Protein AF-0000000072167677 (afdb_homodimer)

Nearest PDB structures (foldseek):
  3fka-assembly1_D  TM=8.335E-01  e=4.907E-07  Ruegeria pomeroyi DSS-3
  6bjt-assembly1_A  TM=6.852E-01  e=4.094E-05  Pseudomonas sp. EGD-AKN5
  4q53-assembly1_A  TM=6.489E-01  e=3.414E-05  Bacteroides uniformis ATCC 8492
  6w3w-assembly1_A  TM=7.201E-01  e=3.025E-04  synthetic construct
  6d63-assembly3_E  TM=7.091E-01  e=2.103E-04  Pseudomonas sp. ADP

pLDDT: mean 93.06, std 8.3, range [39.34, 98.81]

InterPro domains:
  IPR032710 NTF2-like domain superfamily [SSF54427] (114-245)
  IPR039437 Aldolase FrzH/putative lumazine-binding [PF12893] (122-245)

Foldseek 3Di:
DVVVQVVLVVVLVLQLLQCQAPLDDGPQADDQEKEWEAEPQQDIDIDHSSPHHFDPPFDSVQKDWDDKDWDDADQKIKIWTWIDGHQAKTKIWIWIDDPGTHTRYMYMYGFDDADDVVLVVQVCCLVPVQQQVCLLVLNLPSNLVFADQLEWEWEQDPVRDIDIDTSNVVSVCSNCVCVDPQQVQVVVCSVPVVQAVQWDWDDWACDPGHGQKTWTWIWGGGPQWIKIKTFIWGQHNNHIHGRYIYIDIYGHPNVVGD/DVVVQVVLVVVLVLQLLQCQAPLDDGPQADDQEKEWEAEPQQDIDIDHSSPHHFDPPFDSVQKDWDDKDWDDADQKIKIWTWIDGHQAKTKIWIWIDDPGTHTRYMYMYGFDDADDVVLVVQVCCLVPVQQQVCLLVLNLPSNLVFADQLEWEWEQDPVRDIDIDTSNVVSVCSNCVCVDPQQVQVVVCSPPVVQVVQWDWDDWACDPGHGQKTWTWIWGGGPQWIKIKTFIWGQHNNHIHGRYIYIDIHGHPNVVGD

Structure (mmCIF, N/CA/C/O backbone):
data_AF-0000000072167677-model_v1
#
loop_
_entity.id
_entity.type
_entity.pdbx_description
1 polymer 'Uncharacterized protein'
#
loop_
_atom_site.group_PDB
_atom_site.id
_atom_site.type_symbol
_atom_site.label_atom_id
_atom_site.label_alt_id
_atom_site.label_comp_id
_atom_site.label_asym_id
_atom_site.label_entity_id
_atom_site.label_seq_id
_atom_site.pdbx_PDB_ins_code
_atom_site.Cartn_x
_atom_site.Cartn_y
_atom_site.Cartn_z
_atom_site.occupancy
_atom_site.B_iso_or_equiv
_atom_site.auth_seq_id
_atom_site.auth_comp_id
_atom_site.auth_asym_id
_atom_site.auth_atom_id
_atom_site.pdbx_PDB_model_num
ATOM 1 N N . MET A 1 1 ? -12.281 12.5 -16.156 1 39.72 1 MET A N 1
ATOM 2 C CA . MET A 1 1 ? -11.617 13.547 -15.391 1 39.72 1 MET A CA 1
ATOM 3 C C . MET A 1 1 ? -10.578 12.953 -14.445 1 39.72 1 MET A C 1
ATOM 5 O O . MET A 1 1 ? -9.461 13.461 -14.344 1 39.72 1 MET A O 1
ATOM 9 N N . ALA A 1 2 ? -10.969 11.789 -13.695 1 50.88 2 ALA A N 1
ATOM 10 C CA . ALA A 1 2 ? -10.086 11.156 -12.719 1 50.88 2 ALA A CA 1
ATOM 11 C C . ALA A 1 2 ? -8.828 10.617 -13.391 1 50.88 2 ALA A C 1
ATOM 13 O O . ALA A 1 2 ? -7.719 10.781 -12.875 1 50.88 2 ALA A O 1
ATOM 14 N N . SER A 1 3 ? -8.93 10.211 -14.633 1 60.44 3 SER A N 1
ATOM 15 C CA . SER A 1 3 ? -7.84 9.617 -15.398 1 60.44 3 SER A CA 1
ATOM 16 C C . SER A 1 3 ? -6.816 10.672 -15.812 1 60.44 3 SER A C 1
ATOM 18 O O . SER A 1 3 ? -5.609 10.461 -15.672 1 60.44 3 SER A O 1
ATOM 20 N N . ALA A 1 4 ? -7.348 11.828 -16.156 1 66.19 4 ALA A N 1
ATOM 21 C CA . ALA A 1 4 ? -6.441 12.875 -16.625 1 66.19 4 ALA A CA 1
ATOM 22 C C . ALA A 1 4 ? -5.605 13.43 -15.469 1 66.19 4 ALA A C 1
ATOM 24 O O . ALA A 1 4 ? -4.422 13.727 -15.641 1 66.19 4 ALA A O 1
ATOM 25 N N . ASP A 1 5 ? -6.113 13.312 -14.344 1 79.06 5 ASP A N 1
ATOM 26 C CA . ASP A 1 5 ? -5.434 13.859 -13.172 1 79.06 5 ASP A CA 1
ATOM 27 C C . ASP A 1 5 ? -4.285 12.953 -12.734 1 79.06 5 ASP A C 1
ATOM 29 O O . ASP A 1 5 ? -3.223 13.445 -12.336 1 79.06 5 ASP A O 1
ATOM 33 N N . ASP A 1 6 ? -4.418 11.695 -12.922 1 82.31 6 ASP A N 1
ATOM 34 C CA . ASP A 1 6 ? -3.361 10.75 -12.594 1 82.31 6 ASP A CA 1
ATOM 35 C C . ASP A 1 6 ? -2.195 10.859 -13.57 1 82.31 6 ASP A C 1
ATOM 37 O O . ASP A 1 6 ? -1.034 10.719 -13.18 1 82.31 6 ASP A O 1
ATOM 41 N N . GLU A 1 7 ? -2.596 11.039 -14.789 1 86.75 7 GLU A N 1
ATOM 42 C CA . GLU A 1 7 ? -1.547 11.219 -15.789 1 86.75 7 GLU A CA 1
ATOM 43 C C . GLU A 1 7 ? -0.715 12.461 -15.5 1 86.75 7 GLU A C 1
ATOM 45 O O . GLU A 1 7 ? 0.511 12.445 -15.625 1 86.75 7 GLU A O 1
ATOM 50 N N . LEU A 1 8 ? -1.407 13.492 -15.148 1 91.19 8 LEU A N 1
ATOM 51 C CA . LEU A 1 8 ? -0.705 14.727 -14.805 1 91.19 8 LEU A CA 1
ATOM 52 C C . LEU A 1 8 ? 0.199 14.516 -13.594 1 91.19 8 LEU A C 1
ATOM 54 O O . LEU A 1 8 ? 1.292 15.078 -13.523 1 91.19 8 LEU A O 1
ATOM 58 N N . LEU A 1 9 ? -0.226 13.711 -12.695 1 93.69 9 LEU A N 1
ATOM 59 C CA . LEU A 1 9 ? 0.578 13.391 -11.523 1 93.69 9 LEU A CA 1
ATOM 60 C C . LEU A 1 9 ? 1.841 12.633 -11.922 1 93.69 9 LEU A C 1
ATOM 62 O O . LEU A 1 9 ? 2.928 12.922 -11.414 1 93.69 9 LEU A O 1
ATOM 66 N N . ARG A 1 10 ? 1.733 11.711 -12.797 1 93.81 10 ARG A N 1
ATOM 67 C CA . ARG A 1 10 ? 2.879 10.93 -13.25 1 93.81 10 ARG A CA 1
ATOM 68 C C . ARG A 1 10 ? 3.889 11.812 -13.984 1 93.81 10 ARG A C 1
ATOM 70 O O . ARG A 1 10 ? 5.098 11.672 -13.781 1 93.81 10 ARG A O 1
ATOM 77 N N . VAL A 1 11 ? 3.34 12.641 -14.789 1 93.88 11 VAL A N 1
ATOM 78 C CA . VAL A 1 11 ? 4.203 13.578 -15.5 1 93.88 11 VAL A CA 1
ATOM 79 C C . VAL A 1 11 ? 4.957 14.445 -14.5 1 93.88 11 VAL A C 1
ATOM 81 O O . VAL A 1 11 ? 6.164 14.664 -14.633 1 93.88 11 VAL A O 1
ATOM 84 N N . ALA A 1 12 ? 4.266 14.922 -13.5 1 96.31 12 ALA A N 1
ATOM 85 C CA . ALA A 1 12 ? 4.898 15.734 -12.469 1 96.31 12 ALA A CA 1
ATOM 86 C C . ALA A 1 12 ? 5.996 14.961 -11.75 1 96.31 12 ALA A C 1
ATOM 88 O O . ALA A 1 12 ? 7.066 15.5 -11.469 1 96.31 12 ALA A O 1
ATOM 89 N N . CYS A 1 13 ? 5.746 13.727 -11.477 1 96.81 13 CYS A N 1
ATOM 90 C CA . CYS A 1 13 ? 6.723 12.883 -10.797 1 96.81 13 CYS A CA 1
ATOM 91 C C . CYS A 1 13 ? 7.977 12.711 -11.648 1 96.81 13 CYS A C 1
ATOM 93 O O . CYS A 1 13 ? 9.094 12.891 -11.156 1 96.81 13 CYS A O 1
ATOM 95 N N . LEU A 1 14 ? 7.77 12.391 -12.883 1 96.44 14 LEU A N 1
ATOM 96 C CA . LEU A 1 14 ? 8.898 12.164 -13.781 1 96.44 14 LEU A CA 1
ATOM 97 C C . LEU A 1 14 ? 9.688 13.453 -13.992 1 96.44 14 LEU A C 1
ATOM 99 O O . LEU A 1 14 ? 10.906 13.422 -14.141 1 96.44 14 LEU A O 1
ATOM 103 N N . ASP A 1 15 ? 8.977 14.508 -14.008 1 97.31 15 ASP A N 1
ATOM 104 C CA . ASP A 1 15 ? 9.633 15.805 -14.102 1 97.31 15 ASP A CA 1
ATOM 105 C C . ASP A 1 15 ? 10.578 16.031 -12.922 1 97.31 15 ASP A C 1
ATOM 107 O O . ASP A 1 15 ? 11.703 16.5 -13.102 1 97.31 15 ASP A O 1
ATOM 111 N N . CYS A 1 16 ? 10.172 15.727 -11.734 1 98.12 16 CYS A N 1
ATOM 112 C CA . CYS A 1 16 ? 11.016 15.852 -10.547 1 98.12 16 CYS A CA 1
ATOM 113 C C . CYS A 1 16 ? 12.219 14.922 -10.633 1 98.12 16 CYS A C 1
ATOM 115 O O . CYS A 1 16 ? 13.344 15.336 -10.359 1 98.12 16 CYS A O 1
ATOM 117 N N . ILE A 1 17 ? 12 13.711 -11.047 1 97.94 17 ILE A N 1
ATOM 118 C CA . ILE A 1 17 ? 13.078 12.727 -11.148 1 97.94 17 ILE A CA 1
ATOM 119 C C . ILE A 1 17 ? 14.102 13.195 -12.188 1 97.94 17 ILE A C 1
ATOM 121 O O . ILE A 1 17 ? 15.305 13.109 -11.953 1 97.94 17 ILE A O 1
ATOM 125 N N . ASN A 1 18 ? 13.562 13.656 -13.297 1 97.38 18 ASN A N 1
ATOM 126 C CA . ASN A 1 18 ? 14.461 14.195 -14.312 1 97.38 18 ASN A CA 1
ATOM 127 C C . ASN A 1 18 ? 15.312 15.336 -13.766 1 97.38 18 ASN A C 1
ATOM 129 O O . ASN A 1 18 ? 16.5 15.422 -14.055 1 97.38 18 ASN A O 1
ATOM 133 N N . ALA A 1 19 ? 14.734 16.219 -13.031 1 97.81 19 ALA A N 1
ATOM 134 C CA . ALA A 1 19 ? 15.461 17.328 -12.414 1 97.81 19 ALA A CA 1
ATOM 135 C C . ALA A 1 19 ? 16.578 16.812 -11.516 1 97.81 19 ALA A C 1
ATOM 137 O O . ALA A 1 19 ? 17.688 17.359 -11.523 1 97.81 19 ALA A O 1
ATOM 138 N N . TRP A 1 20 ? 16.359 15.742 -10.789 1 97.88 20 TRP A N 1
ATOM 139 C CA . TRP A 1 20 ? 17.344 15.211 -9.844 1 97.88 20 TRP A CA 1
ATOM 140 C C . TRP A 1 20 ? 18.438 14.43 -10.562 1 97.88 20 TRP A C 1
ATOM 142 O O . TRP A 1 20 ? 19.484 14.148 -9.984 1 97.88 20 TRP A O 1
ATOM 152 N N . CYS A 1 21 ? 18.188 14.062 -11.781 1 96.5 21 CYS A N 1
ATOM 153 C CA . CYS A 1 21 ? 19.203 13.391 -12.594 1 96.5 21 CYS A CA 1
ATOM 154 C C . CYS A 1 21 ? 20.078 14.398 -13.328 1 96.5 21 CYS A C 1
ATOM 156 O O . CYS A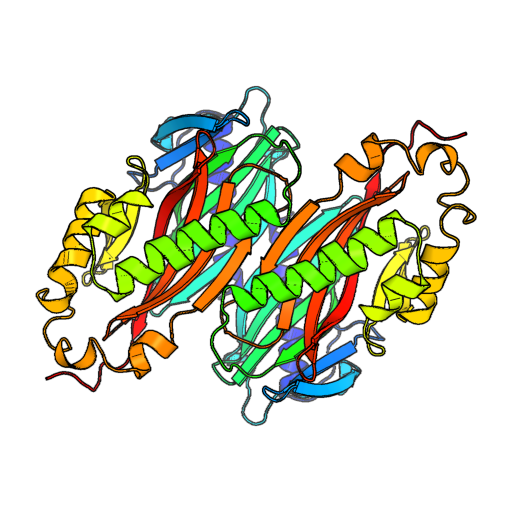 1 21 ? 21.266 14.148 -13.562 1 96.5 21 CYS A O 1
ATOM 158 N N . THR A 1 22 ? 19.484 15.539 -13.695 1 95.44 22 THR A N 1
ATOM 159 C CA . THR A 1 22 ? 20.156 16.422 -14.641 1 95.44 22 THR A CA 1
ATOM 160 C C . THR A 1 22 ? 20.578 17.719 -13.953 1 95.44 22 THR A C 1
ATOM 162 O O . THR A 1 22 ? 21.422 18.453 -14.484 1 95.44 22 THR A O 1
ATOM 165 N N . GLY A 1 23 ? 19.984 18.062 -12.906 1 93.94 23 GLY A N 1
ATOM 166 C CA . GLY A 1 23 ? 20.266 19.312 -12.234 1 93.94 23 GLY A CA 1
ATOM 167 C C . GLY A 1 23 ? 19.438 20.469 -12.773 1 93.94 23 GLY A C 1
ATOM 168 O O . GLY A 1 23 ? 19.656 21.625 -12.398 1 93.94 23 GLY A O 1
ATOM 169 N N . THR A 1 24 ? 18.469 20.156 -13.594 1 94.5 24 THR A N 1
ATOM 170 C CA . THR A 1 24 ? 17.594 21.203 -14.148 1 94.5 24 THR A CA 1
ATOM 171 C C . THR A 1 24 ? 16.391 21.422 -13.242 1 94.5 24 THR A C 1
ATOM 173 O O . THR A 1 24 ? 15.812 20.469 -12.711 1 94.5 24 THR A O 1
ATOM 176 N N . PRO A 1 25 ? 15.992 22.672 -13.102 1 93.81 25 PRO A N 1
ATOM 177 C CA . PRO A 1 25 ? 14.828 22.938 -12.258 1 93.81 25 PRO A CA 1
ATOM 178 C C . PRO A 1 25 ? 13.547 22.297 -12.781 1 93.81 25 PRO A C 1
ATOM 180 O O . PRO A 1 25 ? 13.367 22.172 -13.992 1 93.81 25 PRO A O 1
ATOM 183 N N . SER A 1 26 ? 12.727 21.953 -11.875 1 95.69 26 SER A N 1
ATOM 184 C CA . SER A 1 26 ? 11.43 21.391 -12.211 1 95.69 26 SER A CA 1
ATOM 185 C C . SER A 1 26 ? 10.289 22.312 -11.781 1 95.69 26 SER A C 1
ATOM 187 O O . SER A 1 26 ? 10.219 22.719 -10.617 1 95.69 26 SER A O 1
ATOM 189 N N . PRO A 1 27 ? 9.352 22.594 -12.68 1 95.06 27 PRO A N 1
ATOM 190 C CA . PRO A 1 27 ? 8.172 23.359 -12.273 1 95.06 27 PRO A CA 1
ATOM 191 C C . PRO A 1 27 ? 7.211 22.547 -11.406 1 95.06 27 PRO A C 1
ATOM 193 O O . PRO A 1 27 ? 6.262 23.094 -10.844 1 95.06 27 PRO A O 1
ATOM 196 N N . SER A 1 28 ? 7.477 21.25 -11.227 1 96.75 28 SER A N 1
ATOM 197 C CA . SER A 1 28 ? 6.578 20.359 -10.508 1 96.75 28 SER A CA 1
ATOM 198 C C . SER A 1 28 ? 6.973 20.234 -9.039 1 96.75 28 SER A C 1
ATOM 200 O O . SER A 1 28 ? 6.387 19.453 -8.297 1 96.75 28 SER A O 1
ATOM 202 N N . MET A 1 29 ? 7.926 20.969 -8.648 1 96.12 29 MET A N 1
ATOM 203 C CA . MET A 1 29 ? 8.359 20.969 -7.25 1 96.12 29 MET A CA 1
ATOM 204 C C . MET A 1 29 ? 7.879 22.219 -6.523 1 96.12 29 MET A C 1
ATOM 206 O O . MET A 1 29 ? 8.055 23.328 -7.02 1 96.12 29 MET A O 1
ATOM 210 N N . LEU A 1 30 ? 7.273 22.016 -5.492 1 93.5 30 LEU A N 1
ATOM 211 C CA . LEU A 1 30 ? 6.871 23.156 -4.676 1 93.5 30 LEU A CA 1
ATOM 212 C C . LEU A 1 30 ? 8.086 23.828 -4.047 1 93.5 30 LEU A C 1
ATOM 214 O O . LEU A 1 30 ? 9.031 23.141 -3.637 1 93.5 30 LEU A O 1
ATOM 218 N N . GLU A 1 31 ? 7.973 25.172 -3.955 1 91.38 31 GLU A N 1
ATOM 219 C CA . GLU A 1 31 ? 8.961 25.859 -3.125 1 91.38 31 GLU A CA 1
ATOM 220 C C . GLU A 1 31 ? 8.906 25.359 -1.684 1 91.38 31 GLU A C 1
ATOM 222 O O . GLU A 1 31 ? 7.844 25.359 -1.061 1 91.38 31 GLU A O 1
ATOM 227 N N . GLY A 1 32 ? 9.953 24.766 -1.161 1 91.62 32 GLY A N 1
ATOM 228 C CA . GLY A 1 32 ? 9.984 24.234 0.188 1 91.62 32 GLY A CA 1
ATOM 229 C C . GLY A 1 32 ? 9.953 22.719 0.221 1 91.62 32 GLY A C 1
ATOM 230 O O . GLY A 1 32 ? 9.992 22.109 1.296 1 91.62 32 GLY A O 1
ATOM 231 N N . CYS A 1 33 ? 9.852 22.156 -0.969 1 95.31 33 CYS A N 1
ATOM 232 C CA . CYS A 1 33 ? 9.93 20.703 -1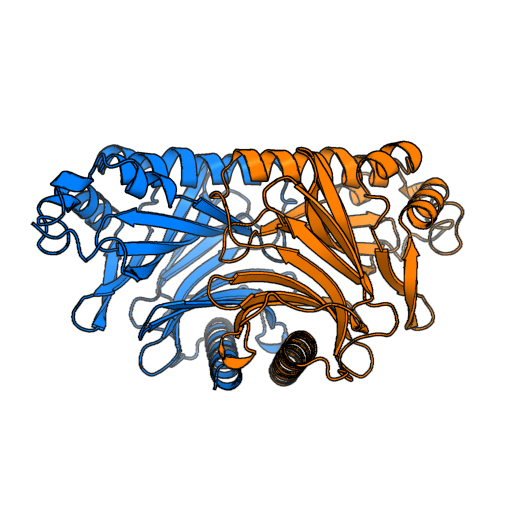.028 1 95.31 33 CYS A CA 1
ATOM 233 C C . CYS A 1 33 ? 11.18 20.203 -0.314 1 95.31 33 CYS A C 1
ATOM 235 O O . CYS A 1 33 ? 12.266 20.734 -0.499 1 95.31 33 CYS A O 1
ATOM 237 N N . SER A 1 34 ? 10.992 19.188 0.463 1 96.12 34 SER A N 1
ATOM 238 C CA . SER A 1 34 ? 12.094 18.625 1.237 1 96.12 34 SER A CA 1
ATOM 239 C C . SER A 1 34 ? 12.367 17.172 0.847 1 96.12 34 SER A C 1
ATOM 241 O O . SER A 1 34 ? 11.438 16.391 0.638 1 96.12 34 SER A O 1
ATOM 243 N N . VAL A 1 35 ? 13.656 16.875 0.775 1 97.75 35 VAL A N 1
ATOM 244 C CA . VAL A 1 35 ? 14.07 15.508 0.486 1 97.75 35 VAL A CA 1
ATOM 245 C C . VAL A 1 35 ? 14.891 14.961 1.654 1 97.75 35 VAL A C 1
ATOM 247 O O . VAL A 1 35 ? 15.828 15.609 2.119 1 97.75 35 VAL A O 1
ATOM 250 N N . LEU A 1 36 ? 14.492 13.859 2.133 1 98.12 36 LEU A N 1
ATOM 251 C CA . LEU A 1 36 ? 15.32 13.109 3.074 1 98.12 36 LEU A CA 1
ATOM 252 C C . LEU A 1 36 ? 15.922 11.875 2.408 1 98.12 36 LEU A C 1
ATOM 254 O O . LEU A 1 36 ? 15.195 10.977 1.979 1 98.12 36 LEU A O 1
ATOM 258 N N . HIS A 1 37 ? 17.219 11.836 2.338 1 97.94 37 HIS A N 1
ATOM 259 C CA . HIS A 1 37 ? 17.938 10.664 1.853 1 97.94 37 HIS A CA 1
ATOM 260 C C . HIS A 1 37 ? 18.469 9.82 3.012 1 97.94 37 HIS A C 1
ATOM 262 O O . HIS A 1 37 ? 19.172 10.328 3.879 1 97.94 37 HIS A O 1
ATOM 268 N N . VAL A 1 38 ? 18.109 8.57 2.979 1 97.25 38 VAL A N 1
ATOM 269 C CA . VAL A 1 38 ? 18.469 7.664 4.062 1 97.25 38 VAL A CA 1
ATOM 270 C C . VAL A 1 38 ? 19.359 6.547 3.523 1 97.25 38 VAL A C 1
ATOM 272 O O . VAL A 1 38 ? 19.016 5.883 2.547 1 97.25 38 VAL A O 1
ATOM 275 N N . GLU A 1 39 ? 20.469 6.332 4.223 1 96.31 39 GLU A N 1
ATOM 276 C CA . GLU A 1 39 ? 21.359 5.227 3.885 1 96.31 39 GLU A CA 1
ATOM 277 C C . GLU A 1 39 ? 20.984 3.961 4.656 1 96.31 39 GLU A C 1
ATOM 279 O O . GLU A 1 39 ? 20.266 4.023 5.652 1 96.31 39 GLU A O 1
ATOM 284 N N . LEU A 1 40 ? 21.531 2.797 4.266 1 94.06 40 LEU A N 1
ATOM 285 C CA . LEU A 1 40 ? 21.203 1.513 4.871 1 94.06 40 LEU A CA 1
ATOM 286 C C . LEU A 1 40 ? 21.688 1.446 6.312 1 94.06 40 LEU A C 1
ATOM 288 O O . LEU A 1 40 ? 21.109 0.742 7.141 1 94.06 40 LEU A O 1
ATOM 292 N N . ASP A 1 41 ? 22.719 2.236 6.625 1 93.06 41 ASP A N 1
ATOM 293 C CA . ASP A 1 41 ? 23.25 2.217 7.984 1 93.06 41 ASP A CA 1
ATOM 294 C C . ASP A 1 41 ? 22.484 3.189 8.883 1 93.06 41 ASP A C 1
ATOM 296 O O . ASP A 1 41 ? 22.828 3.363 10.055 1 93.06 41 ASP A O 1
ATOM 300 N N . GLY A 1 42 ? 21.531 3.879 8.289 1 93.19 42 GLY A N 1
ATOM 301 C CA . GLY A 1 42 ? 20.688 4.77 9.07 1 93.19 42 GLY A CA 1
ATOM 302 C C . GLY A 1 42 ? 21.141 6.215 9.023 1 93.19 42 GLY A C 1
ATOM 303 O O . GLY A 1 42 ? 20.453 7.105 9.539 1 93.19 42 GLY A O 1
ATOM 304 N N . SER A 1 43 ? 22.328 6.438 8.445 1 96.5 43 SER A N 1
ATOM 305 C CA . SER A 1 43 ? 22.703 7.832 8.25 1 96.5 43 SER A CA 1
ATOM 306 C C . SER A 1 43 ? 21.781 8.508 7.242 1 96.5 43 SER A C 1
ATOM 308 O O . SER A 1 43 ? 21.156 7.844 6.414 1 96.5 43 SER A O 1
ATOM 310 N N . TYR A 1 44 ? 21.672 9.859 7.395 1 97.31 44 TYR A N 1
ATOM 311 C CA . TYR A 1 44 ? 20.719 10.547 6.531 1 97.31 44 TYR A CA 1
ATOM 312 C C . TYR A 1 44 ? 21.188 11.961 6.211 1 97.31 44 TYR A C 1
ATOM 314 O O . TYR A 1 44 ? 22.078 12.492 6.883 1 97.31 44 TYR A O 1
ATOM 322 N N . LYS A 1 45 ? 20.641 12.469 5.16 1 97.06 45 LYS A N 1
ATOM 323 C CA . LYS A 1 45 ? 20.828 13.867 4.762 1 97.06 45 LYS A CA 1
ATOM 324 C C . LYS A 1 45 ? 19.516 14.477 4.281 1 97.06 45 LYS A C 1
ATOM 326 O O . LYS A 1 45 ? 18.797 13.875 3.482 1 97.06 45 LYS A O 1
ATOM 331 N N . SER A 1 46 ? 19.25 15.609 4.848 1 96.38 46 SER A N 1
ATOM 332 C CA . SER A 1 46 ? 18.094 16.375 4.402 1 96.38 46 SER A CA 1
ATOM 333 C C . SER A 1 46 ? 18.516 17.547 3.512 1 96.38 46 SER A C 1
ATOM 335 O O . SER A 1 46 ? 19.516 18.203 3.771 1 96.38 46 SER A O 1
ATOM 337 N N . SER A 1 47 ? 17.75 17.828 2.441 1 96.38 47 SER A N 1
ATOM 338 C CA . SER A 1 47 ? 18.031 18.953 1.557 1 96.38 47 SER A CA 1
ATOM 339 C C . SER A 1 47 ? 16.75 19.484 0.922 1 96.38 47 SER A C 1
ATOM 341 O O . SER A 1 47 ? 15.742 18.781 0.859 1 96.38 47 SER A O 1
ATOM 343 N N . PRO A 1 48 ? 16.812 20.766 0.479 1 96.25 48 PRO A N 1
ATOM 344 C CA . PRO A 1 48 ? 15.719 21.219 -0.386 1 96.25 48 PRO A CA 1
ATOM 345 C C . PRO A 1 48 ? 15.586 20.391 -1.653 1 96.25 48 PRO A C 1
ATOM 347 O O . PRO A 1 48 ? 16.594 19.922 -2.207 1 96.25 48 PRO A O 1
ATOM 350 N N . GLY A 1 49 ? 14.375 20.172 -2.072 1 96.88 49 GLY A N 1
ATOM 351 C CA . GLY A 1 49 ? 14.133 19.391 -3.268 1 96.88 49 GLY A CA 1
ATOM 352 C C . GLY A 1 49 ? 14.906 19.875 -4.477 1 96.88 49 GLY A C 1
ATOM 353 O O . GLY A 1 49 ? 15.422 19.078 -5.254 1 96.88 49 GLY A O 1
ATOM 354 N N . ALA A 1 50 ? 15.039 21.172 -4.574 1 96.56 50 ALA A N 1
ATOM 355 C CA . ALA A 1 50 ? 15.68 21.766 -5.738 1 96.56 50 ALA A CA 1
ATOM 356 C C . ALA A 1 50 ? 17.172 21.453 -5.766 1 96.56 50 ALA A C 1
ATOM 358 O O . ALA A 1 50 ? 17.812 21.578 -6.809 1 96.56 50 ALA A O 1
ATOM 359 N N . GLU A 1 51 ? 17.766 21.047 -4.668 1 97.06 51 GLU A N 1
ATOM 360 C CA . GLU A 1 51 ? 19.203 20.828 -4.559 1 97.06 51 GLU A CA 1
ATOM 361 C C . GLU A 1 51 ? 19.531 19.344 -4.52 1 97.06 51 GLU A C 1
ATOM 363 O O . GLU A 1 51 ? 20.703 18.953 -4.516 1 97.06 51 GLU A O 1
ATOM 368 N N . TYR A 1 52 ? 18.531 18.516 -4.438 1 97.56 52 TYR A N 1
ATOM 369 C CA . TYR A 1 52 ? 18.75 17.078 -4.344 1 97.56 52 TYR A CA 1
ATOM 370 C C . TYR A 1 52 ? 19.266 16.516 -5.664 1 97.56 52 TYR A C 1
ATOM 372 O O . TYR A 1 52 ? 18.906 17 -6.738 1 97.56 52 TYR A O 1
ATOM 380 N N . THR A 1 53 ? 20.125 15.516 -5.539 1 97.19 53 THR A N 1
ATOM 381 C CA . THR A 1 53 ? 20.609 14.773 -6.699 1 97.19 53 THR A CA 1
ATOM 382 C C . THR A 1 53 ? 20.547 13.273 -6.445 1 97.19 53 THR A C 1
ATOM 384 O O . THR A 1 53 ? 20.922 12.805 -5.371 1 97.19 53 THR A O 1
ATOM 387 N N . LEU A 1 54 ? 20.141 12.562 -7.438 1 96.75 54 LEU A N 1
ATOM 388 C CA . LEU A 1 54 ? 20.141 11.109 -7.379 1 96.75 54 LEU A CA 1
ATOM 389 C C . LEU A 1 54 ? 21.547 10.555 -7.547 1 96.75 54 LEU A C 1
ATOM 391 O O . LEU A 1 54 ? 22.438 11.266 -8.016 1 96.75 54 LEU A O 1
ATOM 395 N N . PRO A 1 55 ? 21.688 9.328 -7.125 1 92.69 55 PRO A N 1
ATOM 396 C CA . PRO A 1 55 ? 23.016 8.734 -7.254 1 92.69 55 PRO A CA 1
ATOM 397 C C . PRO A 1 55 ? 23.578 8.844 -8.664 1 92.69 55 PRO A C 1
ATOM 399 O O . PRO A 1 55 ? 22.828 8.812 -9.641 1 92.69 55 PRO A O 1
ATOM 402 N N . ALA A 1 56 ? 24.891 8.859 -8.648 1 91.88 56 ALA A N 1
ATOM 403 C CA . ALA A 1 56 ? 25.578 8.977 -9.93 1 91.88 56 ALA A CA 1
ATOM 404 C C . ALA A 1 56 ? 25.188 7.844 -10.875 1 91.88 56 ALA A C 1
ATOM 406 O O . ALA A 1 56 ? 25.094 6.688 -10.461 1 91.88 56 ALA A O 1
ATOM 407 N N . GLY A 1 57 ? 24.953 8.141 -12.109 1 91.5 57 GLY A N 1
ATOM 408 C CA . GLY A 1 57 ? 24.609 7.148 -13.109 1 91.5 57 GLY A CA 1
ATOM 409 C C . GLY A 1 57 ? 23.109 6.914 -13.227 1 91.5 57 GLY A C 1
ATOM 410 O O . GLY A 1 57 ? 22.656 6.176 -14.102 1 91.5 57 GLY A O 1
ATOM 411 N N . SER A 1 58 ? 22.422 7.605 -12.367 1 92.75 58 SER A N 1
ATOM 412 C CA . SER A 1 58 ? 20.969 7.504 -12.469 1 92.75 58 SER A CA 1
ATOM 413 C C . SER A 1 58 ? 20.453 8.227 -13.711 1 92.75 58 SER A C 1
ATOM 415 O O . SER A 1 58 ? 21 9.258 -14.109 1 92.75 58 SER A O 1
ATOM 417 N N . SER A 1 59 ? 19.375 7.625 -14.297 1 92.56 59 SER A N 1
ATOM 418 C CA . SER A 1 59 ? 18.719 8.242 -15.445 1 92.56 59 SER A CA 1
ATOM 419 C C . SER A 1 59 ? 17.203 8.188 -15.297 1 92.56 59 SER A C 1
ATOM 421 O O . SER A 1 59 ? 16.656 7.195 -14.805 1 92.56 59 SER A O 1
ATOM 423 N N . ALA A 1 60 ? 16.594 9.25 -15.758 1 90.81 60 ALA A N 1
ATOM 424 C CA . ALA A 1 60 ? 15.141 9.305 -15.719 1 90.81 60 ALA A CA 1
ATOM 425 C C . ALA A 1 60 ? 14.531 8.188 -16.578 1 90.81 60 ALA A C 1
ATOM 427 O O . ALA A 1 60 ? 13.414 7.738 -16.312 1 90.81 60 ALA A O 1
ATOM 428 N N . ALA A 1 61 ? 15.289 7.703 -17.531 1 91.5 61 ALA A N 1
ATOM 429 C CA . ALA A 1 61 ? 14.812 6.641 -18.406 1 91.5 61 ALA A CA 1
ATOM 430 C C . ALA A 1 61 ? 14.656 5.328 -17.656 1 91.5 61 ALA A C 1
ATOM 432 O O . ALA A 1 61 ? 13.898 4.449 -18.062 1 91.5 61 ALA A O 1
ATOM 433 N N . GLU A 1 62 ? 15.336 5.234 -16.531 1 92.19 62 GLU A N 1
ATOM 434 C CA . GLU A 1 62 ? 15.273 4.02 -15.719 1 92.19 62 GLU A CA 1
ATOM 435 C C . GLU A 1 62 ? 14.172 4.113 -14.672 1 92.19 62 GLU A C 1
ATOM 437 O O . GLU A 1 62 ? 13.93 3.158 -13.93 1 92.19 62 GLU A O 1
ATOM 442 N N . ALA A 1 63 ? 13.516 5.258 -14.609 1 93.81 63 ALA A N 1
ATOM 443 C CA . ALA A 1 63 ? 12.5 5.469 -13.586 1 93.81 63 ALA A CA 1
ATOM 444 C C . ALA A 1 63 ? 11.242 4.656 -13.883 1 93.81 63 ALA A C 1
ATOM 446 O O . ALA A 1 63 ? 10.75 4.652 -15.016 1 93.81 63 ALA A O 1
ATOM 447 N N . VAL A 1 64 ? 10.781 3.947 -12.883 1 92 64 VAL A N 1
ATOM 448 C CA . VAL A 1 64 ? 9.523 3.209 -12.969 1 92 64 VAL A CA 1
ATOM 449 C C . VAL A 1 64 ? 8.602 3.633 -11.828 1 92 64 VAL A C 1
ATOM 451 O O . VAL A 1 64 ? 8.945 3.482 -10.656 1 92 64 VAL A O 1
ATOM 454 N N . ILE A 1 65 ? 7.484 4.234 -12.195 1 94.06 65 ILE A N 1
ATOM 455 C CA . ILE A 1 65 ? 6.438 4.508 -11.211 1 94.06 65 ILE A CA 1
ATOM 456 C C . ILE A 1 65 ? 5.598 3.254 -10.992 1 94.06 65 ILE A C 1
ATOM 458 O O . ILE A 1 65 ? 4.871 2.822 -11.891 1 94.06 65 ILE A O 1
ATOM 462 N N . GLU A 1 66 ? 5.637 2.752 -9.859 1 92 66 GLU A N 1
ATOM 463 C CA . GLU A 1 66 ? 4.996 1.46 -9.625 1 92 66 GLU A CA 1
ATOM 464 C C . GLU A 1 66 ? 3.705 1.62 -8.828 1 92 66 GLU A C 1
ATOM 466 O O . GLU A 1 66 ? 2.84 0.743 -8.852 1 92 66 GLU A O 1
ATOM 471 N N . MET A 1 67 ? 3.619 2.703 -8.102 1 94.25 67 MET A N 1
ATOM 472 C CA . MET A 1 67 ? 2.418 2.893 -7.293 1 94.25 67 MET A CA 1
ATOM 473 C C . MET A 1 67 ? 2 4.359 -7.27 1 94.25 67 MET A C 1
ATOM 475 O O . MET A 1 67 ? 2.846 5.246 -7.141 1 94.25 67 MET A O 1
ATOM 479 N N . VAL A 1 68 ? 0.723 4.539 -7.418 1 94.56 68 VAL A N 1
ATOM 480 C CA . VAL A 1 68 ? 0.105 5.852 -7.258 1 94.56 68 VAL A CA 1
ATOM 481 C C . VAL A 1 68 ? -1.12 5.738 -6.355 1 94.56 68 VAL A C 1
ATOM 483 O O . VAL A 1 68 ? -1.986 4.887 -6.574 1 94.56 68 VAL A O 1
ATOM 486 N N . ARG A 1 69 ? -1.135 6.551 -5.371 1 94.62 69 ARG A N 1
ATOM 487 C CA . ARG A 1 69 ? -2.314 6.711 -4.527 1 94.62 69 ARG A CA 1
ATOM 488 C C . ARG A 1 69 ? -2.789 8.164 -4.516 1 94.62 69 ARG A C 1
ATOM 490 O O . ARG A 1 69 ? -2.018 9.07 -4.199 1 94.62 69 ARG A O 1
ATOM 497 N N . VAL A 1 70 ? -4 8.328 -4.801 1 92.5 70 VAL A N 1
ATOM 498 C CA . VAL A 1 70 ? -4.574 9.672 -4.762 1 92.5 70 VAL A CA 1
ATOM 499 C C . VAL A 1 70 ? -5.684 9.727 -3.711 1 92.5 70 VAL A C 1
ATOM 501 O O . VAL A 1 70 ? -6.637 8.945 -3.766 1 92.5 70 VAL A O 1
ATOM 504 N N . LEU A 1 71 ? -5.48 10.547 -2.746 1 88.38 71 LEU A N 1
ATOM 505 C CA . LEU A 1 71 ? -6.52 10.82 -1.76 1 88.38 71 LEU A CA 1
ATOM 506 C C . LEU A 1 71 ? -7.371 12.016 -2.188 1 88.38 71 LEU A C 1
ATOM 508 O O . LEU A 1 71 ? -6.848 13.109 -2.41 1 88.38 71 LEU A O 1
ATOM 512 N N . GLN A 1 72 ? -8.664 11.695 -2.375 1 76.56 72 GLN A N 1
ATOM 513 C CA . GLN A 1 72 ? -9.555 12.766 -2.807 1 76.56 72 GLN A CA 1
ATOM 514 C C . GLN A 1 72 ? -10.406 13.273 -1.646 1 76.56 72 GLN A C 1
ATOM 516 O O . GLN A 1 72 ? -11.148 12.508 -1.029 1 76.56 72 GLN A O 1
ATOM 521 N N . THR A 1 73 ? -10.039 14.414 -1.182 1 65.75 73 THR A N 1
ATOM 522 C CA . THR A 1 73 ? -10.875 15.023 -0.157 1 65.75 73 THR A CA 1
ATOM 523 C C . THR A 1 73 ? -11.414 16.375 -0.631 1 65.75 73 THR A C 1
ATOM 525 O O . THR A 1 73 ? -10.641 17.312 -0.866 1 65.75 73 THR A O 1
ATOM 528 N N . GLY A 1 74 ? -12.703 16.516 -0.728 1 59.62 74 GLY A N 1
ATOM 529 C CA . GLY A 1 74 ? -13.281 17.797 -1.118 1 59.62 74 GLY A CA 1
ATOM 530 C C . GLY A 1 74 ? -12.617 18.406 -2.338 1 59.62 74 GLY A C 1
ATOM 531 O O . GLY A 1 74 ? -12.57 17.781 -3.4 1 59.62 74 GLY A O 1
ATOM 532 N N . SER A 1 75 ? -11.992 19.719 -2.16 1 57.59 75 SER A N 1
ATOM 533 C CA . SER A 1 75 ? -11.477 20.484 -3.289 1 57.59 75 SER A CA 1
ATOM 534 C C . SER A 1 75 ? -9.984 20.234 -3.482 1 57.59 75 SER A C 1
ATOM 536 O O . SER A 1 75 ? -9.391 20.719 -4.453 1 57.59 75 SER A O 1
ATOM 538 N N . LYS A 1 76 ? -9.297 19.578 -2.604 1 66.12 76 LYS A N 1
ATOM 539 C CA . LYS A 1 76 ? -7.867 19.344 -2.791 1 66.12 76 LYS A CA 1
ATOM 540 C C . LYS A 1 76 ? -7.535 17.859 -2.674 1 66.12 76 LYS A C 1
ATOM 542 O O . LYS A 1 76 ? -8.312 17.094 -2.107 1 66.12 76 LYS A O 1
ATOM 547 N N . SER A 1 77 ? -6.426 17.594 -3.465 1 82.06 77 SER A N 1
ATOM 548 C CA . SER A 1 77 ? -6 16.203 -3.49 1 82.06 77 SER A CA 1
ATOM 549 C C . SER A 1 77 ? -4.543 16.062 -3.062 1 82.06 77 SER A C 1
ATOM 551 O O . SER A 1 77 ? -3.746 16.984 -3.242 1 82.06 77 SER A O 1
ATOM 553 N N . SER A 1 78 ? -4.285 15.18 -2.285 1 91.06 78 SER A N 1
ATOM 554 C CA . SER A 1 78 ? -2.924 14.734 -2.008 1 91.06 78 SER A CA 1
ATOM 555 C C . SER A 1 78 ? -2.662 13.359 -2.615 1 91.06 78 SER A C 1
ATOM 557 O O . SER A 1 78 ? -3.596 12.594 -2.855 1 91.06 78 SER A O 1
ATOM 559 N N . ALA A 1 79 ? -1.434 13.18 -2.959 1 94.88 79 ALA A N 1
ATOM 560 C CA . ALA A 1 79 ? -1.098 11.898 -3.574 1 94.88 79 ALA A CA 1
ATOM 561 C C . ALA A 1 79 ? 0.275 11.414 -3.117 1 94.88 79 ALA A C 1
ATOM 563 O O . ALA A 1 79 ? 1.15 12.219 -2.797 1 94.88 79 ALA A O 1
ATOM 564 N N . SER A 1 80 ? 0.401 10.164 -3.012 1 96.88 80 SER A N 1
ATOM 565 C CA . SER A 1 80 ? 1.707 9.539 -2.83 1 96.88 80 SER A CA 1
ATOM 566 C C . SER A 1 80 ? 2.086 8.688 -4.039 1 96.88 80 SER A C 1
ATOM 568 O O . SER A 1 80 ? 1.228 8.047 -4.648 1 96.88 80 SER A O 1
ATOM 570 N N . VAL A 1 81 ? 3.359 8.719 -4.402 1 97.38 81 VAL A N 1
ATOM 571 C CA . VAL A 1 81 ? 3.908 7.949 -5.512 1 97.38 81 VAL A CA 1
ATOM 572 C C . VAL A 1 81 ? 5.148 7.188 -5.051 1 97.38 81 VAL A C 1
ATOM 574 O O . VAL A 1 81 ? 6.023 7.754 -4.395 1 97.38 81 VAL A O 1
ATOM 577 N N . HIS A 1 82 ? 5.188 5.953 -5.375 1 97.44 82 HIS A N 1
ATOM 578 C CA . HIS A 1 82 ? 6.441 5.219 -5.266 1 97.44 82 HIS A CA 1
ATOM 579 C C . HIS A 1 82 ? 7.098 5.043 -6.633 1 97.44 82 HIS A C 1
ATOM 581 O O . HIS A 1 82 ? 6.465 4.57 -7.574 1 97.44 82 HIS A O 1
ATOM 587 N N . ALA A 1 83 ? 8.328 5.395 -6.684 1 96.5 83 ALA A N 1
ATOM 588 C CA . ALA A 1 83 ? 9.125 5.207 -7.895 1 96.5 83 ALA A CA 1
ATOM 589 C C . ALA A 1 83 ? 10.469 4.566 -7.574 1 96.5 83 ALA A C 1
ATOM 591 O O . ALA A 1 83 ? 11.016 4.766 -6.484 1 96.5 83 ALA A O 1
ATOM 592 N N . ARG A 1 84 ? 10.945 3.818 -8.469 1 94.44 84 ARG A N 1
ATOM 593 C CA . ARG A 1 84 ? 12.305 3.299 -8.352 1 94.44 84 ARG A CA 1
ATOM 594 C C . ARG A 1 84 ? 13.164 3.732 -9.531 1 94.44 84 ARG A C 1
ATOM 596 O O . ARG A 1 84 ? 12.664 3.893 -10.648 1 94.44 84 ARG A O 1
ATOM 603 N N . ILE A 1 85 ? 14.367 3.912 -9.305 1 95.31 85 ILE A N 1
ATOM 604 C CA . ILE A 1 85 ? 15.375 4.191 -10.328 1 95.31 85 ILE A CA 1
ATOM 605 C C . ILE A 1 85 ? 16.297 2.986 -10.477 1 95.31 85 ILE A C 1
ATOM 607 O O . ILE A 1 85 ? 17.344 2.912 -9.82 1 95.31 85 ILE A O 1
ATOM 611 N N . GLY A 1 86 ? 15.914 2.033 -11.453 1 89.19 86 GLY A N 1
ATOM 612 C CA . GLY A 1 86 ? 16.656 0.787 -11.531 1 89.19 86 GLY A CA 1
ATOM 613 C C . GLY A 1 86 ? 16.828 0.111 -10.188 1 89.19 86 GLY A C 1
ATOM 614 O O . GLY A 1 86 ? 15.859 -0.083 -9.453 1 89.19 86 GLY A O 1
ATOM 615 N N . SER A 1 87 ? 18 -0.318 -9.922 1 87.81 87 SER A N 1
ATOM 616 C CA . SER A 1 87 ? 18.344 -0.921 -8.633 1 87.81 87 SER A CA 1
ATOM 617 C C . SER A 1 87 ? 19.094 0.058 -7.746 1 87.81 87 SER A C 1
ATOM 619 O O . SER A 1 87 ? 19.734 -0.345 -6.77 1 87.81 87 SER A O 1
ATOM 621 N N . LYS A 1 88 ? 18.984 1.352 -8.031 1 93.06 88 LYS A N 1
ATOM 622 C CA . LYS A 1 88 ? 19.844 2.334 -7.363 1 93.06 88 LYS A CA 1
ATOM 623 C C . LYS A 1 88 ? 19.078 3.059 -6.258 1 93.06 88 LYS A C 1
ATOM 625 O O . LYS A 1 88 ? 19.672 3.453 -5.25 1 93.06 88 LYS A O 1
ATOM 630 N N . ALA A 1 89 ? 17.797 3.279 -6.504 1 95.94 89 ALA A N 1
ATOM 631 C CA . ALA A 1 89 ? 17.094 4.117 -5.527 1 95.94 89 ALA A CA 1
ATOM 632 C C . ALA A 1 89 ? 15.609 3.768 -5.469 1 95.94 89 ALA A C 1
ATOM 634 O O . ALA A 1 89 ? 14.992 3.494 -6.5 1 95.94 89 ALA A O 1
ATOM 635 N N . SER A 1 90 ? 15.117 3.764 -4.297 1 96.69 90 SER A N 1
ATOM 636 C CA . SER A 1 90 ? 13.695 3.752 -3.994 1 96.69 90 SER A CA 1
ATOM 637 C C . SER A 1 90 ? 13.219 5.117 -3.508 1 96.69 90 SER A C 1
ATOM 639 O O . SER A 1 90 ? 13.844 5.719 -2.631 1 96.69 90 SER A O 1
ATOM 641 N N . LEU A 1 91 ? 12.109 5.645 -4.117 1 98.12 91 LEU A N 1
ATOM 642 C CA . LEU A 1 91 ? 11.617 6.973 -3.768 1 98.12 91 LEU A CA 1
ATOM 643 C C . LEU A 1 91 ? 10.148 6.926 -3.363 1 98.12 91 LEU A C 1
ATOM 645 O O . LEU A 1 91 ? 9.328 6.32 -4.059 1 98.12 91 LEU A O 1
ATOM 649 N N . TRP A 1 92 ? 9.828 7.516 -2.27 1 98.5 92 TRP A N 1
ATOM 650 C CA . TRP A 1 92 ? 8.461 7.918 -1.95 1 98.5 92 TRP A CA 1
ATOM 651 C C . TRP A 1 92 ? 8.289 9.422 -2.111 1 98.5 92 TRP A C 1
ATOM 653 O O . TRP A 1 92 ? 8.953 10.211 -1.438 1 98.5 92 TRP A O 1
ATOM 663 N N . LEU A 1 93 ? 7.41 9.789 -2.998 1 98.5 93 LEU A N 1
ATOM 664 C CA . LEU A 1 93 ? 7.086 11.188 -3.223 1 98.5 93 LEU A CA 1
ATOM 665 C C . LEU A 1 93 ? 5.66 11.5 -2.775 1 98.5 93 LEU A C 1
ATOM 667 O O . LEU A 1 93 ? 4.75 10.695 -2.99 1 98.5 93 LEU A O 1
ATOM 671 N N . VAL A 1 94 ? 5.504 12.68 -2.195 1 97.56 94 VAL A N 1
ATOM 672 C CA . VAL A 1 94 ? 4.172 13.156 -1.84 1 97.56 94 VAL A CA 1
ATOM 673 C C . VAL A 1 94 ? 3.867 14.445 -2.594 1 97.56 94 VAL A C 1
ATOM 675 O O . VAL A 1 94 ? 4.723 15.328 -2.693 1 97.56 94 VAL A O 1
ATOM 678 N N . PHE A 1 95 ? 2.666 14.477 -3.15 1 95.44 95 PHE A N 1
ATOM 679 C CA . PHE A 1 95 ? 2.232 15.625 -3.943 1 95.44 95 PHE A CA 1
ATOM 680 C C . PHE A 1 95 ? 0.985 16.25 -3.34 1 95.44 95 PHE A C 1
ATOM 682 O O . PHE A 1 95 ? 0.192 15.578 -2.686 1 95.44 95 PHE A O 1
ATOM 689 N N . LEU A 1 96 ? 0.877 17.516 -3.562 1 91.62 96 LEU A N 1
ATOM 690 C CA . LEU A 1 96 ? -0.355 18.266 -3.326 1 91.62 96 LEU A CA 1
ATOM 691 C C . LEU A 1 96 ? -0.841 18.922 -4.605 1 91.62 96 LEU A C 1
ATOM 693 O O . LEU A 1 96 ? -0.034 19.406 -5.41 1 91.62 96 LEU A O 1
ATOM 697 N N . LYS A 1 97 ? -2.17 18.922 -4.719 1 87.12 97 LYS A N 1
ATOM 698 C CA . LYS A 1 97 ? -2.725 19.562 -5.906 1 87.12 97 LYS A CA 1
ATOM 699 C C . LYS A 1 97 ? -3.533 20.797 -5.531 1 87.12 97 LYS A C 1
ATOM 701 O O . LYS A 1 97 ? -4.516 20.703 -4.789 1 87.12 97 LYS A O 1
ATOM 706 N N . ASP A 1 98 ? -3.131 21.875 -6.039 1 78 98 ASP A N 1
ATOM 707 C CA . ASP A 1 98 ? -3.992 23.047 -6.125 1 78 98 ASP A CA 1
ATOM 708 C C . ASP A 1 98 ? -4.449 23.297 -7.562 1 78 98 ASP A C 1
ATOM 710 O O . ASP A 1 98 ? -5.332 22.609 -8.062 1 78 98 ASP A O 1
ATOM 714 N N . VAL A 1 99 ? -3.592 24.031 -8.391 1 77.62 99 VAL A N 1
ATOM 715 C CA . VAL A 1 99 ? -3.84 24.172 -9.828 1 77.62 99 VAL A CA 1
ATOM 716 C C . VAL A 1 99 ? -3.148 23.047 -10.586 1 77.62 99 VAL A C 1
ATOM 718 O O . VAL A 1 99 ? -3.693 22.516 -11.562 1 77.62 99 VAL A O 1
ATOM 721 N N . GLN A 1 100 ? -2.068 22.703 -10.086 1 89.06 100 GLN A N 1
ATOM 722 C CA . GLN A 1 100 ? -1.295 21.594 -10.617 1 89.06 100 GLN A CA 1
ATOM 723 C C . GLN A 1 100 ? -0.657 20.766 -9.5 1 89.06 100 GLN A C 1
ATOM 725 O O . GLN A 1 100 ? -0.565 21.234 -8.359 1 89.06 100 GLN A O 1
ATOM 730 N N . TRP A 1 101 ? -0.279 19.547 -9.844 1 92.94 101 TRP A N 1
ATOM 731 C CA . TRP A 1 101 ? 0.419 18.719 -8.875 1 92.94 101 TRP A CA 1
ATOM 732 C C . TRP A 1 101 ? 1.811 19.266 -8.578 1 92.94 101 TRP A C 1
ATOM 734 O O . TRP A 1 101 ? 2.58 19.547 -9.5 1 92.94 101 TRP A O 1
ATOM 744 N N . LYS A 1 102 ? 2.109 19.438 -7.336 1 94.56 102 LYS A N 1
ATOM 745 C CA . LYS A 1 102 ? 3.439 19.844 -6.887 1 94.56 102 LYS A CA 1
ATOM 746 C C . LYS A 1 102 ? 3.992 18.859 -5.859 1 94.56 102 LYS A C 1
ATOM 748 O O . LYS A 1 102 ? 3.289 18.469 -4.926 1 94.56 102 LYS A O 1
ATOM 753 N N . CYS A 1 103 ? 5.227 18.469 -6.086 1 97 103 CYS A N 1
ATOM 754 C CA . CYS A 1 103 ? 5.902 17.625 -5.109 1 97 103 CYS A CA 1
ATOM 755 C C . CYS A 1 103 ? 6.246 18.406 -3.85 1 97 103 CYS A C 1
ATOM 757 O O . CYS A 1 103 ? 6.879 19.453 -3.922 1 97 103 CYS A O 1
ATOM 759 N N . ILE A 1 104 ? 5.898 17.844 -2.727 1 96.12 104 ILE A N 1
ATOM 760 C CA . ILE A 1 104 ? 6.102 18.609 -1.504 1 96.12 104 ILE A CA 1
ATOM 761 C C . ILE A 1 104 ? 7.148 17.922 -0.629 1 96.12 104 ILE A C 1
ATOM 763 O O . ILE A 1 104 ? 7.781 18.562 0.213 1 96.12 104 ILE A O 1
ATOM 767 N N . SER A 1 105 ? 7.34 16.641 -0.769 1 97.38 105 SER A N 1
ATOM 768 C CA . SER A 1 105 ? 8.336 15.93 0.025 1 97.38 105 SER A CA 1
ATOM 769 C C . SER A 1 105 ? 8.766 14.633 -0.653 1 97.38 105 SER A C 1
ATOM 771 O O . SER A 1 105 ? 8.008 14.055 -1.436 1 97.38 105 SER A O 1
ATOM 773 N N . VAL A 1 106 ? 9.977 14.203 -0.336 1 98.25 106 VAL A N 1
ATOM 774 C CA . VAL A 1 106 ? 10.531 12.961 -0.875 1 98.25 106 VAL A CA 1
ATOM 775 C C . VAL A 1 106 ? 11.367 12.266 0.194 1 98.25 106 VAL A C 1
ATOM 777 O O . VAL A 1 106 ? 12.125 12.914 0.925 1 98.25 106 VAL A O 1
ATOM 780 N N . ALA A 1 107 ? 11.195 11.039 0.328 1 98.19 107 ALA A N 1
ATOM 781 C CA . ALA A 1 107 ? 12.172 10.172 0.976 1 98.19 107 ALA A CA 1
ATOM 782 C C . ALA A 1 107 ? 12.836 9.242 -0.036 1 98.19 107 ALA A C 1
ATOM 784 O O . ALA A 1 107 ? 12.156 8.625 -0.863 1 98.19 107 ALA A O 1
ATOM 785 N N . ALA A 1 108 ? 14.109 9.203 -0.028 1 98.12 108 ALA A N 1
ATOM 786 C CA . ALA A 1 108 ? 14.883 8.398 -0.965 1 98.12 108 ALA A CA 1
ATOM 787 C C . ALA A 1 108 ? 15.867 7.496 -0.227 1 98.12 108 ALA A C 1
ATOM 789 O O . ALA A 1 108 ? 16.438 7.891 0.793 1 98.12 108 ALA A O 1
ATOM 790 N N . ALA A 1 109 ? 16.062 6.285 -0.745 1 97.75 109 ALA A N 1
ATOM 791 C CA . ALA A 1 109 ? 17.031 5.355 -0.151 1 97.75 109 ALA A CA 1
ATOM 792 C C . ALA A 1 109 ? 17.5 4.328 -1.174 1 97.75 109 ALA A C 1
ATOM 794 O O . ALA A 1 109 ? 16.781 4 -2.115 1 97.75 109 ALA A O 1
ATOM 795 N N . PRO A 1 110 ? 18.719 3.848 -1.039 1 96.12 110 PRO A N 1
ATOM 796 C CA . PRO A 1 110 ? 19.094 2.654 -1.806 1 96.12 110 PRO A CA 1
ATOM 797 C C . PRO A 1 110 ? 18.344 1.402 -1.333 1 96.12 110 PRO A C 1
ATOM 799 O O . PRO A 1 110 ? 17.969 1.31 -0.162 1 96.12 110 PRO A O 1
ATOM 802 N N . PRO A 1 111 ? 18.156 0.517 -2.35 1 90.81 111 PRO A N 1
ATOM 803 C CA . PRO A 1 111 ? 17.641 -0.769 -1.872 1 90.81 111 PRO A CA 1
ATOM 804 C C . PRO A 1 111 ? 18.625 -1.499 -0.966 1 90.81 111 PRO A C 1
ATOM 806 O O . PRO A 1 111 ? 19.844 -1.313 -1.094 1 90.81 111 PRO A O 1
ATOM 809 N N . GLY A 1 112 ? 18.125 -2.303 -0.038 1 85.69 112 GLY A N 1
ATOM 810 C CA . GLY A 1 112 ? 19 -2.961 0.924 1 85.69 112 GLY A CA 1
ATOM 811 C C . GLY A 1 112 ? 18.422 -4.258 1.461 1 85.69 112 GLY A C 1
ATOM 812 O O . GLY A 1 112 ? 17.844 -5.043 0.708 1 85.69 112 GLY A O 1
ATOM 813 N N . GLU A 1 113 ? 18.578 -4.387 2.746 1 84.5 113 GLU A N 1
ATOM 814 C CA . GLU A 1 113 ? 18.094 -5.605 3.381 1 84.5 113 GLU A CA 1
ATOM 815 C C . GLU A 1 113 ? 16.578 -5.754 3.193 1 84.5 113 GLU A C 1
ATOM 817 O O . GLU A 1 113 ? 15.852 -4.758 3.162 1 84.5 113 GLU A O 1
ATOM 822 N N . MET A 1 114 ? 16.172 -7 3.223 1 93.19 114 MET A N 1
ATOM 823 C CA . MET A 1 114 ? 14.766 -7.305 2.938 1 93.19 114 MET A CA 1
ATOM 824 C C . MET A 1 114 ? 13.867 -6.891 4.102 1 93.19 114 MET A C 1
ATOM 826 O O . MET A 1 114 ? 14.234 -7.07 5.266 1 93.19 114 MET A O 1
ATOM 830 N N . THR A 1 115 ? 12.82 -6.328 3.766 1 96.56 115 THR A N 1
ATOM 831 C CA . THR A 1 115 ? 11.828 -5.953 4.762 1 96.56 115 THR A CA 1
ATOM 832 C C . THR A 1 115 ? 11.133 -7.188 5.328 1 96.56 115 THR A C 1
ATOM 834 O O . THR A 1 115 ? 10.812 -8.117 4.59 1 96.56 115 THR A O 1
ATOM 837 N N . LEU A 1 116 ? 10.93 -7.219 6.668 1 97.06 116 LEU A N 1
ATOM 838 C CA . LEU A 1 116 ? 10.398 -8.352 7.422 1 97.06 116 LEU A CA 1
ATOM 839 C C . LEU A 1 116 ? 9.242 -7.914 8.312 1 97.06 116 LEU A C 1
ATOM 841 O O . LEU A 1 116 ? 9.016 -6.719 8.508 1 97.06 116 LEU A O 1
ATOM 845 N N . PRO A 1 117 ? 8.5 -8.906 8.836 1 97.56 117 PRO A N 1
ATOM 846 C CA . PRO A 1 117 ? 7.395 -8.57 9.734 1 97.56 117 PRO A CA 1
ATOM 847 C C . PRO A 1 117 ? 7.82 -7.652 10.883 1 97.56 117 PRO A C 1
ATOM 84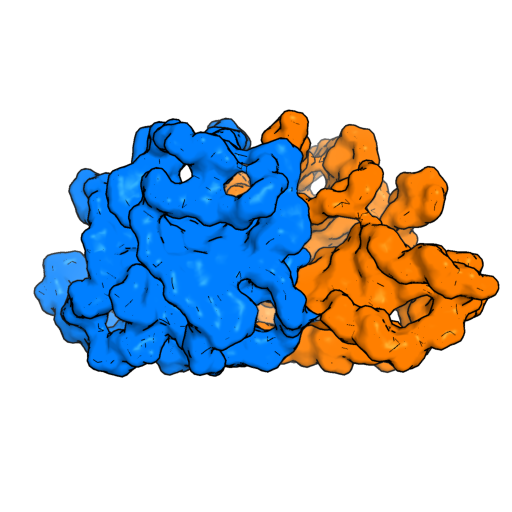9 O O . PRO A 1 117 ? 7.039 -6.805 11.32 1 97.56 117 PRO A O 1
ATOM 852 N N . LYS A 1 118 ? 9.008 -7.785 11.305 1 97.12 118 LYS A N 1
ATOM 853 C CA . LYS A 1 118 ? 9.477 -6.945 12.406 1 97.12 118 LYS A CA 1
ATOM 854 C C . LYS A 1 118 ? 9.484 -5.473 12 1 97.12 118 LYS A C 1
ATOM 856 O O . LYS A 1 118 ? 9.328 -4.59 12.844 1 97.12 118 LYS A O 1
ATOM 861 N N . ASP A 1 119 ? 9.742 -5.18 10.773 1 97.81 119 ASP A N 1
ATOM 862 C CA . ASP A 1 119 ? 9.711 -3.801 10.297 1 97.81 119 ASP A CA 1
ATOM 863 C C . ASP A 1 119 ? 8.297 -3.229 10.359 1 97.81 119 ASP A C 1
ATOM 865 O O . ASP A 1 119 ? 8.109 -2.064 10.711 1 97.81 119 ASP A O 1
ATOM 869 N N . PHE A 1 120 ? 7.262 -4.043 10.031 1 98.56 120 PHE A N 1
ATOM 870 C CA . PHE A 1 120 ? 5.867 -3.635 10.164 1 98.56 120 PHE A CA 1
ATOM 871 C C . PHE A 1 120 ? 5.52 -3.369 11.617 1 98.56 120 PHE A C 1
ATOM 873 O O . PHE A 1 120 ? 4.816 -2.404 11.93 1 98.56 120 PHE A O 1
ATOM 880 N N . GLU A 1 121 ? 6.027 -4.227 12.453 1 98.31 121 GLU A N 1
ATOM 881 C CA . GLU A 1 121 ? 5.805 -4.035 13.883 1 98.31 121 GLU A CA 1
ATOM 882 C C . GLU A 1 121 ? 6.422 -2.729 14.375 1 98.31 121 GLU A C 1
ATOM 884 O O . GLU A 1 121 ? 5.801 -1.989 15.141 1 98.31 121 GLU A O 1
ATOM 889 N N . GLY A 1 122 ? 7.637 -2.471 13.969 1 98.56 122 GLY A N 1
ATOM 890 C CA . GLY A 1 122 ? 8.305 -1.237 14.359 1 98.56 122 GLY A CA 1
ATOM 891 C C . GLY A 1 122 ? 7.586 0.008 13.875 1 98.56 122 GLY A C 1
ATOM 892 O O . GLY A 1 122 ? 7.449 0.98 14.617 1 98.56 122 GLY A O 1
ATOM 893 N N . ILE A 1 123 ? 7.121 -0.029 12.672 1 98.81 123 ILE A N 1
ATOM 894 C CA . ILE A 1 123 ? 6.406 1.106 12.102 1 98.81 123 ILE A CA 1
ATOM 895 C C . ILE A 1 123 ? 5.066 1.282 12.8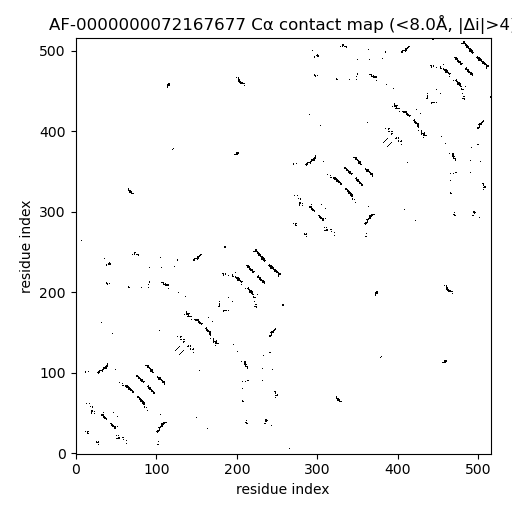05 1 98.81 123 ILE A C 1
ATOM 897 O O . ILE A 1 123 ? 4.668 2.404 13.125 1 98.81 123 ILE A O 1
ATOM 901 N N . SER A 1 124 ? 4.387 0.154 13.047 1 98.69 124 SER A N 1
ATOM 902 C CA . SER A 1 124 ? 3.127 0.215 13.781 1 98.69 124 SER A CA 1
ATOM 903 C C . SER A 1 124 ? 3.32 0.84 15.156 1 98.69 124 SER A C 1
ATOM 905 O O . SER A 1 124 ? 2.504 1.653 15.594 1 98.69 124 SER A O 1
ATOM 907 N N . ALA A 1 125 ? 4.359 0.453 15.836 1 98.44 125 ALA A N 1
ATOM 908 C CA . ALA A 1 125 ? 4.66 1.031 17.141 1 98.44 125 ALA A CA 1
ATOM 909 C C . ALA A 1 125 ? 4.891 2.535 17.031 1 98.44 125 ALA A C 1
ATOM 911 O O . ALA A 1 125 ? 4.387 3.307 17.859 1 98.44 125 ALA A O 1
ATOM 912 N N . CYS A 1 126 ? 5.562 2.967 16.062 1 98.75 126 CYS A N 1
ATOM 913 C CA . CYS A 1 126 ? 5.879 4.375 15.852 1 98.75 126 CYS A CA 1
ATOM 914 C C . CYS A 1 126 ? 4.625 5.176 15.539 1 98.75 126 CYS A C 1
ATOM 916 O O . CYS A 1 126 ? 4.336 6.172 16.203 1 98.75 126 CYS A O 1
ATOM 918 N N . VAL A 1 127 ? 3.807 4.691 14.664 1 98.75 127 VAL A N 1
ATOM 919 C CA . VAL A 1 127 ? 2.744 5.52 14.102 1 98.75 127 VAL A CA 1
ATOM 920 C C . VAL A 1 127 ? 1.471 5.352 14.93 1 98.75 127 VAL A C 1
ATOM 922 O O . VAL A 1 127 ? 0.709 6.305 15.109 1 98.75 127 VAL A O 1
ATOM 925 N N . TRP A 1 128 ? 1.225 4.148 15.406 1 98.38 128 TRP A N 1
ATOM 926 C CA . TRP A 1 128 ? -0.035 3.908 16.094 1 98.38 128 TRP A CA 1
ATOM 927 C C . TRP A 1 128 ? 0.122 4.133 17.594 1 98.38 128 TRP A C 1
ATOM 929 O O . TRP A 1 128 ? -0.584 4.957 18.188 1 98.38 128 TRP A O 1
ATOM 939 N N . ASP A 1 129 ? 1.085 3.42 18.203 1 97.31 129 ASP A N 1
ATOM 940 C CA . ASP A 1 129 ? 1.289 3.531 19.641 1 97.31 129 ASP A CA 1
ATOM 941 C C . ASP A 1 129 ? 1.962 4.855 20 1 97.31 129 ASP A C 1
ATOM 943 O O . ASP A 1 129 ? 1.817 5.348 21.125 1 97.31 129 ASP A O 1
ATOM 947 N N . GLY A 1 130 ? 2.67 5.34 19.094 1 98.12 130 GLY A N 1
ATOM 948 C CA . GLY A 1 130 ? 3.316 6.625 19.281 1 98.12 130 GLY A CA 1
ATOM 949 C C . GLY A 1 130 ? 2.453 7.797 18.859 1 98.12 130 GLY A C 1
ATOM 950 O O . GLY A 1 130 ? 1.677 8.328 19.656 1 98.12 130 GLY A O 1
ATOM 951 N N . TYR A 1 131 ? 2.451 8.078 17.594 1 98.5 131 TYR A N 1
ATOM 952 C CA . TYR A 1 131 ? 1.829 9.281 17.047 1 98.5 131 TYR A CA 1
ATOM 953 C C . TYR A 1 131 ? 0.325 9.273 17.297 1 98.5 131 TYR A C 1
ATOM 955 O O . TYR A 1 131 ? -0.21 10.188 17.938 1 98.5 131 TYR A O 1
ATOM 963 N N . CYS A 1 132 ? -0.375 8.305 16.812 1 98.06 132 CYS A N 1
ATOM 964 C CA . CYS A 1 132 ? -1.832 8.297 16.859 1 98.06 132 CYS A CA 1
ATOM 965 C C . CYS A 1 132 ? -2.336 8.391 18.297 1 98.06 132 CYS A C 1
ATOM 967 O O . CYS A 1 132 ? -3.225 9.188 18.594 1 98.06 132 CYS A O 1
ATOM 969 N N . LYS A 1 133 ? -1.745 7.602 19.172 1 97.56 133 LYS A N 1
ATOM 970 C CA . LYS A 1 133 ? -2.133 7.605 20.578 1 97.56 133 LYS A CA 1
ATOM 971 C C . LYS A 1 133 ? -1.873 8.969 21.219 1 97.56 133 LYS A C 1
ATOM 973 O O . LYS A 1 133 ? -2.736 9.508 21.906 1 97.56 133 LYS A O 1
ATOM 978 N N . ALA A 1 134 ? -0.694 9.523 20.984 1 98.12 134 ALA A N 1
ATOM 979 C CA . ALA A 1 134 ? -0.354 10.836 21.547 1 98.12 134 ALA A CA 1
ATOM 980 C C . ALA A 1 134 ? -1.241 11.93 20.953 1 98.12 134 ALA A C 1
ATOM 982 O O . ALA A 1 134 ? -1.646 12.852 21.656 1 98.12 134 ALA A O 1
ATOM 983 N N . ASN A 1 135 ? -1.534 11.867 19.672 1 97.69 135 ASN A N 1
ATOM 984 C CA . ASN A 1 135 ? -2.416 12.812 19 1 97.69 135 ASN A CA 1
ATOM 985 C C . ASN A 1 135 ? -3.82 12.797 19.594 1 97.69 135 ASN A C 1
ATOM 987 O O . ASN A 1 135 ? -4.406 13.852 19.844 1 97.69 135 ASN A O 1
ATOM 991 N N . ARG A 1 136 ? -4.324 11.609 19.844 1 95.81 136 ARG A N 1
ATOM 992 C CA . ARG A 1 136 ? -5.641 11.438 20.453 1 95.81 136 ARG A CA 1
ATOM 993 C C . ARG A 1 136 ? -5.691 12.086 21.844 1 95.81 136 ARG A C 1
ATOM 995 O O . ARG A 1 136 ? -6.691 12.703 22.203 1 95.81 136 ARG A O 1
ATOM 1002 N N . ALA A 1 137 ? -4.617 12.023 22.547 1 95.69 137 ALA A N 1
ATOM 1003 C CA . ALA A 1 137 ? -4.527 12.555 23.891 1 95.69 137 ALA A CA 1
ATOM 1004 C C . ALA A 1 137 ? -4.156 14.039 23.875 1 95.69 137 ALA A C 1
ATOM 1006 O O . ALA A 1 137 ? -4.047 14.672 24.938 1 95.69 137 ALA A O 1
ATOM 1007 N N . CYS A 1 138 ? -3.891 14.586 22.75 1 96.38 138 CYS A N 1
ATOM 1008 C CA . CYS A 1 138 ? -3.383 15.945 22.594 1 96.38 138 CYS A CA 1
ATOM 1009 C C . CYS A 1 138 ? -2.107 16.141 23.406 1 96.38 138 CYS A C 1
ATOM 1011 O O . CYS A 1 138 ? -1.969 17.141 24.109 1 96.38 138 CYS A O 1
ATOM 1013 N N . ASP A 1 139 ? -1.327 15.117 23.422 1 97.31 139 ASP A N 1
ATOM 1014 C CA . ASP A 1 139 ? -0.044 15.133 24.109 1 97.31 139 ASP A CA 1
ATOM 1015 C C . ASP A 1 139 ? 1.1 15.453 23.156 1 97.31 139 ASP A C 1
ATOM 1017 O O . ASP A 1 139 ? 1.8 14.547 22.688 1 97.31 139 ASP A O 1
ATOM 1021 N N . GLY A 1 140 ? 1.346 16.734 22.969 1 96.81 140 GLY A N 1
ATOM 1022 C CA . GLY A 1 140 ? 2.355 17.188 22.031 1 96.81 140 GLY A CA 1
ATOM 1023 C C . GLY A 1 140 ? 3.764 16.781 22.422 1 96.81 140 GLY A C 1
ATOM 1024 O O . GLY A 1 140 ? 4.609 16.531 21.562 1 96.81 140 GLY A O 1
ATOM 1025 N N . ASN A 1 141 ? 4.008 16.703 23.688 1 97.06 141 ASN A N 1
ATOM 1026 C CA . ASN A 1 141 ? 5.336 16.328 24.172 1 97.06 141 ASN A CA 1
ATOM 1027 C C . ASN A 1 141 ? 5.676 14.883 23.797 1 97.06 141 ASN A C 1
ATOM 1029 O O . ASN A 1 141 ? 6.754 14.617 23.266 1 97.06 141 ASN A O 1
ATOM 1033 N N . THR A 1 142 ? 4.797 13.984 24.047 1 97.75 142 THR A N 1
ATOM 1034 C CA . THR A 1 142 ? 5.016 12.594 23.688 1 97.75 142 THR A CA 1
ATOM 1035 C C . THR A 1 142 ? 5.082 12.438 22.156 1 97.75 142 THR A C 1
ATOM 1037 O O . THR A 1 142 ? 5.898 11.672 21.641 1 97.75 142 THR A O 1
ATOM 1040 N N . MET A 1 143 ? 4.219 13.148 21.469 1 97.31 143 MET A N 1
ATOM 1041 C CA . MET A 1 143 ? 4.176 13.07 20.016 1 97.31 143 MET A CA 1
ATOM 1042 C C . MET A 1 143 ? 5.523 13.445 19.406 1 97.31 143 MET A C 1
ATOM 1044 O O . MET A 1 143 ? 5.961 12.844 18.422 1 97.31 143 MET A O 1
ATOM 1048 N N . ALA A 1 144 ? 6.215 14.391 20.016 1 97.06 144 ALA A N 1
ATOM 1049 C CA . ALA A 1 144 ? 7.484 14.906 19.516 1 97.06 144 ALA A CA 1
ATOM 1050 C C . ALA A 1 144 ? 8.555 13.82 19.516 1 97.06 144 ALA A C 1
ATOM 1052 O O . ALA A 1 144 ? 9.562 13.938 18.812 1 97.06 144 ALA A O 1
ATOM 1053 N N . GLU A 1 145 ? 8.352 12.781 20.25 1 97.69 145 GLU A N 1
ATOM 1054 C CA . GLU A 1 145 ? 9.312 11.688 20.312 1 97.69 145 GLU A CA 1
ATOM 1055 C C . GLU A 1 145 ? 9.242 10.805 19.078 1 97.69 145 GLU A C 1
ATOM 1057 O O . GLU A 1 145 ? 10.117 9.961 18.859 1 97.69 145 GLU A O 1
ATOM 1062 N N . TYR A 1 146 ? 8.281 11.031 18.188 1 98.38 146 TYR A N 1
ATOM 1063 C CA . TYR A 1 146 ? 8.07 10.148 17.062 1 98.38 146 TYR A CA 1
ATOM 1064 C C . TYR A 1 146 ? 8.156 10.914 15.742 1 98.38 146 TYR A C 1
ATOM 1066 O O . TYR A 1 146 ? 8.156 10.312 14.664 1 98.38 146 TYR A O 1
ATOM 1074 N N . PHE A 1 147 ? 8.188 12.211 15.812 1 98.25 147 PHE A N 1
ATOM 1075 C CA . PHE A 1 147 ? 8.469 13.055 14.664 1 98.25 147 PHE A CA 1
ATOM 1076 C C . PHE A 1 147 ? 9.93 13.484 14.648 1 98.25 147 PHE A C 1
ATOM 1078 O O . PHE A 1 147 ? 10.406 14.133 15.586 1 98.25 147 PHE A O 1
ATOM 1085 N N . HIS A 1 148 ? 10.602 13.125 13.602 1 97.19 148 HIS A N 1
ATOM 1086 C CA . HIS A 1 148 ? 12.008 13.5 13.516 1 97.19 148 HIS A CA 1
ATOM 1087 C C . HIS A 1 148 ? 12.172 15.008 13.352 1 97.19 148 HIS A C 1
ATOM 1089 O O . HIS A 1 148 ? 11.289 15.672 12.812 1 97.19 148 HIS A O 1
ATOM 1095 N N . GLU A 1 149 ? 13.242 15.523 13.688 1 94.88 149 GLU A N 1
ATOM 1096 C CA . GLU A 1 149 ? 13.469 16.969 13.648 1 94.88 149 GLU A CA 1
ATOM 1097 C C . GLU A 1 149 ? 13.469 17.484 12.219 1 94.88 149 GLU A C 1
ATOM 1099 O O . GLU A 1 149 ? 13.141 18.656 11.977 1 94.88 149 GLU A O 1
ATOM 1104 N N . THR A 1 150 ? 13.727 16.641 11.273 1 93.44 150 THR A N 1
ATOM 1105 C CA . THR A 1 150 ? 13.75 17.047 9.867 1 93.44 150 THR A CA 1
ATOM 1106 C C . THR A 1 150 ? 12.344 17.016 9.273 1 93.44 150 THR A C 1
ATOM 1108 O O . THR A 1 150 ? 12.141 17.422 8.133 1 93.44 150 THR A O 1
ATOM 1111 N N . CYS A 1 151 ? 11.43 16.578 10.062 1 95.75 151 CYS A N 1
ATOM 1112 C CA . CYS A 1 151 ? 10.094 16.359 9.523 1 95.75 151 CYS A CA 1
ATOM 1113 C C . CYS A 1 151 ? 9.43 17.672 9.156 1 95.75 151 CYS A C 1
ATOM 1115 O O . CYS A 1 151 ? 9.438 18.625 9.953 1 95.75 151 CYS A O 1
ATOM 1117 N N . ARG A 1 152 ? 8.883 17.688 7.988 1 91.31 152 ARG A N 1
ATOM 1118 C CA . ARG A 1 152 ? 8.039 18.781 7.527 1 91.31 152 ARG A CA 1
ATOM 1119 C C . ARG A 1 152 ? 6.605 18.312 7.312 1 91.31 152 ARG A C 1
ATOM 1121 O O . ARG A 1 152 ? 6.375 17.219 6.801 1 91.31 152 ARG A O 1
ATOM 1128 N N . LEU A 1 153 ? 5.742 19.125 7.797 1 92.06 153 LEU A N 1
ATOM 1129 C CA . LEU A 1 153 ? 4.312 18.875 7.637 1 92.06 153 LEU A CA 1
ATOM 1130 C C . LEU A 1 153 ? 3.689 19.859 6.656 1 92.06 153 LEU A C 1
ATOM 1132 O O . LEU A 1 153 ? 3.889 21.062 6.777 1 92.06 153 LEU A O 1
ATOM 1136 N N . THR A 1 154 ? 3.043 19.344 5.695 1 86.06 154 THR A N 1
ATOM 1137 C CA . THR A 1 154 ? 2.398 20.172 4.68 1 86.06 154 THR A CA 1
ATOM 1138 C C . THR A 1 154 ? 0.895 19.906 4.645 1 86.06 154 THR A C 1
ATOM 1140 O O . THR A 1 154 ? 0.457 18.766 4.605 1 86.06 154 THR A O 1
ATOM 1143 N N . PHE A 1 155 ? 0.117 20.984 4.77 1 80.06 155 PHE A N 1
ATOM 1144 C CA . PHE A 1 155 ? -1.337 20.906 4.695 1 80.06 155 PHE A CA 1
ATOM 1145 C C . PHE A 1 155 ? -1.92 22.156 4.059 1 80.06 155 PHE A C 1
ATOM 1147 O O . PHE A 1 155 ? -1.202 23.125 3.82 1 80.06 155 PHE A O 1
ATOM 1154 N N . VAL A 1 156 ? -3.166 22.031 3.684 1 75 156 VAL A N 1
ATOM 1155 C CA . VAL A 1 156 ? -3.869 23.203 3.152 1 75 156 VAL A CA 1
ATOM 1156 C C . VAL A 1 156 ? -4.703 23.844 4.258 1 75 156 VAL A C 1
ATOM 1158 O O . VAL A 1 156 ? -5.523 23.188 4.891 1 75 156 VAL A O 1
ATOM 1161 N N . ASP A 1 157 ? -4.535 25.141 4.453 1 72.69 157 ASP A N 1
ATOM 1162 C CA . ASP A 1 157 ? -5.277 25.812 5.512 1 72.69 157 ASP A CA 1
ATOM 1163 C C . ASP A 1 157 ? -6.664 26.234 5.027 1 72.69 157 ASP A C 1
ATOM 1165 O O . ASP A 1 157 ? -7.059 25.922 3.906 1 72.69 157 ASP A O 1
ATOM 1169 N N . GLY A 1 158 ? -7.445 26.891 5.891 1 68.38 158 GLY A N 1
ATOM 1170 C CA . GLY A 1 158 ? -8.82 27.281 5.609 1 68.38 158 GLY A CA 1
ATOM 1171 C C . GLY A 1 158 ? -8.945 28.234 4.434 1 68.38 158 GLY A C 1
ATOM 1172 O O . GLY A 1 158 ? -10.008 28.344 3.828 1 68.38 158 GLY A O 1
ATOM 1173 N N . THR A 1 159 ? -7.859 28.875 4.09 1 71.75 159 THR A N 1
ATOM 1174 C CA . THR A 1 159 ? -7.879 29.812 2.982 1 71.75 159 THR A CA 1
ATOM 1175 C C . THR A 1 159 ? -7.504 29.125 1.673 1 71.75 159 THR A C 1
ATOM 1177 O O . THR A 1 159 ? -7.57 29.734 0.604 1 71.75 159 THR A O 1
ATOM 1180 N N . GLY A 1 160 ? -7.098 27.859 1.823 1 72.12 160 GLY A N 1
ATOM 1181 C CA . GLY A 1 160 ? -6.676 27.109 0.642 1 72.12 160 GLY A CA 1
ATOM 1182 C C . GLY A 1 160 ? -5.188 27.203 0.379 1 72.12 160 GLY A C 1
ATOM 1183 O O . GLY A 1 160 ? -4.68 26.594 -0.563 1 72.12 160 GLY A O 1
ATOM 1184 N N . ALA A 1 161 ? -4.52 27.906 1.23 1 76.5 161 ALA A N 1
ATOM 1185 C CA . ALA A 1 161 ? -3.078 28.062 1.057 1 76.5 161 ALA A CA 1
ATOM 1186 C C . ALA A 1 161 ? -2.328 26.828 1.561 1 76.5 161 ALA A C 1
ATOM 1188 O O . ALA A 1 161 ? -2.689 26.25 2.588 1 76.5 161 ALA A O 1
ATOM 1189 N N . VAL A 1 162 ? -1.257 26.5 0.812 1 82 162 VAL A N 1
ATOM 1190 C CA . VAL A 1 162 ? -0.39 25.406 1.258 1 82 162 VAL A CA 1
ATOM 1191 C C . VAL A 1 162 ? 0.546 25.922 2.355 1 82 162 VAL A C 1
ATOM 1193 O O . VAL A 1 162 ? 1.264 26.906 2.164 1 82 162 VAL A O 1
ATOM 1196 N N . MET A 1 163 ? 0.47 25.281 3.455 1 84.19 163 MET A N 1
ATOM 1197 C CA . MET A 1 163 ? 1.316 25.609 4.598 1 84.19 163 MET A CA 1
ATOM 1198 C C . MET A 1 163 ? 2.35 24.516 4.84 1 84.19 163 MET A C 1
ATOM 1200 O O . MET A 1 163 ? 2.061 23.328 4.664 1 84.19 163 MET A O 1
ATOM 1204 N N . ILE A 1 164 ? 3.514 24.969 5.207 1 91.12 164 ILE A N 1
ATOM 1205 C CA . ILE A 1 164 ? 4.562 24.062 5.645 1 91.12 164 ILE A CA 1
ATOM 1206 C C . ILE A 1 164 ? 5.051 24.469 7.035 1 91.12 164 ILE A C 1
ATOM 1208 O O . ILE A 1 164 ? 5.461 25.609 7.25 1 91.12 164 ILE A O 1
ATOM 1212 N N . ILE A 1 165 ? 4.953 23.547 7.922 1 92.81 165 ILE A N 1
ATOM 1213 C CA . ILE A 1 165 ? 5.457 23.797 9.266 1 92.81 165 ILE A CA 1
ATOM 1214 C C . ILE A 1 165 ? 6.402 22.672 9.688 1 92.81 165 ILE A C 1
ATOM 1216 O O . ILE A 1 165 ? 6.477 21.641 9.023 1 92.81 165 ILE A O 1
ATOM 1220 N N . ASP A 1 166 ? 7.129 22.938 10.758 1 94.56 166 ASP A N 1
ATOM 1221 C CA . ASP A 1 166 ? 8.016 21.875 11.234 1 94.56 166 ASP A CA 1
ATOM 1222 C C . ASP A 1 166 ? 7.355 21.062 12.336 1 94.56 166 ASP A C 1
ATOM 1224 O O . ASP A 1 166 ? 6.227 21.359 12.75 1 94.56 166 ASP A O 1
ATOM 1228 N N . SER A 1 167 ? 8.023 20.031 12.75 1 95.31 167 SER A N 1
ATOM 1229 C CA . SER A 1 167 ? 7.441 19.078 13.695 1 95.31 167 SER A CA 1
ATOM 1230 C C . SER A 1 167 ? 7.191 19.734 15.047 1 95.31 167 SER A C 1
ATOM 1232 O O . SER A 1 167 ? 6.203 19.438 15.719 1 95.31 167 SER A O 1
ATOM 1234 N N . ALA A 1 168 ? 8.055 20.672 15.477 1 95.44 168 ALA A N 1
ATOM 1235 C CA . ALA A 1 168 ? 7.871 21.344 16.766 1 95.44 168 ALA A CA 1
ATOM 1236 C C . ALA A 1 168 ? 6.598 22.188 16.766 1 95.44 168 ALA A C 1
ATOM 1238 O O . ALA A 1 168 ? 5.824 22.141 17.719 1 95.44 168 ALA A O 1
ATOM 1239 N N . GLN A 1 169 ? 6.422 22.922 15.742 1 94.94 169 GLN A N 1
ATOM 1240 C CA . GLN A 1 169 ? 5.215 23.734 15.602 1 94.94 169 GLN A CA 1
ATOM 1241 C C . GLN A 1 169 ? 3.965 22.859 15.609 1 94.94 169 GLN A C 1
ATOM 1243 O O . GLN A 1 169 ? 2.971 23.188 16.266 1 94.94 169 GLN A O 1
ATOM 1248 N N . PHE A 1 170 ? 4.027 21.812 14.906 1 96 170 PHE A N 1
ATOM 1249 C CA . PHE A 1 170 ? 2.881 20.906 14.836 1 96 170 PHE A CA 1
ATOM 1250 C C . PHE A 1 170 ? 2.564 20.328 16.203 1 96 170 PHE A C 1
ATOM 1252 O O . PHE A 1 170 ? 1.401 20.281 16.609 1 96 170 PHE A O 1
ATOM 1259 N N . CYS A 1 171 ? 3.52 19.844 16.891 1 96.12 171 CYS A N 1
ATOM 1260 C CA . CYS A 1 171 ? 3.32 19.266 18.219 1 96.12 171 CYS A CA 1
ATOM 1261 C C . CYS A 1 171 ? 2.697 20.297 19.156 1 96.12 171 CYS A C 1
ATOM 1263 O O . CYS A 1 171 ? 1.839 19.953 19.969 1 96.12 171 CYS A O 1
ATOM 1265 N N . ASN A 1 172 ? 3.109 21.531 19.031 1 95.06 172 ASN A N 1
ATOM 1266 C CA . ASN A 1 172 ? 2.51 22.594 19.828 1 95.06 172 ASN A CA 1
ATOM 1267 C C . ASN A 1 172 ? 1.042 22.812 19.469 1 95.06 172 ASN A C 1
ATOM 1269 O O . ASN A 1 172 ? 0.209 23.047 20.344 1 95.06 172 ASN A O 1
ATOM 1273 N N . MET A 1 173 ? 0.751 22.766 18.203 1 92.75 173 MET A N 1
ATOM 1274 C CA . MET A 1 173 ? -0.626 22.906 17.734 1 92.75 173 MET A CA 1
ATOM 1275 C C . MET A 1 173 ? -1.501 21.797 18.312 1 92.75 173 MET A C 1
ATOM 1277 O O . MET A 1 173 ? -2.643 22.047 18.703 1 92.75 173 MET A O 1
ATOM 1281 N N . VAL A 1 174 ? -0.972 20.625 18.359 1 94.88 174 VAL A N 1
ATOM 1282 C CA . VAL A 1 174 ? -1.705 19.484 18.891 1 94.88 174 VAL A CA 1
ATOM 1283 C C . VAL A 1 174 ? -1.95 19.672 20.391 1 94.88 174 VAL A C 1
ATOM 1285 O O . VAL A 1 174 ? -3.039 19.375 20.891 1 94.88 174 VAL A O 1
ATOM 1288 N N . GLN A 1 175 ? -0.979 20.219 21.062 1 95 175 GLN A N 1
ATOM 1289 C CA . GLN A 1 175 ? -1.034 20.422 22.5 1 95 175 GLN A CA 1
ATOM 1290 C C . GLN A 1 175 ? -2.203 21.328 22.875 1 95 175 GLN A C 1
ATOM 1292 O O . GLN A 1 175 ? -2.799 21.172 23.953 1 95 175 GLN A O 1
ATOM 1297 N N . THR A 1 176 ? -2.551 22.234 22.016 1 95.19 176 THR A N 1
ATOM 1298 C CA . THR A 1 176 ? -3.576 23.219 22.328 1 95.19 176 THR A CA 1
ATOM 1299 C C . THR A 1 176 ? -4.746 23.109 21.359 1 95.19 176 THR A C 1
ATOM 1301 O O . THR A 1 176 ? -5.469 24.078 21.125 1 95.19 176 THR A O 1
ATOM 1304 N N . ARG A 1 177 ? -5 22 20.734 1 94.94 177 ARG A N 1
ATOM 1305 C CA . ARG A 1 177 ? -5.906 21.812 19.609 1 94.94 177 ARG A CA 1
ATOM 1306 C C . ARG A 1 177 ? -7.305 22.344 19.938 1 94.94 177 ARG A C 1
ATOM 1308 O O . ARG A 1 177 ? -7.859 23.141 19.188 1 94.94 177 ARG A O 1
ATOM 1315 N N . TYR A 1 178 ? -7.812 22 21.062 1 95.31 178 TYR A N 1
ATOM 1316 C CA . TYR A 1 178 ? -9.219 22.281 21.359 1 95.31 178 TYR A CA 1
ATOM 1317 C C . TYR A 1 178 ? -9.391 23.703 21.875 1 95.31 178 TYR A C 1
ATOM 1319 O O . TYR A 1 178 ? -10.492 24.094 22.266 1 95.31 178 TYR A O 1
ATOM 1327 N N . THR A 1 179 ? -8.305 24.453 21.828 1 95.19 179 THR A N 1
ATOM 1328 C CA . THR A 1 179 ? -8.391 25.891 22.094 1 95.19 179 THR A CA 1
ATOM 1329 C C . THR A 1 179 ? -8.328 26.688 20.781 1 95.19 179 THR A C 1
ATOM 1331 O O . THR A 1 179 ? -8.562 27.891 20.781 1 95.19 179 THR A O 1
ATOM 1334 N N . THR A 1 180 ? -8.031 26.047 19.703 1 92.38 180 THR A N 1
ATOM 1335 C CA . THR A 1 180 ? -7.887 26.719 18.422 1 92.38 180 THR A CA 1
ATOM 1336 C C . THR A 1 180 ? -9.258 27.016 17.812 1 92.38 180 THR A C 1
ATOM 1338 O O . THR A 1 180 ? -10.242 26.344 18.125 1 92.38 180 THR A O 1
ATOM 1341 N N . PRO A 1 181 ? -9.289 27.953 16.875 1 90.56 181 PRO A N 1
ATOM 1342 C CA . PRO A 1 181 ? -10.578 28.312 16.266 1 90.56 181 PRO A CA 1
ATOM 1343 C C . PRO A 1 181 ? -11.25 27.156 15.555 1 90.56 181 PRO A C 1
ATOM 1345 O O . PRO A 1 181 ? -12.477 27.047 15.547 1 90.56 181 PRO A O 1
ATOM 1348 N N . MET A 1 182 ? -10.539 26.266 15.094 1 90 182 MET A N 1
ATOM 1349 C CA . MET A 1 182 ? -11.086 25.156 14.32 1 90 182 MET A CA 1
ATOM 1350 C C . MET A 1 182 ? -11.766 24.141 15.234 1 90 182 MET A C 1
ATOM 1352 O O . MET A 1 182 ? -12.797 23.562 14.883 1 90 182 MET A O 1
ATOM 1356 N N . HIS A 1 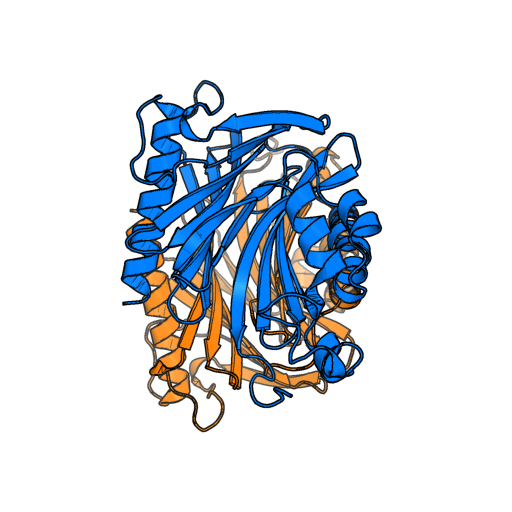183 ? -11.227 23.984 16.422 1 95.38 183 HIS A N 1
ATOM 1357 C CA . HIS A 1 183 ? -11.641 22.812 17.188 1 95.38 183 HIS A CA 1
ATOM 1358 C C . HIS A 1 183 ? -12.328 23.234 18.484 1 95.38 183 HIS A C 1
ATOM 1360 O O . HIS A 1 183 ? -12.992 22.422 19.125 1 95.38 183 HIS A O 1
ATOM 1366 N N . LYS A 1 184 ? -12.219 24.484 18.938 1 96.88 184 LYS A N 1
ATOM 1367 C CA . LYS A 1 184 ? -12.68 24.922 20.266 1 96.88 184 LYS A CA 1
ATOM 1368 C C . LYS A 1 184 ? -14.172 24.656 20.438 1 96.88 184 LYS A C 1
ATOM 1370 O O . LYS A 1 184 ? -14.617 24.281 21.516 1 96.88 184 LYS A O 1
ATOM 1375 N N . ASP A 1 185 ? -14.906 24.828 19.406 1 97.81 185 ASP A N 1
ATOM 1376 C CA . ASP A 1 185 ? -16.359 24.656 19.5 1 97.81 185 ASP A CA 1
ATOM 1377 C C . ASP A 1 185 ? -16.734 23.188 19.578 1 97.81 185 ASP A C 1
ATOM 1379 O O . ASP A 1 185 ? -17.906 22.859 19.812 1 97.81 185 ASP A O 1
ATOM 1383 N N . TYR A 1 186 ? -15.805 22.328 19.453 1 98 186 TYR A N 1
ATOM 1384 C CA . TYR A 1 186 ? -16.031 20.875 19.469 1 98 186 TYR A CA 1
ATOM 1385 C C . TYR A 1 186 ? -15.32 20.219 20.656 1 98 186 TYR A C 1
ATOM 1387 O O . TYR A 1 186 ? -15.219 19 20.719 1 98 186 TYR A O 1
ATOM 1395 N N . ALA A 1 187 ? -14.859 21 21.609 1 97.19 187 ALA A N 1
ATOM 1396 C CA . ALA A 1 187 ? -14.055 20.531 22.734 1 97.19 187 ALA A CA 1
ATOM 1397 C C . ALA A 1 187 ? -14.836 19.531 23.594 1 97.19 187 ALA A C 1
ATOM 1399 O O . ALA A 1 187 ? -14.258 18.609 24.172 1 97.19 187 ALA A O 1
ATOM 1400 N N . HIS A 1 188 ? -16.156 19.641 23.562 1 97.19 188 HIS A N 1
ATOM 1401 C CA . HIS A 1 188 ? -17 18.75 24.359 1 97.19 188 HIS A CA 1
ATOM 1402 C C . HIS A 1 188 ? -16.984 17.328 23.797 1 97.19 188 HIS A C 1
ATOM 1404 O O . HIS A 1 188 ? -17.406 16.391 24.469 1 97.19 188 HIS A O 1
ATOM 1410 N N . LEU A 1 189 ? -16.438 17.141 22.609 1 97 189 LEU A N 1
ATOM 1411 C CA . LEU A 1 189 ? -16.406 15.844 21.953 1 97 189 LEU A CA 1
ATOM 1412 C C . LEU A 1 189 ? -15.055 15.172 22.141 1 97 189 LEU A C 1
ATOM 1414 O O . LEU A 1 189 ? -14.844 14.047 21.672 1 97 189 LEU A O 1
ATOM 1418 N N . ARG A 1 190 ? -14.188 15.781 22.812 1 94.12 190 ARG A N 1
ATOM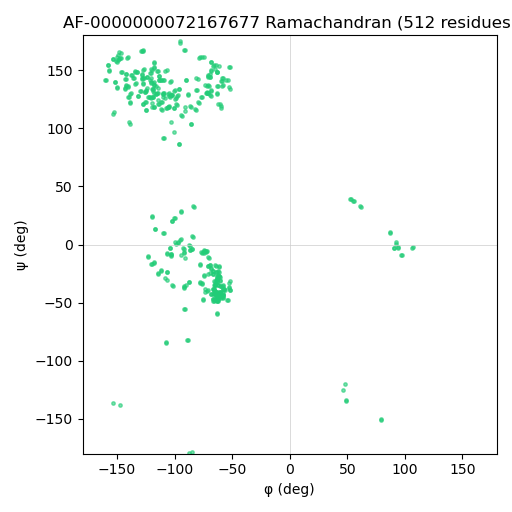 1419 C CA . ARG A 1 190 ? -12.812 15.312 22.922 1 94.12 190 ARG A CA 1
ATOM 1420 C C . ARG A 1 190 ? -12.766 13.844 23.344 1 94.12 190 ARG A C 1
ATOM 1422 O O . ARG A 1 190 ? -11.984 13.062 22.812 1 94.12 190 ARG A O 1
ATOM 1429 N N . ASP A 1 191 ? -13.664 13.461 24.266 1 92.62 191 ASP A N 1
ATOM 1430 C CA . ASP A 1 191 ? -13.633 12.109 24.812 1 92.62 191 ASP A CA 1
ATOM 1431 C C . ASP A 1 191 ? -14.828 11.289 24.312 1 92.62 191 ASP A C 1
ATOM 1433 O O . ASP A 1 191 ? -15.117 10.211 24.844 1 92.62 191 ASP A O 1
ATOM 1437 N N . ASP A 1 192 ? -15.531 11.867 23.344 1 95.75 192 ASP A N 1
ATOM 1438 C CA . ASP A 1 192 ? -16.641 11.133 22.734 1 95.75 192 ASP A CA 1
ATOM 1439 C C . ASP A 1 192 ? -16.141 9.883 22.031 1 95.75 192 ASP A C 1
ATOM 1441 O O . ASP A 1 192 ? -15.219 9.953 21.203 1 95.75 192 ASP A O 1
ATOM 1445 N N . PRO A 1 193 ? -16.719 8.703 22.266 1 94.69 193 PRO A N 1
ATOM 1446 C CA . PRO A 1 193 ? -16.234 7.449 21.688 1 94.69 193 PRO A CA 1
ATOM 1447 C C . PRO A 1 193 ? -16.344 7.43 20.172 1 94.69 193 PRO A C 1
ATOM 1449 O O . PRO A 1 193 ? -15.586 6.715 19.5 1 94.69 193 PRO A O 1
ATOM 1452 N N . ARG A 1 194 ? -17.266 8.258 19.594 1 95.5 194 ARG A N 1
ATOM 1453 C CA . ARG A 1 194 ? -17.391 8.312 18.141 1 95.5 194 ARG A CA 1
ATOM 1454 C C . ARG A 1 194 ? -16.109 8.828 17.5 1 95.5 194 ARG A C 1
ATOM 1456 O O . ARG A 1 194 ? -15.805 8.477 16.359 1 95.5 194 ARG A O 1
ATOM 1463 N N . VAL A 1 195 ? -15.391 9.602 18.203 1 94.38 195 VAL A N 1
ATOM 1464 C CA . VAL A 1 195 ? -14.203 10.258 17.641 1 94.38 195 VAL A CA 1
ATOM 1465 C C . VAL A 1 195 ? -13.07 9.242 17.516 1 94.38 195 VAL A C 1
ATOM 1467 O O . VAL A 1 195 ? -12.516 9.055 16.422 1 94.38 195 VAL A O 1
ATOM 1470 N N . GLY A 1 196 ? -12.812 8.469 18.531 1 93.38 196 GLY A N 1
ATOM 1471 C CA . GLY A 1 196 ? -11.758 7.469 18.5 1 93.38 196 GLY A CA 1
ATOM 1472 C C . GLY A 1 196 ? -12.086 6.285 17.609 1 93.38 196 GLY A C 1
ATOM 1473 O O . GLY A 1 196 ? -11.195 5.566 17.172 1 93.38 196 GLY A O 1
ATOM 1474 N N . SER A 1 197 ? -13.367 6.125 17.312 1 93.5 197 SER A N 1
ATOM 1475 C CA . SER A 1 197 ? -13.805 4.969 16.531 1 93.5 197 SER A CA 1
ATOM 1476 C C . SER A 1 197 ? -13.43 5.113 15.062 1 93.5 197 SER A C 1
ATOM 1478 O O . SER A 1 197 ? -13.516 4.152 14.297 1 93.5 197 SER A O 1
ATOM 1480 N N . ARG A 1 198 ? -12.914 6.297 14.68 1 94.06 198 ARG A N 1
ATOM 1481 C CA . ARG A 1 198 ? -12.562 6.535 13.281 1 94.06 198 ARG A CA 1
ATOM 1482 C C . ARG A 1 198 ? -11.055 6.469 13.07 1 94.06 198 ARG A C 1
ATOM 1484 O O . ARG A 1 198 ? -10.578 6.59 11.945 1 94.06 198 ARG A O 1
ATOM 1491 N N . ASP A 1 199 ? -10.32 6.27 14.219 1 96.5 199 ASP A N 1
ATOM 1492 C CA . ASP A 1 199 ? -8.891 6.062 14.039 1 96.5 199 ASP A CA 1
ATOM 1493 C C . ASP A 1 199 ? -8.602 4.699 13.414 1 96.5 199 ASP A C 1
ATOM 1495 O O . ASP A 1 199 ? -9.164 3.686 13.828 1 96.5 199 ASP A O 1
ATOM 1499 N N . ALA A 1 200 ? -7.797 4.727 12.375 1 97.19 200 ALA A N 1
ATOM 1500 C CA . ALA A 1 200 ? -7.492 3.482 11.68 1 97.19 200 ALA A CA 1
ATOM 1501 C C . ALA A 1 200 ? -6.098 3.521 11.062 1 97.19 200 ALA A C 1
ATOM 1503 O O . ALA A 1 200 ? -5.672 4.555 10.531 1 97.19 200 ALA A O 1
ATOM 1504 N N . LEU A 1 201 ? -5.375 2.449 11.25 1 98.12 201 LEU A N 1
ATOM 1505 C CA . LEU A 1 201 ? -4.188 2.203 10.438 1 98.12 201 LEU A CA 1
ATOM 1506 C C . LEU A 1 201 ? -4.551 1.496 9.141 1 98.12 201 LEU A C 1
ATOM 1508 O O . LEU A 1 201 ? -5.008 0.351 9.156 1 98.12 201 LEU A O 1
ATOM 1512 N N . LEU A 1 202 ? -4.277 2.129 7.992 1 97.62 202 LEU A N 1
ATOM 1513 C CA . LEU A 1 202 ? -4.859 1.645 6.746 1 97.62 202 LEU A CA 1
ATOM 1514 C C . LEU A 1 202 ? -3.805 0.96 5.883 1 97.62 202 LEU A C 1
ATOM 1516 O O . LEU A 1 202 ? -4.125 0.067 5.098 1 97.62 202 LEU A O 1
ATOM 1520 N N . SER A 1 203 ? -2.543 1.397 5.992 1 98.44 203 SER A N 1
ATOM 1521 C CA . SER A 1 203 ? -1.541 0.858 5.078 1 98.44 203 SER A CA 1
ATOM 1522 C C . SER A 1 203 ? -0.131 1.058 5.625 1 98.44 203 SER A C 1
ATOM 1524 O O . SER A 1 203 ? 0.167 2.092 6.227 1 98.44 203 SER A O 1
ATOM 1526 N N . ILE A 1 204 ? 0.698 0.129 5.453 1 98.75 204 ILE A N 1
ATOM 1527 C CA . ILE A 1 204 ? 2.152 0.205 5.531 1 98.75 204 ILE A CA 1
ATOM 1528 C C . ILE A 1 204 ? 2.768 -0.381 4.262 1 98.75 204 ILE A C 1
ATOM 1530 O O . ILE A 1 204 ? 2.566 -1.559 3.953 1 98.75 204 ILE A O 1
ATOM 1534 N N . ASP A 1 205 ? 3.531 0.451 3.561 1 98.69 205 ASP A N 1
ATOM 1535 C CA . ASP A 1 205 ? 3.963 0.077 2.217 1 98.69 205 ASP A CA 1
ATOM 1536 C C . ASP A 1 205 ? 5.418 0.467 1.98 1 98.69 205 ASP A C 1
ATOM 1538 O O . ASP A 1 205 ? 5.77 1.646 2.051 1 98.69 205 ASP A O 1
ATOM 1542 N N . PHE A 1 206 ? 6.266 -0.513 1.64 1 97.94 206 PHE A N 1
ATOM 1543 C CA . PHE A 1 206 ? 7.68 -0.275 1.375 1 97.94 206 PHE A CA 1
ATOM 1544 C C . PHE A 1 206 ? 7.938 -0.142 -0.122 1 97.94 206 PHE A C 1
ATOM 1546 O O . PHE A 1 206 ? 9.086 0.001 -0.551 1 97.94 206 PHE A O 1
ATOM 1553 N N . GLY A 1 207 ? 6.867 -0.211 -0.907 1 94.06 207 GLY A N 1
ATOM 1554 C CA . GLY A 1 207 ? 7.039 -0.209 -2.35 1 94.06 207 GLY A CA 1
ATOM 1555 C C . GLY A 1 207 ? 7.445 -1.562 -2.904 1 94.06 207 GLY A C 1
ATOM 1556 O O . GLY A 1 207 ? 6.977 -2.598 -2.43 1 94.06 207 GLY A O 1
ATOM 1557 N N . SER A 1 208 ? 8.18 -1.561 -3.982 1 85.62 208 SER A N 1
ATOM 1558 C CA . SER A 1 208 ? 8.57 -2.809 -4.629 1 85.62 208 SER A CA 1
ATOM 1559 C C . SER A 1 208 ? 10.023 -3.158 -4.32 1 85.62 208 SER A C 1
ATOM 1561 O O . SER A 1 208 ? 10.5 -4.234 -4.684 1 85.62 208 SER A O 1
ATOM 1563 N N . LEU A 1 209 ? 10.672 -2.23 -3.697 1 84.69 209 LEU A N 1
ATOM 1564 C CA . LEU A 1 209 ? 12.062 -2.426 -3.287 1 84.69 209 LEU A CA 1
ATOM 1565 C C . LEU A 1 209 ? 12.211 -2.277 -1.777 1 84.69 209 LEU A C 1
ATOM 1567 O O . LEU A 1 209 ? 11.797 -1.263 -1.206 1 84.69 209 LEU A O 1
ATOM 1571 N N . SER A 1 210 ? 12.805 -3.312 -1.219 1 90.25 210 SER A N 1
ATOM 1572 C CA . SER A 1 210 ? 13.086 -3.209 0.211 1 90.25 210 SER A CA 1
ATOM 1573 C C . SER A 1 210 ? 14.047 -2.068 0.506 1 90.25 210 SER A C 1
ATOM 1575 O O . SER A 1 210 ? 15.148 -2.02 -0.052 1 90.25 210 SER A O 1
ATOM 1577 N N . ALA A 1 211 ? 13.648 -1.132 1.304 1 93.19 211 ALA A N 1
ATOM 1578 C CA . ALA A 1 211 ? 14.406 0.045 1.717 1 93.19 211 ALA A CA 1
ATOM 1579 C C . ALA A 1 211 ? 14 0.501 3.113 1 93.19 211 ALA A C 1
ATOM 1581 O O . ALA A 1 211 ? 12.945 0.099 3.621 1 93.19 211 ALA A O 1
ATOM 1582 N N . PRO A 1 212 ? 14.852 1.308 3.77 1 97.06 212 PRO A N 1
ATOM 1583 C CA . PRO A 1 212 ? 14.516 1.735 5.129 1 97.06 212 PRO A CA 1
ATOM 1584 C C . PRO A 1 212 ? 13.578 2.941 5.152 1 97.06 212 PRO A C 1
ATOM 1586 O O . PRO A 1 212 ? 13.75 3.848 5.973 1 97.06 212 PRO A O 1
ATOM 1589 N N . ILE A 1 213 ? 12.711 3.076 4.219 1 98.06 213 ILE A N 1
ATOM 1590 C CA . ILE A 1 213 ? 11.656 4.082 4.121 1 98.06 213 ILE A CA 1
ATOM 1591 C C . ILE A 1 213 ? 10.344 3.412 3.723 1 98.06 213 ILE A C 1
ATOM 1593 O O . ILE A 1 213 ? 10.344 2.398 3.021 1 98.06 213 ILE A O 1
ATOM 1597 N N . ALA A 1 214 ? 9.281 3.969 4.18 1 98.56 214 ALA A N 1
ATOM 1598 C CA . ALA A 1 214 ? 7.965 3.42 3.867 1 98.56 214 ALA A CA 1
ATOM 1599 C C . ALA A 1 214 ? 6.895 4.504 3.912 1 98.56 214 ALA A C 1
ATOM 1601 O O . ALA A 1 214 ? 7.121 5.59 4.453 1 98.56 214 ALA A O 1
ATOM 1602 N N . MET A 1 215 ? 5.789 4.266 3.275 1 98.69 215 MET A N 1
ATOM 1603 C CA . MET A 1 215 ? 4.59 5.094 3.316 1 98.69 215 MET A CA 1
ATOM 1604 C C . MET A 1 215 ? 3.529 4.473 4.219 1 98.69 215 MET A C 1
ATOM 1606 O O . MET A 1 215 ? 3.234 3.281 4.109 1 98.69 215 MET A O 1
ATOM 1610 N N . VAL A 1 216 ? 3.012 5.266 5.133 1 98.75 216 VAL A N 1
ATOM 1611 C CA . VAL A 1 216 ? 1.924 4.84 6.008 1 98.75 216 VAL A CA 1
ATOM 1612 C C . VAL A 1 216 ? 0.695 5.715 5.77 1 98.75 216 VAL A C 1
ATOM 1614 O O . VAL A 1 216 ? 0.812 6.934 5.621 1 98.75 216 VAL A O 1
ATOM 1617 N N . VAL A 1 217 ? -0.453 5.105 5.711 1 97.75 217 VAL A N 1
ATOM 1618 C CA . VAL A 1 217 ? -1.718 5.832 5.645 1 97.75 217 VAL A CA 1
ATOM 1619 C C . VAL A 1 217 ? -2.549 5.535 6.891 1 97.75 217 VAL A C 1
ATOM 1621 O O . VAL A 1 217 ? -2.715 4.375 7.273 1 97.75 217 VAL A O 1
ATOM 1624 N N . LEU A 1 218 ? -3.023 6.477 7.551 1 96.88 218 LEU A N 1
ATOM 1625 C CA . LEU A 1 218 ? -3.918 6.285 8.688 1 96.88 218 LEU A CA 1
ATOM 1626 C C . LEU A 1 218 ? -4.93 7.422 8.781 1 96.88 218 LEU A C 1
ATOM 1628 O O . LEU A 1 218 ? -4.754 8.469 8.156 1 96.88 218 LEU A O 1
ATOM 1632 N N . THR A 1 219 ? -6.004 7.211 9.469 1 95.31 219 THR A N 1
ATOM 1633 C CA . THR A 1 219 ? -6.992 8.25 9.758 1 95.31 219 THR A CA 1
ATOM 1634 C C . THR A 1 219 ? -7.027 8.562 11.25 1 95.31 219 THR A C 1
ATOM 1636 O O . THR A 1 219 ? -6.809 7.68 12.086 1 95.31 219 THR A O 1
ATOM 1639 N N . VAL A 1 220 ? -7.25 9.766 11.547 1 95.94 220 VAL A N 1
ATOM 1640 C CA . VAL A 1 220 ? -7.449 10.242 12.906 1 95.94 220 VAL A CA 1
ATOM 1641 C C . VAL A 1 220 ? -8.555 11.297 12.922 1 95.94 220 VAL A C 1
ATOM 1643 O O . VAL A 1 220 ? -8.523 12.25 12.141 1 95.94 220 VAL A O 1
ATOM 1646 N N . ALA A 1 221 ? -9.43 11.211 13.883 1 95.75 221 ALA A N 1
ATOM 1647 C CA . ALA A 1 221 ? -10.57 12.125 13.906 1 95.75 221 ALA A CA 1
ATOM 1648 C C . ALA A 1 221 ? -10.438 13.125 15.055 1 95.75 221 ALA A C 1
ATOM 1650 O O . ALA A 1 221 ? -10.141 12.742 16.188 1 95.75 221 ALA A O 1
ATOM 1651 N N . HIS A 1 222 ? -10.594 14.336 14.719 1 96.31 222 HIS A N 1
ATOM 1652 C CA . HIS A 1 222 ? -10.812 15.453 15.625 1 96.31 222 HIS A CA 1
ATOM 1653 C C . HIS A 1 222 ? -11.859 16.406 15.07 1 96.31 222 HIS A C 1
ATOM 1655 O O . HIS A 1 222 ? -11.555 17.234 14.203 1 96.31 222 HIS A O 1
ATOM 1661 N N . PRO A 1 223 ? -12.977 16.297 15.641 1 96.19 223 PRO A N 1
ATOM 1662 C CA . PRO A 1 223 ? -14.016 17.172 15.086 1 96.19 223 PRO A CA 1
ATOM 1663 C C . PRO A 1 223 ? -13.594 18.641 15.039 1 96.19 223 PRO A C 1
ATOM 1665 O O . PRO A 1 223 ? -12.859 19.094 15.914 1 96.19 223 PRO A O 1
ATOM 1668 N N . PRO A 1 224 ? -14.039 19.297 13.867 1 95.62 224 PRO A N 1
ATOM 1669 C CA . PRO A 1 224 ? -15.023 18.812 12.898 1 95.62 224 PRO A CA 1
ATOM 1670 C C . PRO A 1 224 ? -14.383 18.094 11.711 1 95.62 224 PRO A C 1
ATOM 1672 O O . PRO A 1 224 ? -14.906 18.141 10.602 1 95.62 224 PRO A O 1
ATOM 1675 N N . CYS A 1 225 ? -13.203 17.484 11.961 1 92.44 225 CYS A N 1
ATOM 1676 C CA . CYS A 1 225 ? -12.453 16.938 10.836 1 92.44 225 CYS A CA 1
ATOM 1677 C C . CYS A 1 225 ? -12.094 15.469 11.086 1 92.44 225 CYS A C 1
ATOM 1679 O O . CYS A 1 225 ? -11.742 15.094 12.211 1 92.44 225 CYS A O 1
ATOM 1681 N N . LEU A 1 226 ? -12.234 14.672 10.016 1 92.88 226 LEU A N 1
ATOM 1682 C CA . LEU A 1 226 ? -11.523 13.406 9.883 1 92.88 226 LEU A CA 1
ATOM 1683 C C . LEU A 1 226 ? -10.312 13.555 8.977 1 92.88 226 LEU A C 1
ATOM 1685 O O . LEU A 1 226 ? -10.453 13.836 7.781 1 92.88 226 LEU A O 1
ATOM 1689 N N . TRP A 1 227 ? -9.141 13.328 9.555 1 92.38 227 TRP A N 1
ATOM 1690 C CA . TRP A 1 227 ? -7.902 13.5 8.805 1 92.38 227 TRP A CA 1
ATOM 1691 C C . TRP A 1 227 ? -7.426 12.172 8.234 1 92.38 227 TRP A C 1
ATOM 1693 O O . TRP A 1 227 ? -7.477 11.141 8.914 1 92.38 227 TRP A O 1
ATOM 1703 N N . THR A 1 228 ? -7.055 12.164 7.023 1 93.25 228 THR A N 1
ATOM 1704 C CA . THR A 1 228 ? -6.254 11.102 6.434 1 93.25 228 THR A CA 1
ATOM 1705 C C . THR A 1 228 ? -4.816 11.562 6.215 1 93.25 228 THR A C 1
ATOM 1707 O O . THR A 1 228 ? -4.57 12.523 5.477 1 93.25 228 THR A O 1
ATOM 1710 N N . ASP A 1 229 ? -3.945 10.906 6.852 1 95.44 229 ASP A N 1
ATOM 1711 C CA . ASP A 1 229 ? -2.531 11.273 6.809 1 95.44 229 ASP A CA 1
ATOM 1712 C C . ASP A 1 229 ? -1.763 10.375 5.84 1 95.44 229 ASP A C 1
ATOM 1714 O O . ASP A 1 229 ? -1.98 9.164 5.801 1 95.44 229 ASP A O 1
ATOM 1718 N N . LEU A 1 230 ? -0.982 10.953 5.012 1 96.94 230 LEU A N 1
ATOM 1719 C CA . LEU A 1 230 ? 0.158 10.32 4.363 1 96.94 230 LEU A CA 1
ATOM 1720 C C . LEU A 1 230 ? 1.441 10.57 5.148 1 96.94 230 LEU A C 1
ATOM 1722 O O . LEU A 1 230 ? 1.918 11.711 5.219 1 96.94 230 LEU A O 1
ATOM 1726 N N . LEU A 1 231 ? 1.971 9.523 5.758 1 98.44 231 LEU A N 1
ATOM 1727 C CA . LEU A 1 231 ? 3.193 9.625 6.543 1 98.44 231 LEU A CA 1
ATOM 1728 C C . LEU A 1 231 ? 4.344 8.891 5.859 1 98.44 231 LEU A C 1
ATOM 1730 O O . LEU A 1 231 ? 4.25 7.695 5.594 1 98.44 231 LEU A O 1
ATOM 1734 N N . THR A 1 232 ? 5.371 9.602 5.598 1 98.44 232 THR A N 1
ATOM 1735 C CA . THR A 1 232 ? 6.613 8.914 5.27 1 98.44 232 THR A CA 1
ATOM 1736 C C . THR A 1 232 ? 7.414 8.609 6.535 1 98.44 232 THR A C 1
ATOM 1738 O O . THR A 1 232 ? 7.617 9.492 7.371 1 98.44 232 THR A O 1
ATOM 1741 N N . VAL A 1 233 ? 7.797 7.375 6.652 1 98.75 233 VAL A N 1
ATOM 1742 C CA . VAL A 1 233 ? 8.602 6.965 7.801 1 98.75 233 VAL A CA 1
ATOM 1743 C C . VAL A 1 233 ? 9.953 6.453 7.328 1 98.75 233 VAL A C 1
ATOM 1745 O O . VAL A 1 233 ? 10.094 6.004 6.184 1 98.75 233 VAL A O 1
ATOM 1748 N N . ALA A 1 234 ? 10.93 6.574 8.172 1 98.5 234 ALA A N 1
ATOM 1749 C CA . ALA A 1 234 ? 12.289 6.129 7.883 1 98.5 234 ALA A CA 1
ATOM 1750 C C . ALA A 1 234 ? 12.945 5.535 9.125 1 98.5 234 ALA A C 1
ATOM 1752 O O . ALA A 1 234 ? 12.719 6.008 10.242 1 98.5 234 ALA A O 1
ATOM 1753 N N . LYS A 1 235 ? 13.695 4.527 8.898 1 97.5 235 LYS A N 1
ATOM 1754 C CA . LYS A 1 235 ? 14.508 3.961 9.969 1 97.5 235 LYS A CA 1
ATOM 1755 C C . LYS A 1 235 ? 15.844 4.684 10.086 1 97.5 235 LYS A C 1
ATOM 1757 O O . LYS A 1 235 ? 16.734 4.488 9.25 1 97.5 235 LYS A O 1
ATOM 1762 N N . LEU A 1 236 ? 15.984 5.512 11.039 1 97.5 236 LEU A N 1
ATOM 1763 C CA . LEU A 1 236 ? 17.203 6.297 11.258 1 97.5 236 LEU A CA 1
ATOM 1764 C C . LEU A 1 236 ? 17.922 5.84 12.516 1 97.5 236 LEU A C 1
ATOM 1766 O O . LEU A 1 236 ? 17.359 5.891 13.617 1 97.5 236 LEU A O 1
ATOM 1770 N N . GLN A 1 237 ? 19.125 5.324 12.297 1 94.25 237 GLN A N 1
ATOM 1771 C CA . GLN A 1 237 ? 19.953 4.84 13.391 1 94.25 237 GLN A CA 1
ATOM 1772 C C . GLN A 1 237 ? 19.203 3.846 14.266 1 94.25 237 GLN A C 1
ATOM 1774 O O . GLN A 1 237 ? 19.172 3.98 15.484 1 94.25 237 GLN A O 1
ATOM 1779 N N . GLY A 1 238 ? 18.422 2.998 13.68 1 93.88 238 GLY A N 1
ATOM 1780 C CA . GLY A 1 238 ? 17.797 1.855 14.328 1 93.88 238 GLY A CA 1
ATOM 1781 C C . GLY A 1 238 ? 16.391 2.145 14.836 1 93.88 238 GLY A C 1
ATOM 1782 O O . GLY A 1 238 ? 15.719 1.255 15.359 1 93.88 238 GLY A O 1
ATOM 1783 N N . LYS A 1 239 ? 15.992 3.361 14.656 1 97.12 239 LYS A N 1
ATOM 1784 C CA . LYS A 1 239 ? 14.664 3.752 15.117 1 97.12 239 LYS A CA 1
ATOM 1785 C C . LYS A 1 239 ? 13.805 4.258 13.961 1 97.12 239 LYS A C 1
ATOM 1787 O O . LYS A 1 239 ? 14.297 4.973 13.086 1 97.12 239 LYS A O 1
ATOM 1792 N N . TRP A 1 240 ? 12.539 3.885 13.969 1 98.5 240 TRP A N 1
ATOM 1793 C CA . TRP A 1 240 ? 11.594 4.406 12.984 1 98.5 240 TRP A CA 1
ATOM 1794 C C . TRP A 1 240 ? 11.086 5.781 13.398 1 98.5 240 TRP A C 1
ATOM 1796 O O . TRP A 1 240 ? 10.695 5.984 14.555 1 98.5 240 TRP A O 1
ATOM 1806 N N . TRP A 1 241 ? 11.078 6.699 12.484 1 98.69 241 TRP A N 1
ATOM 1807 C CA . TRP A 1 241 ? 10.625 8.078 12.656 1 98.69 241 TRP A CA 1
ATOM 1808 C C . TRP A 1 241 ? 9.617 8.461 11.578 1 98.69 241 TRP A C 1
ATOM 1810 O O . TRP A 1 241 ? 9.703 7.992 10.445 1 98.69 241 TRP A O 1
ATOM 1820 N N . ILE A 1 242 ? 8.68 9.289 11.953 1 98.69 242 ILE A N 1
ATOM 1821 C CA . ILE A 1 242 ? 7.949 10.023 10.93 1 98.69 242 ILE A CA 1
ATOM 1822 C C . ILE A 1 242 ? 8.812 11.172 10.398 1 98.69 242 ILE A C 1
ATOM 1824 O O . ILE A 1 242 ? 9.258 12.023 11.164 1 98.69 242 ILE A O 1
ATOM 1828 N N . VAL A 1 243 ? 8.984 11.227 9.062 1 98.19 243 VAL A N 1
ATOM 1829 C CA . VAL A 1 243 ? 9.938 12.195 8.531 1 98.19 243 VAL A CA 1
ATOM 1830 C C . VAL A 1 243 ? 9.219 13.164 7.594 1 98.19 243 VAL A C 1
ATOM 1832 O O . VAL A 1 243 ? 9.758 14.219 7.25 1 98.19 243 VAL A O 1
ATOM 1835 N N . HIS A 1 244 ? 8.039 12.812 7.16 1 97.5 244 HIS A N 1
ATOM 1836 C CA . HIS A 1 244 ? 7.129 13.719 6.465 1 97.5 244 HIS A CA 1
ATOM 1837 C C . HIS A 1 244 ? 5.676 13.406 6.793 1 97.5 244 HIS A C 1
ATOM 1839 O O . HIS A 1 244 ? 5.316 12.242 6.988 1 97.5 244 HIS A O 1
ATOM 1845 N N . LYS A 1 245 ? 4.855 14.406 6.793 1 96.88 245 LYS A N 1
ATOM 1846 C CA . LYS A 1 245 ? 3.416 14.25 6.969 1 96.88 245 LYS A CA 1
ATOM 1847 C C . LYS A 1 245 ? 2.643 15.195 6.051 1 96.88 245 LYS A C 1
ATOM 1849 O O . LYS A 1 245 ? 2.93 16.391 6 1 96.88 245 LYS A O 1
ATOM 1854 N N . SER A 1 246 ? 1.763 14.664 5.324 1 93.88 246 SER A N 1
ATOM 1855 C CA . SER A 1 246 ? 0.719 15.398 4.621 1 93.88 246 SER A CA 1
ATOM 1856 C C . SER A 1 246 ? -0.667 14.883 4.988 1 93.88 246 SER A C 1
ATOM 1858 O O . SER A 1 246 ? -0.841 13.688 5.25 1 93.88 246 SER A O 1
ATOM 1860 N N . SER A 1 247 ? -1.603 15.82 5.059 1 91.56 247 SER A N 1
ATOM 1861 C CA . SER A 1 247 ? -2.938 15.398 5.473 1 91.56 247 SER A CA 1
ATOM 1862 C C . SER A 1 247 ? -4.016 16.062 4.617 1 91.56 247 SER A C 1
ATOM 1864 O O . SER A 1 247 ? -3.84 17.188 4.148 1 91.56 247 SER A O 1
ATOM 1866 N N . VAL A 1 248 ? -5.062 15.281 4.422 1 88.75 248 VAL A N 1
ATOM 1867 C CA . VAL A 1 248 ? -6.312 15.836 3.916 1 88.75 248 VAL A CA 1
ATOM 1868 C C . VAL A 1 248 ? -7.418 15.648 4.949 1 88.75 248 VAL A C 1
ATOM 1870 O O . VAL A 1 248 ? -7.305 14.805 5.84 1 88.75 248 VAL A O 1
ATOM 1873 N N . LYS A 1 249 ? -8.414 16.469 4.863 1 88.81 249 LYS A N 1
ATOM 1874 C CA . LYS A 1 249 ? -9.453 16.375 5.883 1 88.81 249 LYS A CA 1
ATOM 1875 C C . LYS A 1 249 ? -10.836 16.266 5.246 1 88.81 249 LYS A C 1
ATOM 1877 O O . LYS A 1 249 ? -11.094 16.859 4.191 1 88.81 249 LYS A O 1
ATOM 1882 N N . ASP A 1 250 ? -11.703 15.508 5.801 1 88.12 250 ASP A N 1
ATOM 1883 C CA . ASP A 1 250 ? -13.133 15.422 5.527 1 88.12 250 ASP A CA 1
ATOM 1884 C C . ASP A 1 250 ? -13.953 15.883 6.73 1 88.12 250 ASP A C 1
ATOM 1886 O O . ASP A 1 250 ? -13.492 15.789 7.871 1 88.12 250 ASP A O 1
ATOM 1890 N N . PRO A 1 251 ? -15.164 16.469 6.391 1 92.06 251 PRO A N 1
ATOM 1891 C CA . PRO A 1 251 ? -16.031 16.828 7.52 1 92.06 251 PRO A CA 1
ATOM 1892 C C . PRO A 1 251 ? -16.391 15.617 8.383 1 92.06 251 PRO A C 1
ATOM 1894 O O . PRO A 1 251 ? -16.625 14.523 7.867 1 92.06 251 PRO A O 1
ATOM 1897 N N . PHE A 1 252 ? -16.406 15.859 9.641 1 94.5 252 PHE A N 1
ATOM 1898 C CA . PHE A 1 252 ? -16.75 14.828 10.617 1 94.5 252 PHE A CA 1
ATOM 1899 C C . PHE A 1 252 ? -17.328 15.453 11.883 1 94.5 252 PHE A C 1
ATOM 1901 O O . PHE A 1 252 ? -16.625 16.156 12.609 1 94.5 252 PHE A O 1
ATOM 1908 N N . LEU A 1 253 ? -18.656 15.227 12.172 1 97.25 253 LEU A N 1
ATOM 1909 C CA . LEU A 1 253 ? -19.406 15.719 13.32 1 97.25 253 LEU A CA 1
ATOM 1910 C C . LEU A 1 253 ? -19.453 17.25 13.32 1 97.25 253 LEU A C 1
ATOM 1912 O O . LEU A 1 253 ? -19.422 17.875 14.383 1 97.25 253 LEU A O 1
ATOM 1916 N N . GLU A 1 254 ? -19.469 17.781 12.18 1 96.19 254 GLU A N 1
ATOM 1917 C CA . GLU A 1 254 ? -19.516 19.234 12.047 1 96.19 254 GLU A CA 1
ATOM 1918 C C . GLU A 1 254 ? -20.812 19.797 12.648 1 96.19 254 GLU A C 1
ATOM 1920 O O . GLU A 1 254 ? -20.828 20.922 13.141 1 96.19 254 GLU A O 1
ATOM 1925 N N . GLU A 1 255 ? -21.812 19.031 12.602 1 96.5 255 GLU A N 1
ATOM 1926 C CA . GLU A 1 255 ? -23.141 19.438 13.055 1 96.5 255 GLU A CA 1
ATOM 1927 C C . GLU A 1 255 ? -23.203 19.516 14.578 1 96.5 255 GLU A C 1
ATOM 1929 O O . GLU A 1 255 ? -24.156 20.078 15.133 1 96.5 255 GLU A O 1
ATOM 1934 N N . GLU A 1 256 ? -22.234 19.141 15.242 1 97.5 256 GLU A N 1
ATOM 1935 C CA . GLU A 1 256 ? -22.25 19.094 16.703 1 97.5 256 GLU A CA 1
ATOM 1936 C C . GLU A 1 256 ? -21.562 20.312 17.312 1 97.5 256 GLU A C 1
ATOM 1938 O O . GLU A 1 256 ? -21.172 20.281 18.469 1 97.5 256 GLU A O 1
ATOM 1943 N N . LYS A 1 257 ? -21.484 21.312 16.609 1 96.69 257 LYS A N 1
ATOM 1944 C CA . LYS A 1 257 ? -20.859 22.547 17.078 1 96.69 257 LYS A CA 1
ATOM 1945 C C . LYS A 1 257 ? -21.625 23.109 18.281 1 96.69 257 LYS A C 1
ATOM 1947 O O . LYS A 1 257 ? -22.859 23.125 18.281 1 96.69 257 LYS A O 1
ATOM 1952 N N . LYS A 1 258 ? -20.906 23.547 19.281 1 95.19 258 LYS A N 1
ATOM 1953 C CA . LYS A 1 258 ? -21.484 24.234 20.422 1 95.19 258 LYS A CA 1
ATOM 1954 C C . LYS A 1 258 ? -20.812 25.594 20.641 1 95.19 258 LYS A C 1
ATOM 1956 O O . LYS A 1 258 ? -19.625 25.766 20.359 1 95.19 258 LYS A O 1
ATOM 1961 N N . MET B 1 1 ? 4.918 5.984 -22.594 1 39.34 1 MET B N 1
ATOM 1962 C CA . MET B 1 1 ? 4.367 4.637 -22.719 1 39.34 1 MET B CA 1
ATOM 1963 C C . MET B 1 1 ? 3.758 4.164 -21.406 1 39.34 1 MET B C 1
ATOM 1965 O O . MET B 1 1 ? 2.662 3.602 -21.391 1 39.34 1 MET B O 1
ATOM 1969 N N . ALA B 1 2 ? 4.496 4.406 -20.219 1 50.41 2 ALA B N 1
ATOM 1970 C CA . ALA B 1 2 ? 4.047 3.943 -18.906 1 50.41 2 ALA B CA 1
ATOM 1971 C C . ALA B 1 2 ? 2.734 4.613 -18.5 1 50.41 2 ALA B C 1
ATOM 1973 O O . ALA B 1 2 ? 1.821 3.959 -18 1 50.41 2 ALA B O 1
ATOM 1974 N N . SER B 1 3 ? 2.527 5.816 -18.938 1 60.53 3 SER B N 1
ATOM 1975 C CA . SER B 1 3 ? 1.356 6.625 -18.609 1 60.53 3 SER B CA 1
ATOM 1976 C C . SER B 1 3 ? 0.114 6.113 -19.344 1 60.53 3 SER B C 1
ATOM 1978 O O . SER B 1 3 ? -0.949 5.973 -18.734 1 60.53 3 SER B O 1
ATOM 1980 N N . ALA B 1 4 ? 0.335 5.754 -20.594 1 65.38 4 ALA B N 1
ATOM 1981 C CA . ALA B 1 4 ? -0.811 5.305 -21.375 1 65.38 4 ALA B CA 1
ATOM 1982 C C . ALA B 1 4 ? -1.324 3.957 -20.859 1 65.38 4 ALA B C 1
ATOM 1984 O O . ALA B 1 4 ? -2.535 3.723 -20.828 1 65.38 4 ALA B O 1
ATOM 1985 N N . ASP B 1 5 ? -0.514 3.232 -20.25 1 78.75 5 ASP B N 1
ATOM 1986 C CA . ASP B 1 5 ? -0.875 1.899 -19.766 1 78.75 5 ASP B CA 1
ATOM 1987 C C . ASP B 1 5 ? -1.689 1.977 -18.484 1 78.75 5 ASP B C 1
ATOM 1989 O O . ASP B 1 5 ? -2.639 1.212 -18.297 1 78.75 5 ASP B O 1
ATOM 1993 N N . ASP B 1 6 ? -1.436 2.936 -17.672 1 82.12 6 ASP B N 1
ATOM 1994 C CA . ASP B 1 6 ? -2.189 3.135 -16.438 1 82.12 6 ASP B CA 1
ATOM 1995 C C . ASP B 1 6 ? -3.602 3.633 -16.734 1 82.12 6 ASP B C 1
ATOM 1997 O O . ASP B 1 6 ? -4.555 3.256 -16.047 1 82.12 6 ASP B O 1
ATOM 2001 N N . GLU B 1 7 ? -3.625 4.484 -17.703 1 86.75 7 GLU B N 1
ATOM 2002 C CA . GLU B 1 7 ? -4.945 4.969 -18.094 1 86.75 7 GLU B CA 1
ATOM 2003 C C . GLU B 1 7 ? -5.82 3.832 -18.609 1 86.75 7 GLU B C 1
ATOM 2005 O O . GLU B 1 7 ? -7.012 3.764 -18.281 1 86.75 7 GLU B O 1
ATOM 2010 N N . LEU B 1 8 ? -5.219 3.016 -19.391 1 91.12 8 LEU B N 1
ATOM 2011 C CA . LEU B 1 8 ? -5.957 1.864 -19.906 1 91.12 8 LEU B CA 1
ATOM 2012 C C . LEU B 1 8 ? -6.398 0.953 -18.766 1 91.12 8 LEU B C 1
ATOM 2014 O O . LEU B 1 8 ? -7.488 0.377 -18.812 1 91.12 8 LEU B O 1
ATOM 2018 N N . LEU B 1 9 ? -5.609 0.857 -17.766 1 93.56 9 LEU B N 1
ATOM 2019 C CA . LEU B 1 9 ? -5.953 0.055 -16.609 1 93.56 9 LEU B CA 1
ATOM 2020 C C . LEU B 1 9 ? -7.148 0.651 -15.867 1 93.56 9 LEU B C 1
ATOM 2022 O O . LEU B 1 9 ? -8.055 -0.077 -15.453 1 93.56 9 LEU B O 1
ATOM 2026 N N . ARG B 1 10 ? -7.176 1.91 -15.711 1 93.75 10 ARG B N 1
ATOM 2027 C CA . ARG B 1 10 ? -8.281 2.582 -15.031 1 93.75 10 ARG B CA 1
ATOM 2028 C C . ARG B 1 10 ? -9.586 2.416 -15.797 1 93.75 10 ARG B C 1
ATOM 2030 O O . ARG B 1 10 ? -10.633 2.178 -15.203 1 93.75 10 ARG B O 1
ATOM 2037 N N . VAL B 1 11 ? -9.438 2.574 -17.062 1 93.81 11 VAL B N 1
ATOM 2038 C CA . VAL B 1 11 ? -10.602 2.383 -17.906 1 93.81 11 VAL B CA 1
ATOM 2039 C C . VAL B 1 11 ? -11.133 0.957 -17.75 1 93.81 11 VAL B C 1
ATOM 2041 O O . VAL B 1 11 ? -12.336 0.744 -17.625 1 93.81 11 VAL B O 1
ATOM 2044 N N . ALA B 1 12 ? -10.25 0.016 -17.75 1 96.25 12 ALA B N 1
ATOM 2045 C CA . ALA B 1 12 ? -10.641 -1.379 -17.578 1 96.25 12 ALA B CA 1
ATOM 2046 C C . ALA B 1 12 ? -11.328 -1.587 -16.234 1 96.25 12 ALA B C 1
ATOM 2048 O O . ALA B 1 12 ? -12.328 -2.303 -16.141 1 96.25 12 ALA B O 1
ATOM 2049 N N . CYS B 1 13 ? -10.836 -0.971 -15.227 1 96.75 13 CYS B N 1
ATOM 2050 C CA . CYS B 1 13 ? -11.414 -1.082 -13.891 1 96.75 13 CYS B CA 1
ATOM 2051 C C . CYS B 1 13 ? -12.836 -0.519 -13.859 1 96.75 13 CYS B C 1
ATOM 2053 O O . CYS B 1 13 ? -13.758 -1.174 -13.375 1 96.75 13 CYS B O 1
ATOM 2055 N N . LEU B 1 14 ? -12.969 0.654 -14.398 1 96.44 14 LEU B N 1
ATOM 2056 C CA . LEU B 1 14 ? -14.281 1.3 -14.398 1 96.44 14 LEU B CA 1
ATOM 2057 C C . LEU B 1 14 ? -15.273 0.515 -15.242 1 96.44 14 LEU B C 1
ATOM 2059 O O . LEU B 1 14 ? -16.469 0.468 -14.93 1 96.44 14 LEU B O 1
ATOM 2063 N N . ASP B 1 15 ? -14.773 -0.044 -16.266 1 97.25 15 ASP B N 1
ATOM 2064 C CA . ASP B 1 15 ? -15.609 -0.904 -17.094 1 97.25 15 ASP B CA 1
ATOM 2065 C C . ASP B 1 15 ? -16.172 -2.074 -16.281 1 97.25 15 ASP B C 1
ATOM 2067 O O . ASP B 1 15 ? -17.344 -2.41 -16.406 1 97.25 15 ASP B O 1
ATOM 2071 N N . CYS B 1 16 ? -15.367 -2.721 -15.5 1 98.12 16 CYS B N 1
ATOM 2072 C CA . CYS B 1 16 ? -15.805 -3.818 -14.648 1 98.12 16 CYS B CA 1
ATOM 2073 C C . CYS B 1 16 ? -16.828 -3.336 -13.625 1 98.12 16 CYS B C 1
ATOM 2075 O O . CYS B 1 16 ? -17.859 -3.979 -13.422 1 98.12 16 CYS B O 1
ATOM 2077 N N . ILE B 1 17 ? -16.562 -2.209 -13.008 1 97.94 17 ILE B N 1
ATOM 2078 C CA . ILE B 1 17 ? -17.453 -1.66 -12 1 97.94 17 ILE B CA 1
ATOM 2079 C C . ILE B 1 17 ? -18.797 -1.333 -12.625 1 97.94 17 ILE B C 1
ATOM 2081 O O . ILE B 1 17 ? -19.859 -1.636 -12.055 1 97.94 17 ILE B O 1
ATOM 2085 N N . ASN B 1 18 ? -18.719 -0.725 -13.789 1 97.31 18 ASN B N 1
ATOM 2086 C CA . ASN B 1 18 ? -19.953 -0.436 -14.5 1 97.31 18 ASN B CA 1
ATOM 2087 C C . ASN B 1 18 ? -20.75 -1.708 -14.773 1 97.31 18 ASN B C 1
ATOM 2089 O O . ASN B 1 18 ? -21.984 -1.722 -14.633 1 97.31 18 ASN B O 1
ATOM 2093 N N . ALA B 1 19 ? -20.125 -2.734 -15.211 1 97.81 19 ALA B N 1
ATOM 2094 C CA . ALA B 1 19 ? -20.766 -4.02 -15.461 1 97.81 19 ALA B CA 1
ATOM 2095 C C . ALA B 1 19 ? -21.469 -4.535 -14.203 1 97.81 19 ALA B C 1
ATOM 2097 O O . ALA B 1 19 ? -22.578 -5.047 -14.273 1 97.81 19 ALA B O 1
ATOM 2098 N N . TRP B 1 20 ? -20.875 -4.363 -13.031 1 97.81 20 TRP B N 1
ATOM 2099 C CA . TRP B 1 20 ? -21.406 -4.887 -11.781 1 97.81 20 TRP B CA 1
ATOM 2100 C C . TRP B 1 20 ? -22.547 -4.004 -11.273 1 97.81 20 TRP B C 1
ATOM 2102 O O . TRP B 1 20 ? -23.312 -4.41 -10.391 1 97.81 20 TRP B O 1
ATOM 2112 N N . CYS B 1 21 ? -22.641 -2.805 -11.773 1 96.5 21 CYS B N 1
ATOM 2113 C CA . CYS B 1 21 ? -23.734 -1.912 -11.422 1 96.5 21 CYS B CA 1
ATOM 2114 C C . CYS B 1 21 ? -24.938 -2.135 -12.336 1 96.5 21 CYS B C 1
ATOM 2116 O O . CYS B 1 21 ? -26.078 -1.98 -11.914 1 96.5 21 CYS B O 1
ATOM 2118 N N . THR B 1 22 ? -24.672 -2.51 -13.586 1 95.44 22 THR B N 1
ATOM 2119 C CA . THR B 1 22 ? -25.734 -2.461 -14.586 1 95.44 22 THR B CA 1
ATOM 2120 C C . THR B 1 22 ? -26.125 -3.867 -15.031 1 95.44 22 THR B C 1
ATOM 2122 O O . THR B 1 22 ? -27.188 -4.062 -15.633 1 95.44 22 THR B O 1
ATOM 2125 N N . GLY B 1 23 ? -25.281 -4.781 -14.875 1 94 23 GLY B N 1
ATOM 2126 C CA . GLY B 1 23 ? -25.516 -6.137 -15.344 1 94 23 GLY B CA 1
ATOM 2127 C C . GLY B 1 23 ? -25.094 -6.348 -16.781 1 94 23 GLY B C 1
ATOM 2128 O O . GLY B 1 23 ? -25.359 -7.402 -17.375 1 94 23 GLY B O 1
ATOM 2129 N N . THR B 1 24 ? -24.391 -5.391 -17.328 1 94.5 24 THR B N 1
ATOM 2130 C CA . THR B 1 24 ? -23.906 -5.508 -18.688 1 94.5 24 THR B CA 1
ATOM 2131 C C . THR B 1 24 ? -22.516 -6.152 -18.719 1 94.5 24 THR B C 1
ATOM 2133 O O . THR B 1 24 ? -21.672 -5.859 -17.875 1 94.5 24 THR B O 1
ATOM 2136 N N . PRO B 1 25 ? -22.281 -7 -19.703 1 93.88 25 PRO B N 1
ATOM 2137 C CA . PRO B 1 25 ? -20.969 -7.641 -19.781 1 93.88 25 PRO B CA 1
ATOM 2138 C C . PRO B 1 25 ? -19.828 -6.641 -20 1 93.88 25 PRO B C 1
ATOM 2140 O O . PRO B 1 25 ? -20.031 -5.613 -20.656 1 93.88 25 PRO B O 1
ATOM 2143 N N . SER B 1 26 ? -18.734 -6.984 -19.484 1 95.69 26 SER B N 1
ATOM 2144 C CA . SER B 1 26 ? -17.531 -6.172 -19.656 1 95.69 26 SER B CA 1
ATOM 2145 C C . SER B 1 26 ? -16.469 -6.914 -20.453 1 95.69 26 SER B C 1
ATOM 2147 O O . SER B 1 26 ? -16.094 -8.039 -20.109 1 95.69 26 SER B O 1
ATOM 2149 N N . PRO B 1 27 ? -15.914 -6.277 -21.484 1 95.06 27 PRO B N 1
ATOM 2150 C CA . PRO B 1 27 ? -14.789 -6.895 -22.188 1 95.06 27 PRO B CA 1
ATOM 2151 C C . PRO B 1 27 ? -13.5 -6.879 -21.375 1 95.06 27 PRO B C 1
ATOM 2153 O O . PRO B 1 27 ? -12.516 -7.512 -21.75 1 95.06 27 PRO B O 1
ATOM 2156 N N . SER B 1 28 ? -13.5 -6.238 -20.219 1 96.69 28 SER B N 1
ATOM 2157 C CA . SER B 1 28 ? -12.297 -6.07 -19.406 1 96.69 28 SER B CA 1
ATOM 2158 C C . SER B 1 28 ? -12.195 -7.156 -18.344 1 96.69 28 SER B C 1
ATOM 2160 O O . SER B 1 28 ? -11.289 -7.125 -17.5 1 96.69 28 SER B O 1
ATOM 2162 N N . MET B 1 29 ? -13.07 -8.062 -18.359 1 96.19 29 MET B N 1
ATOM 2163 C CA . MET B 1 29 ? -13.039 -9.172 -17.406 1 96.19 29 MET B CA 1
ATOM 2164 C C . MET B 1 29 ? -12.547 -10.445 -18.094 1 96.19 29 MET B C 1
ATOM 2166 O O . MET B 1 29 ? -13.039 -10.82 -19.156 1 96.19 29 MET B O 1
ATOM 2170 N N . LEU B 1 30 ? -11.633 -11 -17.531 1 93.69 30 LEU B N 1
ATOM 2171 C CA . LEU B 1 30 ? -11.172 -12.289 -18.047 1 93.69 30 LEU B CA 1
ATOM 2172 C C . LEU B 1 30 ? -12.211 -13.375 -17.812 1 93.69 30 LEU B C 1
ATOM 2174 O O . LEU B 1 30 ? -12.875 -13.391 -16.766 1 93.69 30 LEU B O 1
ATOM 2178 N N . GLU B 1 31 ? -12.273 -14.289 -18.812 1 91.56 31 GLU B N 1
ATOM 2179 C CA . GLU B 1 31 ? -13.039 -15.5 -18.531 1 91.56 31 GLU B CA 1
ATOM 2180 C C . GLU B 1 31 ? -12.469 -16.25 -17.344 1 91.56 31 GLU B C 1
ATOM 2182 O O . GLU B 1 31 ? -11.273 -16.562 -17.312 1 91.56 31 GLU B O 1
ATOM 2187 N N . GLY B 1 32 ? -13.203 -16.438 -16.281 1 91.88 32 GLY B N 1
ATOM 2188 C CA . GLY B 1 32 ? -12.727 -17.109 -15.078 1 91.88 32 GLY B CA 1
ATOM 2189 C C . GLY B 1 32 ? -12.461 -16.156 -13.922 1 91.88 32 GLY B C 1
ATOM 2190 O O . GLY B 1 32 ? -12.078 -16.594 -12.836 1 91.88 32 GLY B O 1
ATOM 2191 N N . CYS B 1 33 ? -12.648 -14.891 -14.227 1 95.38 33 CYS B N 1
ATOM 2192 C CA . CYS B 1 33 ? -12.531 -13.922 -13.141 1 95.38 33 CYS B CA 1
ATOM 2193 C C . CYS B 1 33 ? -13.406 -14.32 -11.961 1 95.38 33 CYS B C 1
ATOM 2195 O O . CYS B 1 33 ? -14.57 -14.695 -12.141 1 95.38 33 CYS B O 1
ATOM 2197 N N . SER B 1 34 ? -12.836 -14.242 -10.797 1 96.12 34 SER B N 1
ATOM 2198 C CA . SER B 1 34 ? -13.555 -14.633 -9.586 1 96.12 34 SER B CA 1
ATOM 2199 C C . SER B 1 34 ? -13.719 -13.453 -8.633 1 96.12 34 SER B C 1
ATOM 2201 O O . SER B 1 34 ? -12.797 -12.656 -8.461 1 96.12 34 SER B O 1
ATOM 2203 N N . VAL B 1 35 ? -14.891 -13.406 -8.047 1 97.75 35 VAL B N 1
ATOM 2204 C CA . VAL B 1 35 ? -15.172 -12.375 -7.051 1 97.75 35 VAL B CA 1
ATOM 2205 C C . VAL B 1 35 ? -15.484 -13.031 -5.707 1 97.75 35 VAL B C 1
ATOM 2207 O O . VAL B 1 35 ? -16.328 -13.93 -5.629 1 97.75 35 VAL B O 1
ATOM 2210 N N . LEU B 1 36 ? -14.805 -12.617 -4.727 1 98.12 36 LEU B N 1
ATOM 2211 C CA . LEU B 1 36 ? -15.164 -12.969 -3.357 1 98.12 36 LEU B CA 1
ATOM 2212 C C . LEU B 1 36 ? -15.758 -11.766 -2.625 1 98.12 36 LEU B C 1
ATOM 2214 O O . LEU B 1 36 ? -15.07 -10.758 -2.424 1 98.12 36 LEU B O 1
ATOM 2218 N N . HIS B 1 37 ? -16.984 -11.891 -2.232 1 97.94 37 HIS B N 1
ATOM 2219 C CA . HIS B 1 37 ? -17.641 -10.883 -1.405 1 97.94 37 HIS B CA 1
ATOM 2220 C C . HIS B 1 37 ? -17.641 -11.289 0.064 1 97.94 37 HIS B C 1
ATOM 2222 O O . HIS B 1 37 ? -18.125 -12.375 0.408 1 97.94 37 HIS B O 1
ATOM 2228 N N . VAL B 1 38 ? -17.141 -10.414 0.876 1 97.06 38 VAL B N 1
ATOM 2229 C CA . VAL B 1 38 ? -17.016 -10.711 2.301 1 97.06 38 VAL B CA 1
ATOM 2230 C C . VAL B 1 38 ? -17.859 -9.719 3.107 1 97.06 38 VAL B C 1
ATOM 2232 O O . VAL B 1 38 ? -17.734 -8.508 2.932 1 97.06 38 VAL B O 1
ATOM 2235 N N . GLU B 1 39 ? -18.641 -10.266 4.027 1 96.06 39 GLU B N 1
ATOM 2236 C CA . GLU B 1 39 ? -19.422 -9.438 4.938 1 96.06 39 GLU B CA 1
ATOM 2237 C C . GLU B 1 39 ? -18.641 -9.156 6.227 1 96.06 39 GLU B C 1
ATOM 2239 O O . GLU B 1 39 ? -17.656 -9.836 6.527 1 96.06 39 GLU B O 1
ATOM 2244 N N . LEU B 1 40 ? -19.125 -8.188 7.047 1 93.69 40 LEU B N 1
ATOM 2245 C CA . LEU B 1 40 ? -18.438 -7.773 8.266 1 93.69 40 LEU B CA 1
ATOM 2246 C C . LEU B 1 40 ? -18.438 -8.891 9.297 1 93.69 40 LEU B C 1
ATOM 2248 O O . LEU B 1 40 ? -17.531 -8.977 10.133 1 93.69 40 LEU B O 1
ATOM 2252 N N . ASP B 1 41 ? -19.406 -9.789 9.211 1 92.62 41 ASP B N 1
ATOM 2253 C CA . ASP B 1 41 ? -19.469 -10.883 10.18 1 92.62 41 ASP B CA 1
ATOM 2254 C C . ASP B 1 41 ? -18.625 -12.07 9.727 1 92.62 41 ASP B C 1
ATOM 2256 O O . ASP B 1 41 ? -18.609 -13.117 10.383 1 92.62 41 ASP B O 1
ATOM 2260 N N . GLY B 1 42 ? -18.016 -11.922 8.57 1 92.69 42 GLY B N 1
ATOM 2261 C CA . GLY B 1 42 ? -17.109 -12.953 8.086 1 92.69 42 GLY B CA 1
ATOM 2262 C C . GLY B 1 42 ? -17.766 -13.914 7.109 1 92.69 42 GLY B C 1
ATOM 2263 O O . GLY B 1 42 ? -17.109 -14.773 6.527 1 92.69 42 GLY B O 1
ATOM 2264 N N . SER B 1 43 ? -19.094 -13.797 6.977 1 96.31 43 SER B N 1
ATOM 2265 C CA . SER B 1 43 ? -19.703 -14.594 5.922 1 96.31 43 SER B CA 1
ATOM 2266 C C . SER B 1 43 ? -19.25 -14.133 4.543 1 96.31 43 SER B C 1
ATOM 2268 O O . SER B 1 43 ? -18.828 -12.984 4.371 1 96.31 43 SER B O 1
ATOM 2270 N N . TYR B 1 44 ? -19.312 -15.102 3.572 1 97.25 44 TYR B N 1
ATOM 2271 C CA . TYR B 1 44 ? -18.781 -14.75 2.258 1 97.25 44 TYR B CA 1
ATOM 2272 C C . TYR B 1 44 ? -19.531 -15.484 1.153 1 97.25 44 TYR B C 1
ATOM 2274 O O . TYR B 1 44 ? -20.234 -16.469 1.416 1 97.25 44 TYR B O 1
ATOM 2282 N N . LYS B 1 45 ? -19.422 -14.922 -0.005 1 96.94 45 LYS B N 1
ATOM 2283 C CA . LYS B 1 45 ? -19.938 -15.547 -1.228 1 96.94 45 LYS B CA 1
ATOM 2284 C C . LYS B 1 45 ? -18.938 -15.383 -2.375 1 96.94 45 LYS B C 1
ATOM 2286 O O . LYS B 1 45 ? -18.422 -14.281 -2.609 1 96.94 45 LYS B O 1
ATOM 2291 N N . SER B 1 46 ? -18.703 -16.5 -2.986 1 96.31 46 SER B N 1
ATOM 2292 C CA . SER B 1 46 ? -17.859 -16.484 -4.18 1 96.31 46 SER B CA 1
ATOM 2293 C C . SER B 1 46 ? -18.703 -16.625 -5.445 1 96.31 46 SER B C 1
ATOM 2295 O O . SER B 1 46 ? -19.656 -17.391 -5.477 1 96.31 46 SER B O 1
ATOM 2297 N N . SER B 1 47 ? -18.375 -15.883 -6.504 1 96.31 47 SER B N 1
ATOM 2298 C CA . SER B 1 47 ? -19.078 -15.977 -7.781 1 96.31 47 SER B CA 1
ATOM 2299 C C . SER B 1 47 ? -18.156 -15.648 -8.945 1 96.31 47 SER B C 1
ATOM 2301 O O . SER B 1 47 ? -17.125 -15 -8.766 1 96.31 47 SER B O 1
ATOM 2303 N N . PRO B 1 48 ? -18.531 -16.156 -10.156 1 96.25 48 PRO B N 1
ATOM 2304 C CA . PRO B 1 48 ? -17.844 -15.633 -11.344 1 96.25 48 PRO B CA 1
ATOM 2305 C C . PRO B 1 48 ? -17.984 -14.117 -11.484 1 96.25 48 PRO B C 1
ATOM 2307 O O . PRO B 1 48 ? -19.031 -13.555 -11.148 1 96.25 48 PRO B O 1
ATOM 2310 N N . GLY B 1 49 ? -16.953 -13.484 -11.945 1 96.88 49 GLY B N 1
ATOM 2311 C CA . GLY B 1 49 ? -16.984 -12.039 -12.125 1 96.88 49 GLY B CA 1
ATOM 2312 C C . GLY B 1 49 ? -18.156 -11.562 -12.945 1 96.88 49 GLY B C 1
ATOM 2313 O O . GLY B 1 49 ? -18.766 -10.531 -12.633 1 96.88 49 GLY B O 1
ATOM 2314 N N . ALA B 1 50 ? -18.5 -12.328 -13.938 1 96.62 50 ALA B N 1
ATOM 2315 C CA . ALA B 1 50 ? -19.547 -11.93 -14.867 1 96.62 50 ALA B CA 1
ATOM 2316 C C . ALA B 1 50 ? -20.906 -11.938 -14.188 1 96.62 50 ALA B C 1
ATOM 2318 O O . ALA B 1 50 ? -21.859 -11.32 -14.68 1 96.62 50 ALA B O 1
ATOM 2319 N N . GLU B 1 51 ? -21.062 -12.586 -13.062 1 97 51 GLU B N 1
ATOM 2320 C CA . GLU B 1 51 ? -22.359 -12.75 -12.391 1 97 51 GLU B CA 1
ATOM 2321 C C . GLU B 1 51 ? -22.438 -11.875 -11.148 1 97 51 GLU B C 1
ATOM 2323 O O . GLU B 1 51 ? -23.484 -11.805 -10.492 1 97 51 GLU B O 1
ATOM 2328 N N . TYR B 1 52 ? -21.359 -11.281 -10.781 1 97.44 52 TYR B N 1
ATOM 2329 C CA . TYR B 1 52 ? -21.328 -10.461 -9.57 1 97.44 52 TYR B CA 1
ATOM 2330 C C . TYR B 1 52 ? -22.141 -9.188 -9.758 1 97.44 52 TYR B C 1
ATOM 2332 O O . TYR B 1 52 ? -22.203 -8.633 -10.859 1 97.44 52 TYR B O 1
ATOM 2340 N N . THR B 1 53 ? -22.75 -8.75 -8.656 1 97.06 53 THR B N 1
ATOM 2341 C CA . THR B 1 53 ? -23.453 -7.469 -8.625 1 97.06 53 THR B CA 1
ATOM 2342 C C . THR B 1 53 ? -23.094 -6.691 -7.359 1 97.06 53 THR B C 1
ATOM 2344 O O . THR B 1 53 ? -23.047 -7.258 -6.266 1 97.06 53 THR B O 1
ATOM 2347 N N . LEU B 1 54 ? -22.891 -5.43 -7.527 1 96.69 54 LEU B N 1
ATOM 2348 C CA . LEU B 1 54 ? -22.656 -4.543 -6.395 1 96.69 54 LEU B CA 1
ATOM 2349 C C . LEU B 1 54 ? -23.953 -4.273 -5.637 1 96.69 54 LEU B C 1
ATOM 2351 O O . LEU B 1 54 ? -25.047 -4.5 -6.164 1 96.69 54 LEU B O 1
ATOM 2355 N N . PRO B 1 55 ? -23.766 -3.812 -4.426 1 92.44 55 PRO B N 1
ATOM 2356 C CA . PRO B 1 55 ? -24.953 -3.533 -3.637 1 92.44 55 PRO B CA 1
ATOM 2357 C C . PRO B 1 55 ? -25.953 -2.623 -4.367 1 92.44 55 PRO B C 1
ATOM 2359 O O . PRO B 1 55 ? -25.531 -1.757 -5.141 1 92.44 55 PRO B O 1
ATOM 2362 N N . ALA B 1 56 ? -27.172 -2.838 -3.949 1 91.81 56 ALA B N 1
ATOM 2363 C CA . ALA B 1 56 ? -28.234 -2.051 -4.566 1 91.81 56 ALA B CA 1
ATOM 2364 C C . ALA B 1 56 ? -28 -0.557 -4.379 1 91.81 56 ALA B C 1
ATOM 2366 O O . ALA B 1 56 ? -27.609 -0.115 -3.295 1 91.81 56 ALA B O 1
ATOM 2367 N N . GLY B 1 57 ? -28.203 0.223 -5.391 1 91.44 57 GLY B N 1
ATOM 2368 C CA . GLY B 1 57 ? -28.047 1.667 -5.332 1 91.44 57 GLY B CA 1
ATOM 2369 C C . GLY B 1 57 ? -26.641 2.125 -5.688 1 91.44 57 GLY B C 1
ATOM 2370 O O . GLY B 1 57 ? -26.375 3.326 -5.781 1 91.44 57 GLY B O 1
ATOM 2371 N N . SER B 1 58 ? -25.828 1.141 -5.926 1 92.69 58 SER B N 1
ATOM 2372 C CA . SER B 1 58 ? -24.484 1.501 -6.363 1 92.69 58 SER B CA 1
ATOM 2373 C C . SER B 1 58 ? -24.5 2.047 -7.785 1 92.69 58 SER B C 1
ATOM 2375 O O . SER B 1 58 ? -25.297 1.605 -8.617 1 92.69 58 SER B O 1
ATOM 2377 N N . SER B 1 59 ? -23.594 3.043 -8 1 92.5 59 SER B N 1
ATOM 2378 C CA . SER B 1 59 ? -23.422 3.609 -9.336 1 92.5 59 SER B CA 1
ATOM 2379 C C . SER B 1 59 ? -21.938 3.77 -9.68 1 92.5 59 SER B C 1
ATOM 2381 O O . SER B 1 59 ? -21.125 4.117 -8.82 1 92.5 59 SER B O 1
ATOM 2383 N N . ALA B 1 60 ? -21.688 3.514 -10.938 1 90.75 60 ALA B N 1
ATOM 2384 C CA . ALA B 1 60 ? -20.312 3.676 -11.414 1 90.75 60 ALA B CA 1
ATOM 2385 C C . ALA B 1 60 ? -19.844 5.121 -11.25 1 90.75 60 ALA B C 1
ATOM 2387 O O . ALA B 1 60 ? -18.641 5.379 -11.102 1 90.75 60 ALA B O 1
ATOM 2388 N N . ALA B 1 61 ? -20.781 6.039 -11.195 1 91.62 61 ALA B N 1
ATOM 2389 C CA . ALA B 1 61 ? -20.469 7.457 -11.047 1 91.62 61 ALA B CA 1
ATOM 2390 C C . ALA B 1 61 ? -19.891 7.742 -9.664 1 91.62 61 ALA B C 1
ATOM 2392 O O . ALA B 1 61 ? -19.172 8.734 -9.477 1 91.62 61 ALA B O 1
ATOM 2393 N N . GLU B 1 62 ? -20.156 6.852 -8.742 1 92.31 62 GLU B N 1
ATOM 2394 C CA . GLU B 1 62 ? -19.656 7.027 -7.375 1 92.31 62 GLU B CA 1
ATOM 2395 C C . GLU B 1 62 ? -18.312 6.34 -7.18 1 92.31 62 GLU B C 1
ATOM 2397 O O . GLU B 1 62 ? -17.719 6.426 -6.105 1 92.31 62 GLU B O 1
ATOM 2402 N N . ALA B 1 63 ? -17.859 5.664 -8.211 1 93.94 63 ALA B N 1
ATOM 2403 C CA . ALA B 1 63 ? -16.625 4.91 -8.094 1 93.94 63 ALA B CA 1
ATOM 2404 C C . ALA B 1 63 ? -15.414 5.84 -8.039 1 93.94 63 ALA B C 1
ATOM 2406 O O . ALA B 1 63 ? -15.305 6.77 -8.844 1 93.94 63 ALA B O 1
ATOM 2407 N N . VAL B 1 64 ? -14.555 5.617 -7.078 1 92 64 VAL B N 1
ATOM 2408 C CA . VAL B 1 64 ? -13.289 6.336 -6.957 1 92 64 VAL B CA 1
ATOM 2409 C C . VAL B 1 64 ? -12.133 5.344 -6.906 1 92 64 VAL B C 1
ATOM 2411 O O . VAL B 1 64 ? -12.07 4.5 -6.008 1 92 64 VAL B O 1
ATOM 2414 N N . ILE B 1 65 ? -11.281 5.406 -7.914 1 94.06 65 ILE B N 1
ATOM 2415 C CA . ILE B 1 65 ? -10.039 4.648 -7.875 1 94.06 65 ILE B CA 1
ATOM 2416 C C . ILE B 1 65 ? -8.992 5.406 -7.062 1 94.06 65 ILE B C 1
ATOM 2418 O O . ILE B 1 65 ? -8.531 6.477 -7.473 1 94.06 65 ILE B O 1
ATOM 2422 N N . GLU B 1 66 ? -8.594 4.859 -6.016 1 92.06 66 GLU B N 1
ATOM 2423 C CA . GLU B 1 66 ? -7.723 5.602 -5.105 1 92.06 66 GLU B CA 1
ATOM 2424 C C . GLU B 1 66 ? -6.285 5.094 -5.18 1 92.06 66 GLU B C 1
ATOM 2426 O O . GLU B 1 66 ? -5.348 5.805 -4.809 1 92.06 66 GLU B O 1
ATOM 2431 N N . MET B 1 67 ? -6.141 3.863 -5.609 1 94.25 67 MET B N 1
ATOM 2432 C CA . MET B 1 67 ? -4.789 3.314 -5.668 1 94.25 67 MET B CA 1
ATOM 2433 C C . MET B 1 67 ? -4.613 2.426 -6.891 1 94.25 67 MET B C 1
ATOM 2435 O O . MET B 1 67 ? -5.504 1.645 -7.23 1 94.25 67 MET B O 1
ATOM 2439 N N . VAL B 1 68 ? -3.479 2.613 -7.508 1 94.56 68 VAL B N 1
ATOM 2440 C CA . VAL B 1 68 ? -3.045 1.746 -8.594 1 94.56 68 VAL B CA 1
ATOM 2441 C C . VAL B 1 68 ? -1.597 1.316 -8.367 1 94.56 68 VAL B C 1
ATOM 2443 O O . VAL B 1 68 ? -0.724 2.154 -8.133 1 94.56 68 VAL B O 1
ATOM 2446 N N . ARG B 1 69 ? -1.409 0.055 -8.422 1 94.56 69 ARG B N 1
ATOM 2447 C CA . ARG B 1 69 ? -0.063 -0.509 -8.414 1 94.56 69 ARG B CA 1
ATOM 2448 C C . ARG B 1 69 ? 0.175 -1.376 -9.641 1 94.56 69 ARG B C 1
ATOM 2450 O O . ARG B 1 69 ? -0.585 -2.311 -9.906 1 94.56 69 ARG B O 1
ATOM 2457 N N . VAL B 1 70 ? 1.195 -1.081 -10.305 1 92.31 70 VAL B N 1
ATOM 2458 C CA . VAL B 1 70 ? 1.558 -1.88 -11.477 1 92.31 70 VAL B CA 1
ATOM 2459 C C . VAL B 1 70 ? 2.916 -2.537 -11.25 1 92.31 70 VAL B C 1
ATOM 2461 O O . VAL B 1 70 ? 3.908 -1.853 -10.984 1 92.31 70 VAL B O 1
ATOM 2464 N N . LEU B 1 71 ? 2.922 -3.811 -11.258 1 88.25 71 LEU B N 1
ATOM 2465 C CA . LEU B 1 71 ? 4.168 -4.57 -11.219 1 88.25 71 LEU B CA 1
ATOM 2466 C C . LEU B 1 71 ? 4.672 -4.871 -12.625 1 88.25 71 LEU B C 1
ATOM 2468 O O . LEU B 1 71 ? 3.963 -5.492 -13.422 1 88.25 71 LEU B O 1
ATOM 2472 N N . GLN B 1 72 ? 5.848 -4.27 -12.898 1 75.38 72 GLN B N 1
ATOM 2473 C CA . GLN B 1 72 ? 6.406 -4.48 -14.234 1 75.38 72 GLN B CA 1
ATOM 2474 C C . GLN B 1 72 ? 7.504 -5.535 -14.203 1 75.38 72 GLN B C 1
ATOM 2476 O O . GLN B 1 72 ? 8.547 -5.344 -13.578 1 75.38 72 GLN B O 1
ATOM 2481 N N . THR B 1 73 ? 7.102 -6.715 -14.523 1 64.38 73 THR B N 1
ATOM 2482 C CA . THR B 1 73 ? 8.125 -7.75 -14.625 1 64.38 73 THR B CA 1
ATOM 2483 C C . THR B 1 73 ? 8.25 -8.25 -16.062 1 64.38 73 THR B C 1
ATOM 2485 O O . THR B 1 73 ? 7.258 -8.68 -16.656 1 64.38 73 THR B O 1
ATOM 2488 N N . GLY B 1 74 ? 9.43 -8.203 -16.625 1 58.81 74 GLY B N 1
ATOM 2489 C CA . GLY B 1 74 ? 9.648 -8.742 -17.953 1 58.81 74 GLY B CA 1
ATOM 2490 C C . GLY B 1 74 ? 8.586 -8.32 -18.953 1 58.81 74 GLY B C 1
ATOM 2491 O O . GLY B 1 74 ? 8.344 -7.125 -19.141 1 58.81 74 GLY B O 1
ATOM 2492 N N . SER B 1 75 ? 7.867 -9.391 -19.703 1 56.41 75 SER B N 1
ATOM 2493 C CA . SER B 1 75 ? 6.953 -9.133 -20.797 1 56.41 75 SER B CA 1
ATOM 2494 C C . SER B 1 75 ? 5.516 -8.984 -20.312 1 56.41 75 SER B C 1
ATOM 2496 O O . SER B 1 75 ? 4.629 -8.594 -21.078 1 56.41 75 SER B O 1
ATOM 2498 N N . LYS B 1 76 ? 5.176 -9.32 -19.062 1 65.12 76 LYS B N 1
ATOM 2499 C CA . LYS B 1 76 ? 3.799 -9.156 -18.594 1 65.12 76 LYS B CA 1
ATOM 2500 C C . LYS B 1 76 ? 3.744 -8.367 -17.297 1 65.12 76 LYS B C 1
ATOM 2502 O O . LYS B 1 76 ? 4.742 -8.289 -16.578 1 65.12 76 LYS B O 1
ATOM 2507 N N . SER B 1 77 ? 2.533 -7.688 -17.266 1 82 77 SER B N 1
ATOM 2508 C CA . SER B 1 77 ? 2.336 -6.832 -16.109 1 82 77 SER B CA 1
ATOM 2509 C C . SER B 1 77 ? 1.116 -7.266 -15.297 1 82 77 SER B C 1
ATOM 2511 O O . SER B 1 77 ? 0.168 -7.828 -15.852 1 82 77 SER B O 1
ATOM 2513 N N . SER B 1 78 ? 1.242 -7.348 -14.102 1 91.12 78 SER B N 1
ATOM 2514 C CA . SER B 1 78 ? 0.113 -7.457 -13.188 1 91.12 78 SER B CA 1
ATOM 2515 C C . SER B 1 78 ? -0.114 -6.156 -12.43 1 91.12 78 SER B C 1
ATOM 2517 O O . SER B 1 78 ? 0.807 -5.348 -12.281 1 91.12 78 SER B O 1
ATOM 2519 N N . ALA B 1 79 ? -1.354 -5.961 -12.109 1 94.81 79 ALA B N 1
ATOM 2520 C CA . ALA B 1 79 ? -1.667 -4.727 -11.398 1 94.81 79 ALA B CA 1
ATOM 2521 C C . ALA B 1 79 ? -2.742 -4.961 -10.336 1 94.81 79 ALA B C 1
ATOM 2523 O O . ALA B 1 79 ? -3.592 -5.844 -10.492 1 94.81 79 ALA B O 1
ATOM 2524 N N . SER B 1 80 ? -2.645 -4.258 -9.297 1 96.81 80 SER B N 1
ATOM 2525 C CA . SER B 1 80 ? -3.721 -4.191 -8.312 1 96.81 80 SER B CA 1
ATOM 2526 C C . SER B 1 80 ? -4.328 -2.793 -8.258 1 96.81 80 SER B C 1
ATOM 2528 O O . SER B 1 80 ? -3.617 -1.795 -8.391 1 96.81 80 SER B O 1
ATOM 2530 N N . VAL B 1 81 ? -5.633 -2.732 -8.094 1 97.31 81 VAL B N 1
ATOM 2531 C CA . VAL B 1 81 ? -6.379 -1.483 -7.988 1 97.31 81 VAL B CA 1
ATOM 2532 C C . VAL B 1 81 ? -7.289 -1.527 -6.762 1 97.31 81 VAL B C 1
ATOM 2534 O O . VAL B 1 81 ? -7.988 -2.516 -6.535 1 97.31 81 VAL B O 1
ATOM 2537 N N . HIS B 1 82 ? -7.242 -0.499 -6.004 1 97.44 82 HIS B N 1
ATOM 2538 C CA . HIS B 1 82 ? -8.273 -0.3 -4.996 1 97.44 82 HIS B CA 1
ATOM 2539 C C . HIS B 1 82 ? -9.297 0.742 -5.445 1 97.44 82 HIS B C 1
ATOM 2541 O O . HIS B 1 82 ? -8.922 1.854 -5.832 1 97.44 82 HIS B O 1
ATOM 2547 N N . ALA B 1 83 ? -10.516 0.374 -5.355 1 96.5 83 ALA B N 1
ATOM 2548 C CA . ALA B 1 83 ? -11.609 1.288 -5.668 1 96.5 83 ALA B CA 1
ATOM 2549 C C . ALA B 1 83 ? -12.68 1.254 -4.578 1 96.5 83 ALA B C 1
ATOM 2551 O O . ALA B 1 83 ? -12.875 0.227 -3.922 1 96.5 83 ALA B O 1
ATOM 2552 N N . ARG B 1 84 ? -13.305 2.338 -4.387 1 94.44 84 ARG B N 1
ATOM 2553 C CA . ARG B 1 84 ? -14.469 2.375 -3.504 1 94.44 84 ARG B CA 1
ATOM 2554 C C . ARG B 1 84 ? -15.703 2.857 -4.246 1 94.44 84 ARG B C 1
ATOM 2556 O O . ARG B 1 84 ? -15.609 3.672 -5.168 1 94.44 84 ARG B O 1
ATOM 2563 N N . ILE B 1 85 ? -16.797 2.389 -3.883 1 95.38 85 ILE B N 1
ATOM 2564 C CA . ILE B 1 85 ? -18.094 2.83 -4.371 1 95.38 85 ILE B CA 1
ATOM 2565 C C . ILE B 1 85 ? -18.828 3.578 -3.266 1 95.38 85 ILE B C 1
ATOM 2567 O O . ILE B 1 85 ? -19.594 2.977 -2.502 1 95.38 85 ILE B O 1
ATOM 2571 N N . GLY B 1 86 ? -18.625 4.988 -3.246 1 89.38 86 GLY B N 1
ATOM 2572 C CA . GLY B 1 86 ? -19.156 5.73 -2.117 1 89.38 86 GLY B CA 1
ATOM 2573 C C . GLY B 1 86 ? -18.797 5.125 -0.775 1 89.38 86 GLY B C 1
ATOM 2574 O O . GLY B 1 86 ? -17.625 4.852 -0.513 1 89.38 86 GLY B O 1
ATOM 2575 N N . SER B 1 87 ? -19.75 5.031 0.077 1 87.94 87 SER B N 1
ATOM 2576 C CA . SER B 1 87 ? -19.562 4.398 1.379 1 87.94 87 SER B CA 1
ATOM 2577 C C . SER B 1 87 ? -20.141 2.988 1.396 1 87.94 87 SER B C 1
ATOM 2579 O O . SER B 1 87 ? -20.375 2.418 2.465 1 87.94 87 SER B O 1
ATOM 2581 N N . LYS B 1 88 ? -20.328 2.391 0.238 1 92.88 88 LYS B N 1
ATOM 2582 C CA . LYS B 1 88 ? -21.078 1.135 0.152 1 92.88 88 LYS B CA 1
ATOM 2583 C C . LYS B 1 88 ? -20.125 -0.054 0.013 1 92.88 88 LYS B C 1
ATOM 2585 O O . LYS B 1 88 ? -20.422 -1.151 0.486 1 92.88 88 LYS B O 1
ATOM 2590 N N . ALA B 1 89 ? -19.031 0.17 -0.701 1 95.88 89 ALA B N 1
ATOM 2591 C CA . ALA B 1 89 ? -18.203 -0.997 -0.982 1 95.88 89 ALA B CA 1
ATOM 2592 C C . ALA B 1 89 ? -16.734 -0.598 -1.153 1 95.88 89 ALA B C 1
ATOM 2594 O O . ALA B 1 89 ? -16.438 0.443 -1.741 1 95.88 89 ALA B O 1
ATOM 2595 N N . SER B 1 90 ? -15.906 -1.393 -0.63 1 96.69 90 SER B N 1
ATOM 2596 C CA . SER B 1 90 ? -14.469 -1.399 -0.895 1 96.69 90 SER B CA 1
ATOM 2597 C C . SER B 1 90 ? -14.078 -2.57 -1.79 1 96.69 90 SER B C 1
ATOM 2599 O O . SER B 1 90 ? -14.477 -3.709 -1.541 1 96.69 90 SER B O 1
ATOM 2601 N N . LEU B 1 91 ? -13.305 -2.287 -2.889 1 98.06 91 LEU B N 1
ATOM 2602 C CA . LEU B 1 91 ? -12.938 -3.326 -3.844 1 98.06 91 LEU B CA 1
ATOM 2603 C C . LEU B 1 91 ? -11.422 -3.381 -4.031 1 98.06 91 LEU B C 1
ATOM 2605 O O . LEU B 1 91 ? -10.781 -2.348 -4.238 1 98.06 91 LEU B O 1
ATOM 2609 N N . TRP B 1 92 ? -10.875 -4.535 -3.945 1 98.44 92 TRP B N 1
ATOM 2610 C CA . TRP B 1 92 ? -9.555 -4.828 -4.488 1 98.44 92 TRP B CA 1
ATOM 2611 C C . TRP B 1 92 ? -9.656 -5.641 -5.773 1 98.44 92 TRP B C 1
ATOM 2613 O O . TRP B 1 92 ? -10.188 -6.754 -5.766 1 98.44 92 TRP B O 1
ATOM 2623 N N . LEU B 1 93 ? -9.164 -5.07 -6.836 1 98.44 93 LEU B N 1
ATOM 2624 C CA . LEU B 1 93 ? -9.141 -5.75 -8.125 1 98.44 93 LEU B CA 1
ATOM 2625 C C . LEU B 1 93 ? -7.707 -6.07 -8.547 1 98.44 93 LEU B C 1
ATOM 2627 O O . LEU B 1 93 ? -6.805 -5.254 -8.352 1 98.44 93 LEU B O 1
ATOM 2631 N N . VAL B 1 94 ? -7.555 -7.242 -9.141 1 97.62 94 VAL B N 1
ATOM 2632 C CA . VAL B 1 94 ? -6.266 -7.613 -9.711 1 97.62 94 VAL B CA 1
ATOM 2633 C C . VAL B 1 94 ? -6.406 -7.832 -11.211 1 97.62 94 VAL B C 1
ATOM 2635 O O . VAL B 1 94 ? -7.371 -8.453 -11.664 1 97.62 94 VAL B O 1
ATOM 2638 N N . PHE B 1 95 ? -5.453 -7.246 -11.93 1 95.5 95 PHE B N 1
ATOM 2639 C CA . PHE B 1 95 ? -5.465 -7.32 -13.391 1 95.5 95 PHE B CA 1
ATOM 2640 C C . PHE B 1 95 ? -4.203 -7.996 -13.906 1 95.5 95 PHE B C 1
ATOM 2642 O O . PHE B 1 95 ? -3.152 -7.934 -13.266 1 95.5 95 PHE B O 1
ATOM 2649 N N . LEU B 1 96 ? -4.355 -8.625 -15.008 1 91.56 96 LEU B N 1
ATOM 2650 C CA . LEU B 1 96 ? -3.236 -9.102 -15.812 1 91.56 96 LEU B CA 1
ATOM 2651 C C . LEU B 1 96 ? -3.273 -8.5 -17.219 1 91.56 96 LEU B C 1
ATOM 2653 O O . LEU B 1 96 ? -4.352 -8.328 -17.797 1 91.56 96 LEU B O 1
ATOM 2657 N N . LYS B 1 97 ? -2.062 -8.195 -17.672 1 87.06 97 LYS B N 1
ATOM 2658 C CA . LYS B 1 97 ? -2.004 -7.637 -19.016 1 87.06 97 LYS B CA 1
ATOM 2659 C C . LYS B 1 97 ? -1.301 -8.594 -19.984 1 87.06 97 LYS B C 1
ATOM 2661 O O . LYS B 1 97 ? -0.132 -8.93 -19.781 1 87.06 97 LYS B O 1
ATOM 2666 N N . ASP B 1 98 ? -1.995 -8.961 -20.969 1 77.62 98 ASP B N 1
ATOM 2667 C CA . ASP B 1 98 ? -1.382 -9.531 -22.172 1 77.62 98 ASP B CA 1
ATOM 2668 C C . ASP B 1 98 ? -1.434 -8.539 -23.328 1 77.62 98 ASP B C 1
ATOM 2670 O O . ASP B 1 98 ? -0.644 -7.594 -23.391 1 77.62 98 ASP B O 1
ATOM 2674 N N . VAL B 1 99 ? -2.605 -8.484 -24.078 1 77.25 99 VAL B N 1
ATOM 2675 C CA . VAL B 1 99 ? -2.836 -7.465 -25.094 1 77.25 99 VAL B CA 1
ATOM 2676 C C . VAL B 1 99 ? -3.555 -6.27 -24.469 1 77.25 99 VAL B C 1
ATOM 2678 O O . VAL B 1 99 ? -3.262 -5.117 -24.812 1 77.25 99 VAL B O 1
ATOM 2681 N N . GLN B 1 100 ? -4.371 -6.598 -23.594 1 88.81 100 GLN B N 1
ATOM 2682 C CA . GLN B 1 100 ? -5.098 -5.594 -22.828 1 88.81 100 GLN B CA 1
ATOM 2683 C C . GLN B 1 100 ? -5.23 -6.008 -21.375 1 88.81 100 GLN B C 1
ATOM 2685 O O . GLN B 1 100 ? -5.027 -7.176 -21.031 1 88.81 100 GLN B O 1
ATOM 2690 N N . TRP B 1 101 ? -5.52 -5.023 -20.531 1 92.88 101 TRP B N 1
ATOM 2691 C CA . TRP B 1 101 ? -5.75 -5.324 -19.125 1 92.88 101 TRP B CA 1
ATOM 2692 C C . TRP B 1 101 ? -7.051 -6.102 -18.953 1 92.88 101 TRP B C 1
ATOM 2694 O O . TRP B 1 101 ? -8.102 -5.695 -19.453 1 92.88 101 TRP B O 1
ATOM 2704 N N . LYS B 1 102 ? -6.969 -7.195 -18.266 1 94.56 102 LYS B N 1
ATOM 2705 C CA . LYS B 1 102 ? -8.133 -7.988 -17.891 1 94.56 102 LYS B CA 1
ATOM 2706 C C . LYS B 1 102 ? -8.188 -8.211 -16.391 1 94.56 102 LYS B C 1
ATOM 2708 O O . LYS B 1 102 ? -7.18 -8.555 -15.773 1 94.56 102 LYS B O 1
ATOM 2713 N N . CYS B 1 103 ? -9.367 -7.988 -15.852 1 97 103 CYS B N 1
ATOM 2714 C CA . CYS B 1 103 ? -9.57 -8.281 -14.438 1 97 103 CYS B CA 1
ATOM 2715 C C . CYS B 1 103 ? -9.617 -9.781 -14.188 1 97 103 CYS B C 1
ATOM 2717 O O . CYS B 1 103 ? -10.383 -10.5 -14.828 1 97 103 CYS B O 1
ATOM 2719 N N . ILE B 1 104 ? -8.852 -10.211 -13.219 1 96.19 104 ILE B N 1
ATOM 2720 C CA . ILE B 1 104 ? -8.773 -11.656 -13.023 1 96.19 104 ILE B CA 1
ATOM 2721 C C . ILE B 1 104 ? -9.383 -12.031 -11.68 1 96.19 104 ILE B C 1
ATOM 2723 O O . ILE B 1 104 ? -9.805 -13.172 -11.477 1 96.19 104 ILE B O 1
ATOM 2727 N N . SER B 1 105 ? -9.414 -11.133 -10.727 1 97.38 105 SER B N 1
ATOM 2728 C CA . SER B 1 105 ? -10 -11.43 -9.422 1 97.38 105 SER B CA 1
ATOM 2729 C C . SER B 1 105 ? -10.422 -10.148 -8.703 1 97.38 105 SER B C 1
ATOM 2731 O O . SER B 1 105 ? -9.867 -9.078 -8.961 1 97.38 105 SER B O 1
ATOM 2733 N N . VAL B 1 106 ? -11.391 -10.297 -7.824 1 98.25 106 VAL B N 1
ATOM 2734 C CA . VAL B 1 106 ? -11.898 -9.18 -7.031 1 98.25 106 VAL B CA 1
ATOM 2735 C C . VAL B 1 106 ? -12.242 -9.664 -5.625 1 98.25 106 VAL B C 1
ATOM 2737 O O . VAL B 1 106 ? -12.82 -10.742 -5.457 1 98.25 106 VAL B O 1
ATOM 2740 N N . ALA B 1 107 ? -11.852 -8.961 -4.676 1 98.19 107 ALA B N 1
ATOM 2741 C CA . ALA B 1 107 ? -12.445 -9.039 -3.34 1 98.19 107 ALA B CA 1
ATOM 2742 C C . ALA B 1 107 ? -13.242 -7.777 -3.021 1 98.19 107 ALA B C 1
ATOM 2744 O O . ALA B 1 107 ? -12.773 -6.66 -3.26 1 98.19 107 ALA B O 1
ATOM 2745 N N . ALA B 1 108 ? -14.414 -7.957 -2.588 1 98.06 108 ALA B N 1
ATOM 2746 C CA . ALA B 1 108 ? -15.32 -6.852 -2.279 1 98.06 108 ALA B CA 1
ATOM 2747 C C . ALA B 1 108 ? -15.883 -6.977 -0.867 1 98.06 108 ALA B C 1
ATOM 2749 O O . ALA B 1 108 ? -16.156 -8.086 -0.397 1 98.06 108 ALA B O 1
ATOM 2750 N N . ALA B 1 109 ? -16.062 -5.844 -0.188 1 97.62 109 ALA B N 1
ATOM 2751 C CA . ALA B 1 109 ? -16.625 -5.84 1.154 1 97.62 109 ALA B CA 1
ATOM 2752 C C . ALA B 1 109 ? -17.234 -4.484 1.49 1 97.62 109 ALA B C 1
ATOM 2754 O O . ALA B 1 109 ? -16.797 -3.453 0.971 1 97.62 109 ALA B O 1
ATOM 2755 N N . PRO B 1 110 ? -18.266 -4.461 2.307 1 95.88 110 PRO B N 1
ATOM 2756 C CA . PRO B 1 110 ? -18.672 -3.174 2.879 1 95.88 110 PRO B CA 1
ATOM 2757 C C . PRO B 1 110 ? -17.656 -2.621 3.867 1 95.88 110 PRO B C 1
ATOM 2759 O O . PRO B 1 110 ? -16.906 -3.387 4.484 1 95.88 110 PRO B O 1
ATOM 2762 N N . PRO B 1 111 ? -17.656 -1.249 3.875 1 90.44 111 PRO B N 1
ATOM 2763 C CA . PRO B 1 111 ? -16.828 -0.713 4.957 1 90.44 111 PRO B CA 1
ATOM 2764 C C . PRO B 1 111 ? -17.344 -1.086 6.344 1 90.44 111 PRO B C 1
ATOM 2766 O O . PRO B 1 111 ? -18.547 -1.293 6.516 1 90.44 111 PRO B O 1
ATOM 2769 N N . GLY B 1 112 ? -16.469 -1.246 7.305 1 84.81 112 GLY B N 1
ATOM 2770 C CA . GLY B 1 112 ? -16.859 -1.687 8.633 1 84.81 112 GLY B CA 1
ATOM 2771 C C . GLY B 1 112 ? -15.992 -1.094 9.734 1 84.81 112 GLY B C 1
ATOM 2772 O O . GLY B 1 112 ? -15.602 0.073 9.656 1 84.81 112 GLY B O 1
ATOM 2773 N N . GLU B 1 113 ? -15.688 -1.98 10.641 1 83.31 113 GLU B N 1
ATOM 2774 C CA . GLU B 1 113 ? -14.867 -1.543 11.766 1 83.31 113 GLU B CA 1
ATOM 2775 C C . GLU B 1 113 ? -13.477 -1.107 11.289 1 83.31 113 GLU B C 1
ATOM 2777 O O . GLU B 1 113 ? -12.961 -1.63 10.305 1 83.31 113 GLU B O 1
ATOM 2782 N N . MET B 1 114 ? -12.898 -0.242 12.102 1 92.94 114 MET B N 1
ATOM 2783 C CA . MET B 1 114 ? -11.617 0.358 11.734 1 92.94 114 MET B CA 1
ATOM 2784 C C . MET B 1 114 ? -10.492 -0.663 11.836 1 92.94 114 MET B C 1
ATOM 2786 O O . MET B 1 114 ? -10.469 -1.477 12.758 1 92.94 114 MET B O 1
ATOM 2790 N N . THR B 1 115 ? -9.688 -0.661 10.891 1 96.44 115 THR B N 1
ATOM 2791 C CA . THR B 1 115 ? -8.516 -1.525 10.875 1 96.44 115 THR B CA 1
ATOM 2792 C C . THR B 1 115 ? -7.488 -1.062 11.906 1 96.44 115 THR B C 1
ATOM 2794 O O . THR B 1 115 ? -7.246 0.138 12.055 1 96.44 115 THR B O 1
ATOM 2797 N N . LEU B 1 116 ? -6.895 -2.018 12.656 1 97 116 LEU B N 1
ATOM 2798 C CA . LEU B 1 116 ? -5.996 -1.778 13.781 1 97 116 LEU B CA 1
ATOM 2799 C C . LEU B 1 116 ? -4.695 -2.555 13.617 1 97 116 LEU B C 1
ATOM 2801 O O . LEU B 1 116 ? -4.598 -3.432 12.758 1 97 116 LEU B O 1
ATOM 2805 N N . PRO B 1 117 ? -3.705 -2.215 14.445 1 97.56 117 PRO B N 1
ATOM 2806 C CA . PRO B 1 117 ? -2.434 -2.939 14.375 1 97.56 117 PRO B CA 1
ATOM 2807 C C . PRO B 1 117 ? -2.611 -4.453 14.477 1 97.56 117 PRO B C 1
ATOM 2809 O O . PRO B 1 117 ? -1.87 -5.207 13.844 1 97.56 117 PRO B O 1
ATOM 2812 N N . LYS B 1 118 ? -3.572 -4.871 15.203 1 97.06 118 LYS B N 1
ATOM 2813 C CA . LYS B 1 118 ? -3.793 -6.309 15.344 1 97.06 118 LYS B CA 1
ATOM 2814 C C . LYS B 1 118 ? -4.148 -6.945 14 1 97.06 118 LYS B C 1
ATOM 2816 O O . LYS B 1 118 ? -3.861 -8.125 13.773 1 97.06 118 LYS B O 1
ATOM 2821 N N . ASP B 1 119 ? -4.805 -6.242 13.156 1 97.69 119 ASP B N 1
ATOM 2822 C CA . ASP B 1 119 ? -5.133 -6.762 11.836 1 97.69 119 ASP B CA 1
ATOM 2823 C C . ASP B 1 119 ? -3.871 -6.957 10.992 1 97.69 119 ASP B C 1
ATOM 2825 O O . ASP B 1 119 ? -3.754 -7.941 10.258 1 97.69 119 ASP B O 1
ATOM 2829 N N . PHE B 1 120 ? -2.879 -6.027 11.086 1 98.56 120 PHE B N 1
ATOM 2830 C CA . PHE B 1 120 ? -1.59 -6.184 10.422 1 98.56 120 PHE B CA 1
ATOM 2831 C C . PHE B 1 120 ? -0.847 -7.402 10.961 1 98.56 120 PHE B C 1
ATOM 2833 O O . PHE B 1 120 ? -0.238 -8.148 10.188 1 98.56 120 PHE B O 1
ATOM 2840 N N . GLU B 1 121 ? -0.938 -7.559 12.242 1 98.25 121 GLU B N 1
ATOM 2841 C CA . GLU B 1 121 ? -0.307 -8.727 12.859 1 98.25 121 GLU B CA 1
ATOM 2842 C C . GLU B 1 121 ? -0.931 -10.023 12.352 1 98.25 121 GLU B C 1
ATOM 2844 O O . GLU B 1 121 ? -0.22 -10.977 12.039 1 98.25 121 GLU B O 1
ATOM 2849 N N . GLY B 1 122 ? -2.24 -10.062 12.305 1 98.56 122 GLY B N 1
ATOM 2850 C CA . GLY B 1 122 ? -2.93 -11.242 11.812 1 98.56 122 GLY B CA 1
ATOM 2851 C C . GLY B 1 122 ? -2.592 -11.57 10.367 1 98.56 122 GLY B C 1
ATOM 2852 O O . GLY B 1 122 ? -2.373 -12.734 10.023 1 98.56 122 GLY B O 1
ATOM 2853 N N . ILE B 1 123 ? -2.521 -10.57 9.547 1 98.81 123 ILE B N 1
ATOM 2854 C CA . ILE B 1 123 ? -2.199 -10.758 8.141 1 98.81 123 ILE B CA 1
ATOM 2855 C C . ILE B 1 123 ? -0.747 -11.211 7.996 1 98.81 123 ILE B C 1
ATOM 2857 O O . ILE B 1 123 ? -0.443 -12.109 7.215 1 98.81 123 ILE B O 1
ATOM 2861 N N . SER B 1 124 ? 0.131 -10.57 8.773 1 98.69 124 SER B N 1
ATOM 2862 C CA . SER B 1 124 ? 1.532 -10.977 8.766 1 98.69 124 SER B CA 1
ATOM 2863 C C . SER B 1 124 ? 1.686 -12.445 9.148 1 98.69 124 SER B C 1
ATOM 2865 O O . SER B 1 124 ? 2.465 -13.18 8.531 1 98.69 124 SER B O 1
ATOM 2867 N N . ALA B 1 125 ? 0.981 -12.859 10.148 1 98.38 125 ALA B N 1
ATOM 2868 C CA . ALA B 1 125 ? 1.019 -14.266 10.562 1 98.38 125 ALA B CA 1
ATOM 2869 C C . ALA B 1 125 ? 0.542 -15.18 9.445 1 98.38 125 ALA B C 1
ATOM 2871 O O . ALA B 1 125 ? 1.156 -16.219 9.18 1 98.38 125 ALA B O 1
ATOM 2872 N N . CYS B 1 126 ? -0.464 -14.82 8.766 1 98.75 126 CYS B N 1
ATOM 2873 C CA . CYS B 1 126 ? -1.037 -15.609 7.68 1 98.75 126 CYS B CA 1
ATOM 2874 C C . CYS B 1 126 ? -0.075 -15.703 6.504 1 98.75 126 CYS B C 1
ATOM 2876 O O . CYS B 1 126 ? 0.249 -16.797 6.043 1 98.75 126 CYS B O 1
ATOM 2878 N N . VAL B 1 127 ? 0.493 -14.609 6.113 1 98.75 127 VAL B N 1
ATOM 2879 C CA . VAL B 1 127 ? 1.198 -14.555 4.836 1 98.75 127 VAL B CA 1
ATOM 2880 C C . VAL B 1 127 ? 2.674 -14.883 5.047 1 98.75 127 VAL B C 1
ATOM 2882 O O . VAL B 1 127 ? 3.303 -15.523 4.195 1 98.75 127 VAL B O 1
ATOM 2885 N N . TRP B 1 128 ? 3.234 -14.43 6.141 1 98.38 128 TRP B N 1
ATOM 2886 C CA . TRP B 1 128 ? 4.668 -14.617 6.336 1 98.38 128 TRP B CA 1
ATOM 2887 C C . TRP B 1 128 ? 4.953 -15.914 7.082 1 98.38 128 TRP B C 1
ATOM 2889 O O . TRP B 1 128 ? 5.672 -16.781 6.578 1 98.38 128 TRP B O 1
ATOM 2899 N N . ASP B 1 129 ? 4.344 -16.062 8.266 1 97.38 129 ASP B N 1
ATOM 2900 C CA . ASP B 1 129 ? 4.586 -17.25 9.078 1 97.38 129 ASP B CA 1
ATOM 2901 C C . ASP B 1 129 ? 3.863 -18.469 8.5 1 97.38 129 ASP B C 1
ATOM 2903 O O . ASP B 1 129 ? 4.262 -19.609 8.742 1 97.38 129 ASP B O 1
ATOM 2907 N N . GLY B 1 130 ? 2.842 -18.188 7.82 1 98.12 130 GLY B N 1
ATOM 2908 C CA . GLY B 1 130 ? 2.098 -19.25 7.16 1 98.12 130 GLY B CA 1
ATOM 2909 C C . GLY B 1 130 ? 2.6 -19.562 5.762 1 98.12 130 GLY B C 1
ATOM 2910 O O . GLY B 1 130 ? 3.496 -20.391 5.582 1 98.12 130 GLY B O 1
ATOM 2911 N N . TYR B 1 131 ? 2.16 -18.781 4.816 1 98.56 131 TYR B N 1
ATOM 2912 C CA . TYR B 1 131 ? 2.395 -19.047 3.4 1 98.56 131 TYR B CA 1
ATOM 2913 C C . TYR B 1 131 ? 3.883 -19.016 3.076 1 98.56 131 TYR B C 1
ATOM 2915 O O . TYR B 1 131 ? 4.445 -20 2.586 1 98.56 131 TYR B O 1
ATOM 2923 N N . CYS B 1 132 ? 4.547 -17.922 3.32 1 98.06 132 CYS B N 1
ATOM 2924 C CA . CYS B 1 132 ? 5.93 -17.734 2.895 1 98.06 132 CYS B CA 1
ATOM 2925 C C . CYS B 1 132 ? 6.836 -18.797 3.498 1 98.06 132 CYS B C 1
ATOM 2927 O O . CYS B 1 132 ? 7.645 -19.406 2.791 1 98.06 132 CYS B O 1
ATOM 2929 N N . LYS B 1 133 ? 6.668 -19.047 4.781 1 97.62 133 LYS B N 1
ATOM 2930 C CA . LYS B 1 133 ? 7.469 -20.062 5.465 1 97.62 133 LYS B CA 1
ATOM 2931 C C . LYS B 1 133 ? 7.219 -21.453 4.887 1 97.62 133 LYS B C 1
ATOM 2933 O O . LYS B 1 133 ? 8.164 -22.188 4.609 1 97.62 133 LYS B O 1
ATOM 2938 N N . ALA B 1 134 ? 5.949 -21.812 4.691 1 98.12 134 ALA B N 1
ATOM 2939 C CA . ALA B 1 134 ? 5.605 -23.109 4.133 1 98.12 134 ALA B CA 1
ATOM 2940 C C . ALA B 1 134 ? 6.094 -23.234 2.693 1 98.12 134 ALA B C 1
ATOM 2942 O O . ALA B 1 134 ? 6.559 -24.297 2.277 1 98.12 134 ALA B O 1
ATOM 2943 N N . ASN B 1 135 ? 5.984 -22.188 1.907 1 97.69 135 ASN B N 1
ATOM 2944 C CA . ASN B 1 135 ? 6.461 -22.156 0.529 1 97.69 135 ASN B CA 1
ATOM 2945 C C . ASN B 1 135 ? 7.969 -22.391 0.454 1 97.69 135 ASN B C 1
ATOM 2947 O O . ASN B 1 135 ? 8.438 -23.156 -0.376 1 97.69 135 ASN B O 1
ATOM 2951 N N . ARG B 1 136 ? 8.703 -21.734 1.338 1 95.88 136 ARG B N 1
ATOM 2952 C CA . ARG B 1 136 ? 10.156 -21.891 1.411 1 95.88 136 ARG B CA 1
ATOM 2953 C C . ARG B 1 136 ? 10.531 -23.344 1.703 1 95.88 136 ARG B C 1
ATOM 2955 O O . ARG B 1 136 ? 11.492 -23.875 1.132 1 95.88 136 ARG B O 1
ATOM 2962 N N . ALA B 1 137 ? 9.75 -24 2.494 1 95.81 137 ALA B N 1
ATOM 2963 C CA . ALA B 1 137 ? 10.008 -25.391 2.898 1 95.81 137 ALA B CA 1
ATOM 2964 C C . ALA B 1 137 ? 9.43 -26.375 1.888 1 95.81 137 ALA B C 1
ATOM 2966 O O . ALA B 1 137 ? 9.562 -27.578 2.051 1 95.81 137 ALA B O 1
ATOM 2967 N N . CYS B 1 138 ? 8.742 -25.906 0.906 1 96.44 138 CYS B N 1
ATOM 2968 C CA . CYS B 1 138 ? 8.016 -26.734 -0.05 1 96.44 138 CYS B CA 1
ATOM 2969 C C . CYS B 1 138 ? 7.043 -27.656 0.664 1 96.44 138 CYS B C 1
ATOM 2971 O O . CYS B 1 138 ? 6.984 -28.859 0.358 1 96.44 138 CYS B O 1
ATOM 2973 N N . ASP B 1 139 ? 6.473 -27.125 1.682 1 97.31 139 ASP B N 1
ATOM 2974 C CA . ASP B 1 139 ? 5.484 -27.844 2.477 1 97.31 139 ASP B CA 1
ATOM 2975 C C . ASP B 1 139 ? 4.062 -27.5 2.039 1 97.31 139 ASP B C 1
ATOM 2977 O O . ASP B 1 139 ? 3.398 -26.672 2.674 1 97.31 139 ASP B O 1
ATOM 2981 N N . GLY B 1 140 ? 3.578 -28.219 1.047 1 96.81 140 GLY B N 1
ATOM 2982 C CA . GLY B 1 140 ? 2.268 -27.953 0.475 1 96.81 140 GLY B CA 1
ATOM 2983 C C . GLY B 1 140 ? 1.13 -28.203 1.445 1 96.81 140 GLY B C 1
ATOM 2984 O O . GLY B 1 140 ? 0.109 -27.516 1.408 1 96.81 140 GLY B O 1
ATOM 2985 N N . ASN B 1 141 ? 1.314 -29.141 2.314 1 97 141 ASN B N 1
ATOM 2986 C CA . ASN B 1 141 ? 0.275 -29.453 3.289 1 97 141 ASN B CA 1
ATOM 2987 C C . ASN B 1 141 ? 0.054 -28.312 4.266 1 97 141 ASN B C 1
ATOM 2989 O O . ASN B 1 141 ? -1.084 -27.906 4.508 1 97 141 ASN B O 1
ATOM 2993 N N . THR B 1 142 ? 1.09 -27.797 4.82 1 97.75 142 THR B N 1
ATOM 2994 C CA . THR B 1 142 ? 0.978 -26.656 5.727 1 97.75 142 THR B CA 1
ATOM 2995 C C . THR B 1 142 ? 0.464 -25.422 4.988 1 97.75 142 THR B C 1
ATOM 2997 O O . THR B 1 142 ? -0.35 -24.672 5.523 1 97.75 142 THR B O 1
ATOM 3000 N N . MET B 1 143 ? 0.956 -25.219 3.785 1 97.31 143 MET B N 1
ATOM 3001 C CA . MET B 1 143 ? 0.556 -24.062 2.992 1 97.31 143 MET B CA 1
ATOM 3002 C C . MET B 1 143 ? -0.954 -24.047 2.777 1 97.31 143 MET B C 1
ATOM 3004 O O . MET B 1 143 ? -1.576 -22.984 2.807 1 97.31 143 MET B O 1
ATOM 3008 N N . ALA B 1 144 ? -1.555 -25.219 2.637 1 97.06 144 ALA B N 1
ATOM 3009 C CA . ALA B 1 144 ? -2.98 -25.344 2.354 1 97.06 144 ALA B CA 1
ATOM 3010 C C . ALA B 1 144 ? -3.824 -24.812 3.506 1 97.06 144 ALA B C 1
ATOM 3012 O O . ALA B 1 144 ? -5.004 -24.5 3.328 1 97.06 144 ALA B O 1
ATOM 3013 N N . GLU B 1 145 ? -3.254 -24.672 4.641 1 97.69 145 GLU B N 1
ATOM 3014 C CA . GLU B 1 145 ? -3.967 -24.172 5.812 1 97.69 145 GLU B CA 1
ATOM 3015 C C . GLU B 1 145 ? -4.156 -22.656 5.734 1 97.69 145 GLU B C 1
ATOM 3017 O O . GLU B 1 145 ? -4.914 -22.078 6.516 1 97.69 145 GLU B O 1
ATOM 3022 N N . TYR B 1 146 ? -3.562 -22 4.754 1 98.38 146 TYR B N 1
ATOM 3023 C CA . TYR B 1 146 ? -3.584 -20.531 4.699 1 98.38 146 TYR B CA 1
ATOM 3024 C C . TYR B 1 146 ? -4.191 -20.047 3.387 1 98.38 146 TYR B C 1
ATOM 3026 O O . TYR B 1 146 ? -4.445 -18.859 3.217 1 98.38 146 TYR B O 1
ATOM 3034 N N . PHE B 1 147 ? -4.391 -20.953 2.465 1 98.25 147 PHE B N 1
ATOM 3035 C CA . PHE B 1 147 ? -5.141 -20.656 1.248 1 98.25 147 PHE B CA 1
ATOM 3036 C C . PHE B 1 147 ? -6.586 -21.141 1.378 1 98.25 147 PHE B C 1
ATOM 3038 O O . PHE B 1 147 ? -6.836 -22.328 1.578 1 98.25 147 PHE B O 1
ATOM 3045 N N . HIS B 1 148 ? -7.492 -20.219 1.25 1 97.12 148 HIS B N 1
ATOM 3046 C CA . HIS B 1 148 ? -8.891 -20.594 1.359 1 97.12 148 HIS B CA 1
ATOM 3047 C C . HIS B 1 148 ? -9.328 -21.469 0.178 1 97.12 148 HIS B C 1
ATOM 3049 O O . HIS B 1 148 ? -8.766 -21.344 -0.916 1 97.12 148 HIS B O 1
ATOM 3055 N N . GLU B 1 149 ? -10.305 -22.203 0.32 1 94.81 149 GLU B N 1
ATOM 3056 C CA . GLU B 1 149 ? -10.742 -23.125 -0.715 1 94.81 149 GLU B CA 1
ATOM 3057 C C . GLU B 1 149 ? -11.258 -22.391 -1.943 1 94.81 149 GLU B C 1
ATOM 3059 O O . GLU B 1 149 ? -11.203 -22.906 -3.061 1 94.81 149 GLU B O 1
ATOM 3064 N N . THR B 1 150 ? -11.664 -21.172 -1.778 1 93.44 150 THR B N 1
ATOM 3065 C CA . THR B 1 150 ? -12.172 -20.375 -2.891 1 93.44 150 THR B CA 1
ATOM 3066 C C . THR B 1 150 ? -11.031 -19.703 -3.646 1 93.44 150 THR B C 1
ATOM 3068 O O . THR B 1 150 ? -11.258 -19.078 -4.68 1 93.44 150 THR B O 1
ATOM 3071 N N . CYS B 1 151 ? -9.875 -19.891 -3.146 1 95.75 151 CYS B N 1
ATOM 3072 C CA . CYS B 1 151 ? -8.75 -19.141 -3.707 1 95.75 151 CYS B CA 1
ATOM 3073 C C . CYS B 1 151 ? -8.438 -19.609 -5.121 1 95.75 151 CYS B C 1
ATOM 3075 O O . CYS B 1 151 ? -8.336 -20.812 -5.371 1 95.75 151 CYS B O 1
ATOM 3077 N N . ARG B 1 152 ? -8.281 -18.641 -5.969 1 91.5 152 ARG B N 1
ATOM 3078 C CA . ARG B 1 152 ? -7.797 -18.875 -7.328 1 91.5 152 ARG B CA 1
ATOM 3079 C C . ARG B 1 152 ? -6.449 -18.188 -7.543 1 91.5 152 ARG B C 1
ATOM 3081 O O . ARG B 1 152 ? -6.223 -17.078 -7.07 1 91.5 152 ARG B O 1
ATOM 3088 N N . LEU B 1 153 ? -5.617 -18.938 -8.164 1 91.94 153 LEU B N 1
ATOM 3089 C CA . LEU B 1 153 ? -4.293 -18.438 -8.508 1 91.94 153 LEU B CA 1
ATOM 3090 C C . LEU B 1 153 ? -4.16 -18.234 -10.016 1 91.94 153 LEU B C 1
ATOM 3092 O O . LEU B 1 153 ? -4.496 -19.125 -10.797 1 91.94 153 LEU B O 1
ATOM 3096 N N . THR B 1 154 ? -3.777 -17.094 -10.383 1 86.31 154 THR B N 1
ATOM 3097 C CA . THR B 1 154 ? -3.611 -16.75 -11.789 1 86.31 154 THR B CA 1
ATOM 3098 C C . THR B 1 154 ? -2.172 -16.344 -12.086 1 86.31 154 THR B C 1
ATOM 3100 O O . THR B 1 154 ? -1.604 -15.508 -11.375 1 86.31 154 THR B O 1
ATOM 3103 N N . PHE B 1 155 ? -1.569 -16.984 -13.078 1 80.5 155 PHE B N 1
ATOM 3104 C CA . PHE B 1 155 ? -0.216 -16.656 -13.508 1 80.5 155 PHE B CA 1
ATOM 3105 C C . PHE B 1 155 ? -0.054 -16.906 -15.008 1 80.5 155 PHE B C 1
ATOM 3107 O O . PHE B 1 155 ? -0.949 -17.453 -15.656 1 80.5 155 PHE B O 1
ATOM 3114 N N . VAL B 1 156 ? 1.013 -16.359 -15.516 1 75.5 156 VAL B N 1
ATOM 3115 C CA . VAL B 1 156 ? 1.339 -16.594 -16.922 1 75.5 156 VAL B CA 1
ATOM 3116 C C . VAL B 1 156 ? 2.371 -17.719 -17.016 1 75.5 156 VAL B C 1
ATOM 3118 O O . VAL B 1 156 ? 3.434 -17.656 -16.391 1 75.5 156 VAL B O 1
ATOM 3121 N N . ASP B 1 157 ? 2.094 -18.719 -17.844 1 73.25 157 ASP B N 1
ATOM 3122 C CA . ASP B 1 157 ? 3.025 -19.844 -17.953 1 73.25 157 ASP B CA 1
ATOM 3123 C C . ASP B 1 157 ? 4.109 -19.547 -19 1 73.25 157 ASP B C 1
ATOM 3125 O O . ASP B 1 157 ? 4.18 -18.438 -19.531 1 73.25 157 ASP B O 1
ATOM 3129 N N . GLY B 1 158 ? 5.012 -20.484 -19.219 1 68.69 158 GLY B N 1
ATOM 3130 C CA . GLY B 1 158 ? 6.16 -20.312 -20.094 1 68.69 158 GLY B CA 1
ATOM 3131 C C . GLY B 1 158 ? 5.77 -20.031 -21.531 1 68.69 158 GLY B C 1
ATOM 3132 O O . GLY B 1 158 ? 6.566 -19.484 -22.297 1 68.69 158 GLY B O 1
ATOM 3133 N N . THR B 1 159 ? 4.559 -20.344 -21.875 1 72.12 159 THR B N 1
ATOM 3134 C CA . THR B 1 159 ? 4.09 -20.125 -23.234 1 72.12 159 THR B CA 1
ATOM 3135 C C . THR B 1 159 ? 3.43 -18.75 -23.375 1 72.12 159 THR B C 1
ATOM 3137 O O . THR B 1 159 ? 3.062 -18.328 -24.469 1 72.12 159 THR B O 1
ATOM 3140 N N . GLY B 1 160 ? 3.279 -18.109 -22.203 1 72.62 160 GLY B N 1
ATOM 3141 C CA . GLY B 1 160 ? 2.623 -16.812 -22.203 1 72.62 160 GLY B CA 1
ATOM 3142 C C . GLY B 1 160 ? 1.128 -16.891 -21.969 1 72.62 160 GLY B C 1
ATOM 3143 O O . GLY B 1 160 ? 0.445 -15.875 -21.891 1 72.62 160 GLY B O 1
ATOM 3144 N N . ALA B 1 161 ? 0.675 -18.094 -21.766 1 77.19 161 ALA B N 1
ATOM 3145 C CA . ALA B 1 161 ? -0.756 -18.281 -21.547 1 77.19 161 ALA B CA 1
ATOM 3146 C C . ALA B 1 161 ? -1.125 -17.984 -20.094 1 77.19 161 ALA B C 1
ATOM 3148 O O . ALA B 1 161 ? -0.378 -18.312 -19.172 1 77.19 161 ALA B O 1
ATOM 3149 N N . VAL B 1 162 ? -2.322 -17.375 -19.953 1 82.69 162 VAL B N 1
ATOM 3150 C CA . VAL B 1 162 ? -2.84 -17.141 -18.609 1 82.69 162 VAL B CA 1
ATOM 3151 C C . VAL B 1 162 ? -3.445 -18.422 -18.047 1 82.69 162 VAL B C 1
ATOM 3153 O O . VAL B 1 162 ? -4.32 -19.031 -18.672 1 82.69 162 VAL B O 1
ATOM 3156 N N . MET B 1 163 ? -2.939 -18.828 -16.953 1 84.88 163 MET B N 1
ATOM 3157 C CA . MET B 1 163 ? -3.418 -20.016 -16.266 1 84.88 163 MET B CA 1
ATOM 3158 C C . MET B 1 163 ? -4.156 -19.656 -14.992 1 84.88 163 MET B C 1
ATOM 3160 O O . MET B 1 163 ? -3.771 -18.719 -14.289 1 84.88 163 MET B O 1
ATOM 3164 N N . ILE B 1 164 ? -5.203 -20.406 -14.75 1 91.38 164 ILE B N 1
ATOM 3165 C CA . ILE B 1 164 ? -5.918 -20.297 -13.484 1 91.38 164 ILE B CA 1
ATOM 3166 C C . ILE B 1 164 ? -6.004 -21.672 -12.836 1 91.38 164 ILE B C 1
ATOM 3168 O O . ILE B 1 164 ? -6.492 -22.625 -13.445 1 91.38 164 ILE B O 1
ATOM 3172 N N . ILE B 1 165 ? -5.5 -21.75 -11.664 1 92.88 165 ILE B N 1
ATOM 3173 C CA . ILE B 1 165 ? -5.594 -23 -10.914 1 92.88 165 ILE B CA 1
ATOM 3174 C C . ILE B 1 165 ? -6.184 -22.734 -9.531 1 92.88 165 ILE B C 1
ATOM 3176 O O . I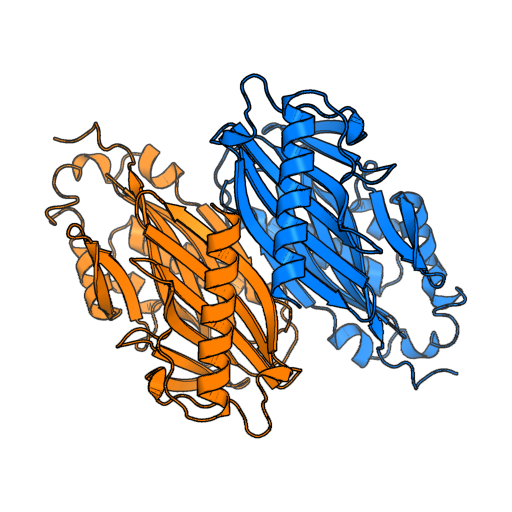LE B 1 165 ? -6.312 -21.594 -9.117 1 92.88 165 ILE B O 1
ATOM 3180 N N . ASP B 1 166 ? -6.57 -23.812 -8.875 1 94.56 166 ASP B N 1
ATOM 3181 C CA . ASP B 1 166 ? -7.102 -23.641 -7.527 1 94.56 166 ASP B CA 1
ATOM 3182 C C . ASP B 1 166 ? -6.016 -23.844 -6.477 1 94.56 166 ASP B C 1
ATOM 3184 O O . ASP B 1 166 ? -4.879 -24.188 -6.809 1 94.56 166 ASP B O 1
ATOM 3188 N N . SER B 1 167 ? -6.355 -23.594 -5.266 1 95.19 167 SER B N 1
ATOM 3189 C CA . SER B 1 167 ? -5.379 -23.625 -4.184 1 95.19 167 SER B CA 1
ATOM 3190 C C . SER B 1 167 ? -4.824 -25.031 -3.973 1 95.19 167 SER B C 1
ATOM 3192 O O . SER B 1 167 ? -3.641 -25.188 -3.662 1 95.19 167 SER B O 1
ATOM 3194 N N . ALA B 1 168 ? -5.633 -26.062 -4.16 1 95.31 168 ALA B N 1
ATOM 3195 C CA . ALA B 1 168 ? -5.164 -27.438 -3.984 1 95.31 168 ALA B CA 1
ATOM 3196 C C . ALA B 1 168 ? -4.094 -27.781 -5.012 1 95.31 168 ALA B C 1
ATOM 3198 O O . ALA B 1 168 ? -3.064 -28.375 -4.672 1 95.31 168 ALA B O 1
ATOM 3199 N N . GLN B 1 169 ? -4.363 -27.469 -6.211 1 95 169 GLN B N 1
ATOM 3200 C CA . GLN B 1 169 ? -3.391 -27.703 -7.273 1 95 169 GLN B CA 1
ATOM 3201 C C . GLN B 1 169 ? -2.086 -26.953 -6.996 1 95 169 GLN B C 1
ATOM 3203 O O . GLN B 1 169 ? -1 -27.516 -7.176 1 95 169 GLN B O 1
ATOM 3208 N N . PHE B 1 170 ? -2.201 -25.766 -6.602 1 96.06 170 PHE B N 1
ATOM 3209 C CA . PHE B 1 170 ? -1.013 -24.984 -6.312 1 96.06 170 PHE B CA 1
ATOM 3210 C C . PHE B 1 170 ? -0.205 -25.594 -5.18 1 96.06 170 PHE B C 1
ATOM 3212 O O . PHE B 1 170 ? 1.021 -25.703 -5.27 1 96.06 170 PHE B O 1
ATOM 3219 N N . CYS B 1 171 ? -0.824 -25.938 -4.129 1 96.12 171 CYS B N 1
ATOM 3220 C CA . CYS B 1 171 ? -0.14 -26.547 -2.994 1 96.12 171 CYS B CA 1
ATOM 3221 C C . CYS B 1 171 ? 0.586 -27.812 -3.416 1 96.12 171 CYS B C 1
ATOM 3223 O O . CYS B 1 171 ? 1.696 -28.094 -2.955 1 96.12 171 CYS B O 1
ATOM 3225 N N . ASN B 1 172 ? -0.014 -28.578 -4.293 1 94.94 172 ASN B N 1
ATOM 3226 C CA . ASN B 1 172 ? 0.64 -29.766 -4.824 1 94.94 172 ASN B CA 1
ATOM 3227 C C . ASN B 1 172 ? 1.872 -29.406 -5.652 1 94.94 172 ASN B C 1
ATOM 3229 O O . ASN B 1 172 ? 2.895 -30.094 -5.578 1 94.94 172 ASN B O 1
ATOM 3233 N N . MET B 1 173 ? 1.75 -28.391 -6.445 1 92.81 173 MET B N 1
ATOM 3234 C CA . MET B 1 173 ? 2.879 -27.906 -7.234 1 92.81 173 MET B CA 1
ATOM 3235 C C . MET B 1 173 ? 4.047 -27.516 -6.336 1 92.81 173 MET B C 1
ATOM 3237 O O . MET B 1 173 ? 5.203 -27.797 -6.652 1 92.81 173 MET B O 1
ATOM 3241 N N . VAL B 1 174 ? 3.732 -26.875 -5.262 1 94.94 174 VAL B N 1
ATOM 3242 C CA . VAL B 1 174 ? 4.758 -26.438 -4.32 1 94.94 174 VAL B CA 1
ATOM 3243 C C . VAL B 1 174 ? 5.422 -27.656 -3.68 1 94.94 174 VAL B C 1
ATOM 3245 O O . VAL B 1 174 ? 6.645 -27.688 -3.512 1 94.94 174 VAL B O 1
ATOM 3248 N N . GLN B 1 175 ? 4.641 -28.656 -3.408 1 94.94 175 GLN B N 1
ATOM 3249 C CA . GLN B 1 175 ? 5.109 -29.859 -2.75 1 94.94 175 GLN B CA 1
ATOM 3250 C C . GLN B 1 175 ? 6.188 -30.562 -3.578 1 94.94 175 GLN B C 1
ATOM 3252 O O . GLN B 1 175 ? 7.105 -31.172 -3.025 1 94.94 175 GLN B O 1
ATOM 3257 N N . THR B 1 176 ? 6.113 -30.438 -4.859 1 95.25 176 THR B N 1
ATOM 3258 C CA . THR B 1 176 ? 7.02 -31.156 -5.754 1 95.25 176 THR B CA 1
ATOM 3259 C C . THR B 1 176 ? 7.832 -30.172 -6.594 1 95.25 176 THR B C 1
ATOM 3261 O O . THR B 1 176 ? 8.297 -30.516 -7.684 1 95.25 176 THR B O 1
ATOM 3264 N N . ARG B 1 177 ? 8.039 -28.969 -6.199 1 95 177 ARG B N 1
ATOM 3265 C CA . ARG B 1 177 ? 8.57 -27.859 -6.988 1 95 177 ARG B CA 1
ATOM 3266 C C . ARG B 1 177 ? 9.898 -28.234 -7.629 1 95 177 ARG B C 1
ATOM 3268 O O . ARG B 1 177 ? 10.07 -28.109 -8.844 1 95 177 ARG B O 1
ATOM 3275 N N . TYR B 1 178 ? 10.789 -28.797 -6.879 1 95.38 178 TYR B N 1
ATOM 3276 C CA . TYR B 1 178 ? 12.148 -28.984 -7.363 1 95.38 178 TYR B CA 1
ATOM 3277 C C . TYR B 1 178 ? 12.266 -30.266 -8.188 1 95.38 178 TYR B C 1
ATOM 3279 O O . TYR B 1 178 ? 13.359 -30.641 -8.609 1 95.38 178 TYR B O 1
ATOM 3287 N N . THR B 1 179 ? 11.125 -30.875 -8.445 1 95.25 179 THR B N 1
ATOM 3288 C CA . THR B 1 179 ? 11.078 -31.969 -9.398 1 95.25 179 THR B CA 1
ATOM 3289 C C . THR B 1 179 ? 10.492 -31.516 -10.734 1 95.25 179 THR B C 1
ATOM 3291 O O . THR B 1 179 ? 10.523 -32.25 -11.719 1 95.25 179 THR B O 1
ATOM 3294 N N . THR B 1 180 ? 9.969 -30.312 -10.789 1 92.38 180 THR B N 1
ATOM 3295 C CA . THR B 1 180 ? 9.336 -29.797 -11.992 1 92.38 180 THR B CA 1
ATOM 3296 C C . THR B 1 180 ? 10.383 -29.344 -13 1 92.38 180 THR B C 1
ATOM 3298 O O . THR B 1 180 ? 11.508 -29.016 -12.625 1 92.38 180 THR B O 1
ATOM 3301 N N . PRO B 1 181 ? 9.984 -29.219 -14.266 1 90.69 181 PRO B N 1
ATOM 3302 C CA . PRO B 1 181 ? 10.945 -28.812 -15.289 1 90.69 181 PRO B CA 1
ATOM 3303 C C . PRO B 1 181 ? 11.531 -27.422 -15.031 1 90.69 181 PRO B C 1
ATOM 3305 O O . PRO B 1 181 ? 12.703 -27.172 -15.344 1 90.69 181 PRO B O 1
ATOM 3308 N N . MET B 1 182 ? 10.852 -26.625 -14.406 1 90.12 182 MET B N 1
ATOM 3309 C CA . MET B 1 182 ? 11.289 -25.25 -14.188 1 90.12 182 MET B CA 1
ATOM 3310 C C . MET B 1 182 ? 12.359 -25.188 -13.102 1 90.12 182 MET B C 1
ATOM 3312 O O . MET B 1 182 ? 13.305 -24.406 -13.195 1 90.12 182 MET B O 1
ATOM 3316 N N . HIS B 1 183 ? 12.25 -26.062 -12.141 1 95.5 183 HIS B N 1
ATOM 3317 C CA . HIS B 1 183 ? 13.055 -25.844 -10.945 1 95.5 183 HIS B CA 1
ATOM 3318 C C . HIS B 1 183 ? 14.039 -26.984 -10.719 1 95.5 183 HIS B C 1
ATOM 3320 O O . HIS B 1 183 ? 14.984 -26.844 -9.938 1 95.5 183 HIS B O 1
ATOM 3326 N N . LYS B 1 184 ? 13.883 -28.156 -11.367 1 96.88 184 LYS B N 1
ATOM 3327 C CA . LYS B 1 184 ? 14.656 -29.359 -11.086 1 96.88 184 LYS B CA 1
ATOM 3328 C C . LYS B 1 184 ? 16.156 -29.094 -11.242 1 96.88 184 LYS B C 1
ATOM 3330 O O . LYS B 1 184 ? 16.969 -29.609 -10.461 1 96.88 184 LYS B O 1
ATOM 3335 N N . ASP B 1 185 ? 16.5 -28.328 -12.195 1 97.88 185 ASP B N 1
ATOM 3336 C CA . ASP B 1 185 ? 17.906 -28.078 -12.461 1 97.88 185 ASP B CA 1
ATOM 3337 C C . ASP B 1 185 ? 18.516 -27.141 -11.43 1 97.88 185 ASP B C 1
ATOM 3339 O O . ASP B 1 185 ? 19.734 -26.922 -11.398 1 97.88 185 ASP B O 1
ATOM 3343 N N . TYR B 1 186 ? 17.734 -26.625 -10.547 1 98.06 186 TYR B N 1
ATOM 3344 C CA . TYR B 1 186 ? 18.172 -25.688 -9.523 1 98.06 186 TYR B CA 1
ATOM 3345 C C . TYR B 1 186 ? 17.969 -26.266 -8.125 1 98.06 186 TYR B C 1
ATOM 3347 O O . TYR B 1 186 ? 18.078 -25.547 -7.129 1 98.06 186 TYR B O 1
ATOM 3355 N N . ALA B 1 187 ? 17.703 -27.547 -8.008 1 97.25 187 ALA B N 1
ATOM 3356 C CA . ALA B 1 187 ? 17.375 -28.219 -6.754 1 97.25 187 ALA B CA 1
ATOM 3357 C C . ALA B 1 187 ? 18.531 -28.109 -5.754 1 97.25 187 ALA B C 1
ATOM 3359 O O . ALA B 1 187 ? 18.297 -28.062 -4.543 1 97.25 187 ALA B O 1
ATOM 3360 N N . HIS B 1 188 ? 19.75 -27.969 -6.262 1 97.19 188 HIS B N 1
ATOM 3361 C CA . HIS B 1 188 ? 20.922 -27.875 -5.395 1 97.19 188 HIS B CA 1
ATOM 3362 C C . HIS B 1 188 ? 20.938 -26.547 -4.648 1 97.19 188 HIS B C 1
ATOM 3364 O O . HIS B 1 188 ? 21.688 -26.375 -3.682 1 97.19 188 HIS B O 1
ATOM 3370 N N . LEU B 1 189 ? 20.078 -25.594 -5.027 1 97.06 189 LEU B N 1
ATOM 3371 C CA . LEU B 1 189 ? 20.047 -24.281 -4.414 1 97.06 189 LEU B CA 1
ATOM 3372 C C . LEU B 1 189 ? 18.922 -24.188 -3.387 1 97.06 189 LEU B C 1
ATOM 3374 O O . LEU B 1 189 ? 18.75 -23.156 -2.742 1 97.06 189 LEU B O 1
ATOM 3378 N N . ARG B 1 190 ? 18.219 -25.234 -3.18 1 94.25 190 ARG B N 1
ATOM 3379 C CA . ARG B 1 190 ? 17.031 -25.219 -2.332 1 94.25 190 ARG B CA 1
ATOM 3380 C C . ARG B 1 190 ? 17.344 -24.609 -0.967 1 94.25 190 ARG B C 1
ATOM 3382 O O . ARG B 1 190 ? 16.562 -23.812 -0.44 1 94.25 190 ARG B O 1
ATOM 3389 N N . ASP B 1 191 ? 18.531 -24.922 -0.429 1 92.69 191 ASP B N 1
ATOM 3390 C CA . ASP B 1 191 ? 18.875 -24.469 0.917 1 92.69 191 ASP B CA 1
ATOM 3391 C C . ASP B 1 191 ? 19.969 -23.406 0.877 1 92.69 191 ASP B C 1
ATOM 3393 O O . ASP B 1 191 ? 20.562 -23.078 1.907 1 92.69 191 ASP B O 1
ATOM 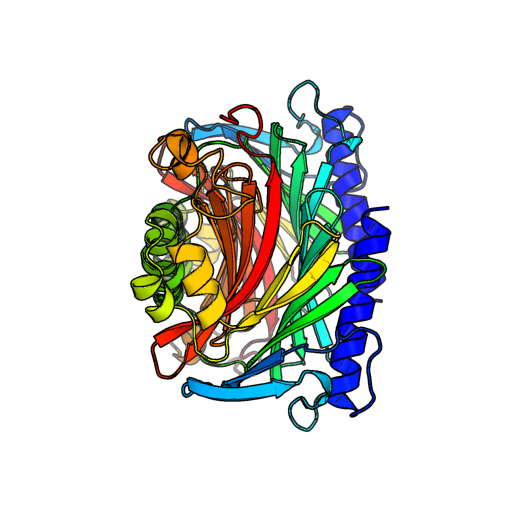3397 N N . ASP B 1 192 ? 20.25 -22.938 -0.334 1 95.75 192 ASP B N 1
ATOM 3398 C CA . ASP B 1 192 ? 21.203 -21.844 -0.476 1 95.75 192 ASP B CA 1
ATOM 3399 C C . ASP B 1 192 ? 20.703 -20.578 0.216 1 95.75 192 ASP B C 1
ATOM 3401 O O . ASP B 1 192 ? 19.578 -20.141 -0.019 1 95.75 192 ASP B O 1
ATOM 3405 N N . PRO B 1 193 ? 21.5 -19.906 1.078 1 94.69 193 PRO B N 1
ATOM 3406 C CA . PRO B 1 193 ? 21.062 -18.734 1.838 1 94.69 193 PRO B CA 1
ATOM 3407 C C . PRO B 1 193 ? 20.688 -17.562 0.941 1 94.69 193 PRO B C 1
ATOM 3409 O O . PRO B 1 193 ? 19.875 -16.719 1.331 1 94.69 193 PRO B O 1
ATOM 3412 N N . ARG B 1 194 ? 21.25 -17.531 -0.301 1 95.56 194 ARG B N 1
ATOM 3413 C CA . ARG B 1 194 ? 20.922 -16.453 -1.222 1 95.56 194 ARG B CA 1
ATOM 3414 C C . ARG B 1 194 ? 19.438 -16.469 -1.582 1 95.56 194 ARG B C 1
ATOM 3416 O O . ARG B 1 194 ? 18.844 -15.438 -1.88 1 95.56 194 ARG B O 1
ATOM 3423 N N . VAL B 1 195 ? 18.844 -17.609 -1.54 1 94.44 195 VAL B N 1
ATOM 3424 C CA . VAL B 1 195 ? 17.469 -17.781 -1.985 1 94.44 195 VAL B CA 1
ATOM 3425 C C . VAL B 1 195 ? 16.516 -17.203 -0.945 1 94.44 195 VAL B C 1
ATOM 3427 O O . VAL B 1 195 ? 15.688 -16.344 -1.261 1 94.44 195 VAL B O 1
ATOM 3430 N N . GLY B 1 196 ? 16.703 -17.516 0.311 1 93.38 196 GLY B N 1
ATOM 3431 C CA . GLY B 1 196 ? 15.867 -17 1.378 1 93.38 196 GLY B CA 1
ATOM 3432 C C . GLY B 1 196 ? 16.078 -15.523 1.649 1 93.38 196 GLY B C 1
ATOM 3433 O O . GLY B 1 196 ? 15.203 -14.867 2.217 1 93.38 196 GLY B O 1
ATOM 3434 N N . SER B 1 197 ? 17.203 -15 1.193 1 93.62 197 SER B N 1
ATOM 3435 C CA . SER B 1 197 ? 17.547 -13.617 1.484 1 93.62 197 SER B CA 1
ATOM 3436 C C . SER B 1 197 ? 16.734 -12.648 0.636 1 93.62 197 SER B C 1
ATOM 3438 O O . SER B 1 197 ? 16.719 -11.445 0.886 1 93.62 197 SER B O 1
ATOM 3440 N N . ARG B 1 198 ? 15.945 -13.195 -0.32 1 94.12 198 ARG B N 1
ATOM 3441 C CA . ARG B 1 198 ? 15.156 -12.344 -1.201 1 94.12 198 ARG B CA 1
ATOM 3442 C C . ARG B 1 198 ? 13.68 -12.359 -0.802 1 94.12 198 ARG B C 1
ATOM 3444 O O . ARG B 1 198 ? 12.867 -11.656 -1.399 1 94.12 198 ARG B O 1
ATOM 3451 N N . ASP B 1 199 ? 13.375 -13.195 0.247 1 96.56 199 ASP B N 1
ATOM 3452 C CA . ASP B 1 199 ? 12 -13.141 0.748 1 96.56 199 ASP B CA 1
ATOM 3453 C C . ASP B 1 199 ? 11.75 -11.836 1.501 1 96.56 199 ASP B C 1
ATOM 3455 O O . ASP B 1 199 ? 12.562 -11.422 2.332 1 96.56 199 ASP B O 1
ATOM 3459 N N . ALA B 1 200 ? 10.664 -11.188 1.134 1 97.31 200 ALA B N 1
ATOM 3460 C CA . ALA B 1 200 ? 10.352 -9.906 1.768 1 97.31 200 ALA B CA 1
ATOM 3461 C C . ALA B 1 200 ? 8.844 -9.672 1.812 1 97.31 200 ALA B C 1
ATOM 3463 O O . ALA B 1 200 ? 8.133 -9.992 0.858 1 97.31 200 ALA B O 1
ATOM 3464 N N . LEU B 1 201 ? 8.383 -9.219 2.955 1 98.25 201 LEU B N 1
ATOM 3465 C CA . LEU B 1 201 ? 7.059 -8.625 3.041 1 98.25 201 LEU B CA 1
ATOM 3466 C C . LEU B 1 201 ? 7.105 -7.137 2.709 1 98.25 201 LEU B C 1
ATOM 3468 O O . LEU B 1 201 ? 7.715 -6.355 3.438 1 98.25 201 LEU B O 1
ATOM 3472 N N . LEU B 1 202 ? 6.387 -6.715 1.651 1 97.75 202 LEU B N 1
ATOM 3473 C CA . LEU B 1 202 ? 6.625 -5.379 1.114 1 97.75 202 LEU B CA 1
ATOM 3474 C C . LEU B 1 202 ? 5.465 -4.449 1.448 1 97.75 202 LEU B C 1
ATOM 3476 O O . LEU B 1 202 ? 5.648 -3.234 1.556 1 97.75 202 LEU B O 1
ATOM 3480 N N . SER B 1 203 ? 4.246 -4.996 1.585 1 98.44 203 SER B N 1
ATOM 3481 C CA . SER B 1 203 ? 3.104 -4.109 1.776 1 98.44 203 SER B CA 1
ATOM 3482 C C . SER B 1 203 ? 1.92 -4.859 2.381 1 98.44 203 SER B C 1
ATOM 3484 O O . SER B 1 203 ? 1.676 -6.02 2.047 1 98.44 203 SER B O 1
ATOM 3486 N N . ILE B 1 204 ? 1.229 -4.254 3.244 1 98.75 204 ILE B N 1
ATOM 3487 C CA . ILE B 1 204 ? -0.123 -4.578 3.684 1 98.75 204 ILE B CA 1
ATOM 3488 C C . ILE B 1 204 ? -1.009 -3.338 3.586 1 98.75 204 ILE B C 1
ATOM 3490 O O . ILE B 1 204 ? -0.742 -2.322 4.234 1 98.75 204 ILE B O 1
ATOM 3494 N N . ASP B 1 205 ? -2.072 -3.465 2.797 1 98.62 205 ASP B N 1
ATOM 3495 C CA . ASP B 1 205 ? -2.846 -2.277 2.441 1 98.62 205 ASP B CA 1
ATOM 3496 C C . ASP B 1 205 ? -4.344 -2.57 2.471 1 98.62 205 ASP B C 1
ATOM 3498 O O . ASP B 1 205 ? -4.832 -3.426 1.729 1 98.62 205 ASP B O 1
ATOM 3502 N N . PHE B 1 206 ? -5.094 -1.819 3.285 1 97.94 206 PHE B N 1
ATOM 3503 C CA . PHE B 1 206 ? -6.535 -1.989 3.404 1 97.94 206 PHE B CA 1
ATOM 3504 C C . PHE B 1 206 ? -7.273 -0.991 2.52 1 97.94 206 PHE B C 1
ATOM 3506 O O . PHE B 1 206 ? -8.508 -0.944 2.52 1 97.94 206 PHE B O 1
ATOM 3513 N N . GLY B 1 207 ? -6.52 -0.174 1.787 1 94 207 GLY B N 1
ATOM 3514 C CA . GLY B 1 207 ? -7.148 0.876 1.002 1 94 207 GLY B CA 1
ATOM 3515 C C . GLY B 1 207 ? -7.531 2.09 1.828 1 94 207 GLY B C 1
ATOM 3516 O O . GLY B 1 207 ? -6.809 2.471 2.752 1 94 207 GLY B O 1
ATOM 3517 N N . SER B 1 208 ? -8.547 2.787 1.418 1 85.5 208 SER B N 1
ATOM 3518 C CA . SER B 1 208 ? -8.938 4.02 2.098 1 85.5 208 SER B CA 1
ATOM 3519 C C . SER B 1 208 ? -10.164 3.801 2.975 1 85.5 208 SER B C 1
ATOM 3521 O O . SER B 1 208 ? -10.555 4.688 3.74 1 85.5 208 SER B O 1
ATOM 3523 N N . LEU B 1 209 ? -10.742 2.656 2.795 1 84.38 209 LEU B N 1
ATOM 3524 C CA . LEU B 1 209 ? -11.898 2.271 3.594 1 84.38 209 LEU B CA 1
ATOM 3525 C C . LEU B 1 209 ? -11.609 1.007 4.395 1 84.38 209 LEU B C 1
ATOM 3527 O O . LEU B 1 209 ? -11.281 -0.035 3.822 1 84.38 209 LEU B O 1
ATOM 3531 N N . SER B 1 210 ? -11.758 1.17 5.691 1 89.19 210 SER B N 1
ATOM 3532 C CA . SER B 1 210 ? -11.555 -0.005 6.535 1 89.19 210 SER B CA 1
ATOM 3533 C C . SER B 1 210 ? -12.547 -1.113 6.184 1 89.19 210 SER B C 1
ATOM 3535 O O . SER B 1 210 ? -13.758 -0.897 6.195 1 89.19 210 SER B O 1
ATOM 3537 N N . ALA B 1 211 ? -12.062 -2.26 5.809 1 93.25 211 ALA B N 1
ATOM 3538 C CA . ALA B 1 211 ? -12.828 -3.445 5.422 1 93.25 211 ALA B CA 1
ATOM 3539 C C . ALA B 1 211 ? -12.062 -4.723 5.766 1 93.25 211 ALA B C 1
ATOM 3541 O O . ALA B 1 211 ? -10.859 -4.68 6.039 1 93.25 211 ALA B O 1
ATOM 3542 N N . PRO B 1 212 ? -12.773 -5.875 5.801 1 96.88 212 PRO B N 1
ATOM 3543 C CA . PRO B 1 212 ? -12.094 -7.121 6.164 1 96.88 212 PRO B CA 1
ATOM 3544 C C . PRO B 1 212 ? -11.383 -7.773 4.98 1 96.88 212 PRO B C 1
ATOM 3546 O O . PRO B 1 212 ? -11.422 -8.992 4.828 1 96.88 212 PRO B O 1
ATOM 3549 N N . ILE B 1 213 ? -10.875 -7.016 4.066 1 98 213 ILE B N 1
ATOM 3550 C CA . ILE B 1 213 ? -10.062 -7.434 2.93 1 98 213 ILE B CA 1
ATOM 3551 C C . ILE B 1 213 ? -8.852 -6.512 2.793 1 98 213 ILE B C 1
ATOM 3553 O O . ILE B 1 213 ? -8.922 -5.336 3.15 1 98 213 ILE B O 1
ATOM 3557 N N . ALA B 1 214 ? -7.801 -7.051 2.301 1 98.5 214 ALA B N 1
ATOM 3558 C CA . ALA B 1 214 ? -6.578 -6.266 2.123 1 98.5 214 ALA B CA 1
ATOM 3559 C C . ALA B 1 214 ? -5.723 -6.832 0.994 1 98.5 214 ALA B C 1
ATOM 3561 O O . ALA B 1 214 ? -5.934 -7.969 0.558 1 98.5 214 ALA B O 1
ATOM 3562 N N . MET B 1 215 ? -4.848 -6.039 0.46 1 98.69 215 MET B N 1
ATOM 3563 C CA . MET B 1 215 ? -3.832 -6.418 -0.518 1 98.69 215 MET B CA 1
ATOM 3564 C C . MET B 1 215 ? -2.463 -6.543 0.142 1 98.69 215 MET B C 1
ATOM 3566 O O . MET B 1 215 ? -2.043 -5.656 0.889 1 98.69 215 MET B O 1
ATOM 3570 N N . VAL B 1 216 ? -1.807 -7.664 -0.091 1 98.75 216 VAL B N 1
ATOM 3571 C CA . VAL B 1 216 ? -0.451 -7.887 0.399 1 98.75 216 VAL B CA 1
ATOM 3572 C C . VAL B 1 216 ? 0.499 -8.086 -0.78 1 98.75 216 VAL B C 1
ATOM 3574 O O . VAL B 1 216 ? 0.161 -8.766 -1.751 1 98.75 216 VAL B O 1
ATOM 3577 N N . VAL B 1 217 ? 1.645 -7.477 -0.713 1 97.69 217 VAL B N 1
ATOM 3578 C CA . VAL B 1 217 ? 2.705 -7.699 -1.69 1 97.69 217 VAL B CA 1
ATOM 3579 C C . VAL B 1 217 ? 3.916 -8.328 -1.005 1 97.69 217 VAL B C 1
ATOM 3581 O O . VAL B 1 217 ? 4.367 -7.852 0.039 1 97.69 217 VAL B O 1
ATOM 3584 N N . LEU B 1 218 ? 4.434 -9.352 -1.484 1 96.88 218 LEU B N 1
ATOM 3585 C CA . LEU B 1 218 ? 5.652 -9.961 -0.961 1 96.88 218 LEU B CA 1
ATOM 3586 C C . LEU B 1 218 ? 6.461 -10.609 -2.08 1 96.88 218 LEU B C 1
ATOM 3588 O O . LEU B 1 218 ? 5.945 -10.82 -3.18 1 96.88 218 LEU B O 1
ATOM 3592 N N . THR B 1 219 ? 7.707 -10.844 -1.855 1 95.31 219 THR B N 1
ATOM 3593 C CA . THR B 1 219 ? 8.57 -11.578 -2.777 1 95.31 219 THR B CA 1
ATOM 3594 C C . THR B 1 219 ? 9.016 -12.906 -2.164 1 95.31 219 THR B C 1
ATOM 3596 O O . THR B 1 219 ? 9.203 -13 -0.95 1 95.31 219 THR B O 1
ATOM 3599 N N . VAL B 1 220 ? 9.133 -13.867 -2.979 1 96 220 VAL B N 1
ATOM 3600 C CA . VAL B 1 220 ? 9.664 -15.172 -2.615 1 96 220 VAL B CA 1
ATOM 3601 C C . VAL B 1 220 ? 10.555 -15.703 -3.744 1 96 220 VAL B C 1
ATOM 3603 O O . VAL B 1 220 ? 10.148 -15.695 -4.91 1 96 220 VAL B O 1
ATOM 3606 N N . ALA B 1 221 ? 11.68 -16.234 -3.393 1 95.75 221 ALA B N 1
ATOM 3607 C CA . ALA B 1 221 ? 12.617 -16.688 -4.422 1 95.75 221 ALA B CA 1
ATOM 3608 C C . ALA B 1 221 ? 12.695 -18.203 -4.477 1 95.75 221 ALA B C 1
ATOM 3610 O O . ALA B 1 221 ? 12.82 -18.859 -3.438 1 95.75 221 ALA B O 1
ATOM 3611 N N . HIS B 1 222 ? 12.57 -18.703 -5.637 1 96.31 222 HIS B N 1
ATOM 3612 C CA . HIS B 1 222 ? 12.891 -20.062 -6.027 1 96.31 222 HIS B CA 1
ATOM 3613 C C . HIS B 1 222 ? 13.555 -20.109 -7.402 1 96.31 222 HIS B C 1
ATOM 3615 O O . HIS B 1 222 ? 12.875 -20.031 -8.43 1 96.31 222 HIS B O 1
ATOM 3621 N N . PRO B 1 223 ? 14.797 -20.328 -7.324 1 96.25 223 PRO B N 1
ATOM 3622 C CA . PRO B 1 223 ? 15.469 -20.297 -8.625 1 96.25 223 PRO B CA 1
ATOM 3623 C C . PRO B 1 223 ? 14.836 -21.266 -9.633 1 96.25 223 PRO B C 1
ATOM 3625 O O . PRO B 1 223 ? 14.352 -22.328 -9.25 1 96.25 223 PRO B O 1
ATOM 3628 N N . PRO B 1 224 ? 14.797 -20.719 -10.945 1 95.69 224 PRO B N 1
ATOM 3629 C CA . PRO B 1 224 ? 15.5 -19.531 -11.445 1 95.69 224 PRO B CA 1
ATOM 3630 C C . PRO B 1 224 ? 14.641 -18.266 -11.383 1 95.69 224 PRO B C 1
ATOM 3632 O O . PRO B 1 224 ? 14.781 -17.375 -12.219 1 95.69 224 PRO B O 1
ATOM 3635 N N . CYS B 1 225 ? 13.695 -18.234 -10.414 1 92.38 225 CYS B N 1
ATOM 3636 C CA . CYS B 1 225 ? 12.727 -17.141 -10.414 1 92.38 225 CYS B CA 1
ATOM 3637 C C . CYS B 1 225 ? 12.688 -16.453 -9.055 1 92.38 225 CYS B C 1
ATOM 3639 O O . CYS B 1 225 ? 12.758 -17.125 -8.016 1 92.38 225 CYS B O 1
ATOM 3641 N N . LEU B 1 226 ? 12.609 -15.117 -9.117 1 92.88 226 LEU B N 1
ATOM 3642 C CA . LEU B 1 226 ? 12.094 -14.312 -8.016 1 92.88 226 LEU B CA 1
ATOM 3643 C C . LEU B 1 226 ? 10.648 -13.898 -8.281 1 92.88 226 LEU B C 1
ATOM 3645 O O . LEU B 1 226 ? 10.367 -13.156 -9.219 1 92.88 226 LEU B O 1
ATOM 3649 N N . TRP B 1 227 ? 9.758 -14.367 -7.402 1 92.38 227 TRP B N 1
ATOM 3650 C CA . TRP B 1 227 ? 8.336 -14.086 -7.578 1 92.38 227 TRP B CA 1
ATOM 3651 C C . TRP B 1 227 ? 7.914 -12.875 -6.75 1 92.38 227 TRP B C 1
ATOM 3653 O O . TRP B 1 227 ? 8.336 -12.727 -5.602 1 92.38 227 TRP B O 1
ATOM 3663 N N . THR B 1 228 ? 7.195 -12.008 -7.34 1 93.25 228 THR B N 1
ATOM 3664 C CA . THR B 1 228 ? 6.422 -11 -6.629 1 93.25 228 THR B CA 1
ATOM 3665 C C . THR B 1 228 ? 4.934 -11.336 -6.652 1 93.25 228 THR B C 1
ATOM 3667 O O . THR B 1 228 ? 4.328 -11.422 -7.723 1 93.25 228 THR B O 1
ATOM 3670 N N . ASP B 1 229 ? 4.414 -11.531 -5.512 1 95.31 229 ASP B N 1
ATOM 3671 C CA . ASP B 1 229 ? 3.02 -11.938 -5.371 1 95.31 229 ASP B CA 1
ATOM 3672 C C . ASP B 1 229 ? 2.129 -10.75 -5.016 1 95.31 229 ASP B C 1
ATOM 3674 O O . ASP B 1 229 ? 2.502 -9.914 -4.191 1 95.31 229 ASP B O 1
ATOM 3678 N N . LEU B 1 230 ? 1.044 -10.625 -5.695 1 96.94 230 LEU B N 1
ATOM 3679 C CA . LEU B 1 230 ? -0.133 -9.898 -5.234 1 96.94 230 LEU B CA 1
ATOM 3680 C C . LEU B 1 230 ? -1.131 -10.844 -4.57 1 96.94 230 LEU B C 1
ATOM 3682 O O . LEU B 1 230 ? -1.721 -11.695 -5.238 1 96.94 230 LEU B O 1
ATOM 3686 N N . LEU B 1 231 ? -1.278 -10.688 -3.266 1 98.44 231 LEU B N 1
ATOM 3687 C CA . LEU B 1 231 ? -2.197 -11.539 -2.512 1 98.44 231 LEU B CA 1
ATOM 3688 C C . LEU B 1 231 ? -3.381 -10.727 -1.994 1 98.44 231 LEU B C 1
ATOM 3690 O O . LEU B 1 231 ? -3.197 -9.742 -1.271 1 98.44 231 LEU B O 1
ATOM 3694 N N . THR B 1 232 ? -4.539 -11.148 -2.365 1 98.44 232 THR B N 1
ATOM 3695 C CA . THR B 1 232 ? -5.699 -10.641 -1.641 1 98.44 232 THR B CA 1
ATOM 3696 C C . THR B 1 232 ? -6.008 -11.523 -0.431 1 98.44 232 THR B C 1
ATOM 3698 O O . THR B 1 232 ? -6.059 -12.75 -0.545 1 98.44 232 THR B O 1
ATOM 3701 N N . VAL B 1 233 ? -6.145 -10.875 0.69 1 98.69 233 VAL B N 1
ATOM 3702 C CA . VAL B 1 233 ? -6.477 -11.594 1.914 1 98.69 233 VAL B CA 1
ATOM 3703 C C . VAL B 1 233 ? -7.82 -11.109 2.451 1 98.69 233 VAL B C 1
ATOM 3705 O O . VAL B 1 233 ? -8.234 -9.984 2.176 1 98.69 233 VAL B O 1
ATOM 3708 N N . ALA B 1 234 ? -8.492 -11.984 3.148 1 98.38 234 ALA B N 1
ATOM 3709 C CA . ALA B 1 234 ? -9.789 -11.68 3.742 1 98.38 234 ALA B CA 1
ATOM 3710 C C . ALA B 1 234 ? -9.93 -12.336 5.113 1 98.38 234 ALA B C 1
ATOM 3712 O O . ALA B 1 234 ? -9.445 -13.453 5.328 1 98.38 234 ALA B O 1
ATOM 3713 N N . LYS B 1 235 ? -10.547 -11.617 5.977 1 97.25 235 LYS B N 1
ATOM 3714 C CA . LYS B 1 235 ? -10.891 -12.188 7.273 1 97.25 235 LYS B CA 1
ATOM 3715 C C . LYS B 1 235 ? -12.219 -12.93 7.211 1 97.25 235 LYS B C 1
ATOM 3717 O O . LYS B 1 235 ? -13.281 -12.312 7.141 1 97.25 235 LYS B O 1
ATOM 3722 N N . LEU B 1 236 ? -12.172 -14.211 7.188 1 97.44 236 LEU B N 1
ATOM 3723 C CA . LEU B 1 236 ? -13.359 -15.055 7.102 1 97.44 236 LEU B CA 1
ATOM 3724 C C . LEU B 1 236 ? -13.578 -15.82 8.398 1 97.44 236 LEU B C 1
ATOM 3726 O O . LEU B 1 236 ? -12.727 -16.609 8.812 1 97.44 236 LEU B O 1
ATOM 3730 N N . GLN B 1 237 ? -14.711 -15.508 9.031 1 94.06 237 GLN B N 1
ATOM 3731 C CA . GLN B 1 237 ? -15.078 -16.156 10.289 1 94.06 237 GLN B CA 1
ATOM 3732 C C . GLN B 1 237 ? -13.945 -16.062 11.305 1 94.06 237 GLN B C 1
ATOM 3734 O O . GLN B 1 237 ? -13.555 -17.062 11.906 1 94.06 237 GLN B O 1
ATOM 3739 N N . GLY B 1 238 ? -13.266 -14.961 11.375 1 93.62 238 GLY B N 1
ATOM 3740 C CA . GLY B 1 238 ? -12.312 -14.633 12.414 1 93.62 238 GLY B CA 1
ATOM 3741 C C . GLY B 1 238 ? -10.883 -14.984 12.055 1 93.62 238 GLY B C 1
ATOM 3742 O O . GLY B 1 238 ? -9.953 -14.711 12.812 1 93.62 238 GLY B O 1
ATOM 3743 N N . LYS B 1 239 ? -10.742 -15.57 10.914 1 97.06 239 LYS B N 1
ATOM 3744 C CA . LYS B 1 239 ? -9.406 -15.969 10.469 1 97.06 239 LYS B CA 1
ATOM 3745 C C . LYS B 1 239 ? -9.039 -15.297 9.156 1 97.06 239 LYS B C 1
ATOM 3747 O O . LYS B 1 239 ? -9.883 -15.164 8.258 1 97.06 239 LYS B O 1
ATOM 3752 N N . TRP B 1 240 ? -7.793 -14.859 9.047 1 98.5 240 TRP B N 1
ATOM 3753 C CA . TRP B 1 240 ? -7.289 -14.312 7.789 1 98.5 240 TRP B CA 1
ATOM 3754 C C . TRP B 1 240 ? -6.887 -15.43 6.832 1 98.5 240 TRP B C 1
ATOM 3756 O O . TRP B 1 240 ? -6.188 -16.375 7.223 1 98.5 240 TRP B O 1
ATOM 3766 N N . TRP B 1 241 ? -7.309 -15.328 5.594 1 98.62 241 TRP B N 1
ATOM 3767 C CA . TRP B 1 241 ? -7.035 -16.266 4.52 1 98.62 241 TRP B CA 1
ATOM 3768 C C . TRP B 1 241 ? -6.48 -15.555 3.291 1 98.62 241 TRP B C 1
ATOM 3770 O O . TRP B 1 241 ? -6.848 -14.414 3.016 1 98.62 241 TRP B O 1
ATOM 3780 N N . ILE B 1 242 ? -5.621 -16.234 2.59 1 98.69 242 ILE B N 1
ATOM 3781 C CA . ILE B 1 242 ? -5.363 -15.82 1.216 1 98.69 242 ILE B CA 1
ATOM 3782 C C . ILE B 1 242 ? -6.508 -16.281 0.314 1 98.69 242 ILE B C 1
ATOM 3784 O O . ILE B 1 242 ? -6.816 -17.469 0.25 1 98.69 242 ILE B O 1
ATOM 3788 N N . VAL B 1 243 ? -7.086 -15.344 -0.45 1 98.19 243 VAL B N 1
ATOM 3789 C CA . VAL B 1 243 ? -8.289 -15.695 -1.196 1 98.19 243 VAL B CA 1
ATOM 3790 C C . VAL B 1 243 ? -8.047 -15.5 -2.691 1 98.19 243 VAL B C 1
ATOM 3792 O O . VAL B 1 243 ? -8.812 -16 -3.521 1 98.19 243 VAL B O 1
ATOM 3795 N N . HIS B 1 244 ? -7.02 -14.773 -3.049 1 97.44 244 HIS B N 1
ATOM 3796 C CA . HIS B 1 244 ? -6.516 -14.695 -4.414 1 97.44 244 HIS B CA 1
ATOM 3797 C C . HIS B 1 244 ? -5 -14.531 -4.438 1 97.44 244 HIS B C 1
ATOM 3799 O O . HIS B 1 244 ? -4.43 -13.883 -3.559 1 97.44 244 HIS B O 1
ATOM 3805 N N . LYS B 1 245 ? -4.387 -15.055 -5.449 1 96.88 245 LYS B N 1
ATOM 3806 C CA . LYS B 1 245 ? -2.957 -14.875 -5.68 1 96.88 245 LYS B CA 1
ATOM 3807 C C . LYS B 1 245 ? -2.66 -14.664 -7.16 1 96.88 245 LYS B C 1
ATOM 3809 O O . LYS B 1 245 ? -3.115 -15.438 -8.008 1 96.88 245 LYS B O 1
ATOM 3814 N N . SER B 1 246 ? -1.988 -13.641 -7.461 1 93.81 246 SER B N 1
ATOM 3815 C CA . SER B 1 246 ? -1.34 -13.422 -8.75 1 93.81 246 SER B CA 1
ATOM 3816 C C . SER B 1 246 ? 0.152 -13.156 -8.578 1 93.81 246 SER B C 1
ATOM 3818 O O . SER B 1 246 ? 0.574 -12.57 -7.582 1 93.81 246 SER B O 1
ATOM 3820 N N . SER B 1 247 ? 0.912 -13.664 -9.539 1 91.56 247 SER B N 1
ATOM 3821 C CA . SER B 1 247 ? 2.355 -13.508 -9.398 1 91.56 247 SER B CA 1
ATOM 3822 C C . SER B 1 247 ? 3.002 -13.133 -10.727 1 91.56 247 SER B C 1
ATOM 3824 O O . SER B 1 247 ? 2.523 -13.523 -11.797 1 91.56 247 SER B O 1
ATOM 3826 N N . VAL B 1 248 ? 4.039 -12.336 -10.586 1 88.75 248 VAL B N 1
ATOM 3827 C CA . VAL B 1 248 ? 4.973 -12.125 -11.688 1 88.75 248 VAL B CA 1
ATOM 3828 C C . VAL B 1 248 ? 6.363 -12.617 -11.289 1 88.75 248 VAL B C 1
ATOM 3830 O O . VAL B 1 248 ? 6.66 -12.766 -10.102 1 88.75 248 VAL B O 1
ATOM 3833 N N . LYS B 1 249 ? 7.148 -12.922 -12.258 1 88.81 249 LYS B N 1
ATOM 3834 C CA . LYS B 1 249 ? 8.453 -13.477 -11.93 1 88.81 249 LYS B CA 1
ATOM 3835 C C . LYS B 1 249 ? 9.57 -12.719 -12.641 1 88.81 249 LYS B C 1
ATOM 3837 O O . LYS B 1 249 ? 9.391 -12.266 -13.773 1 88.81 249 LYS B O 1
ATOM 3842 N N . ASP B 1 250 ? 10.664 -12.539 -12.023 1 88.06 250 ASP B N 1
ATOM 3843 C CA . ASP B 1 250 ? 11.938 -12.062 -12.555 1 88.06 250 ASP B CA 1
ATOM 3844 C C . ASP B 1 250 ? 13.008 -13.148 -12.469 1 88.06 250 ASP B C 1
ATOM 3846 O O . ASP B 1 250 ? 12.945 -14.023 -11.602 1 88.06 250 ASP B O 1
ATOM 3850 N N . PRO B 1 251 ? 13.969 -13.086 -13.469 1 91.94 251 PRO B N 1
ATOM 3851 C CA . PRO B 1 251 ? 15.07 -14.039 -13.359 1 91.94 251 PRO B CA 1
ATOM 3852 C C . PRO B 1 251 ? 15.859 -13.875 -12.062 1 91.94 251 PRO B C 1
ATOM 3854 O O . PRO B 1 251 ? 16.078 -12.75 -11.602 1 91.94 251 PRO B O 1
ATOM 3857 N N . PHE B 1 252 ? 16.219 -14.984 -11.523 1 94.38 252 PHE B N 1
ATOM 3858 C CA . PHE B 1 252 ? 17.016 -15.016 -10.297 1 94.38 252 PHE B CA 1
ATOM 3859 C C . PHE B 1 252 ? 17.844 -16.281 -10.219 1 94.38 252 PHE B C 1
ATOM 3861 O O . PHE B 1 252 ? 17.297 -17.391 -10.109 1 94.38 252 PHE B O 1
ATOM 3868 N N . LEU B 1 253 ? 19.203 -16.156 -10.281 1 97.25 253 LEU B N 1
ATOM 3869 C CA . LEU B 1 253 ? 20.203 -17.234 -10.227 1 97.25 253 LEU B CA 1
ATOM 3870 C C . LEU B 1 253 ? 20.016 -18.203 -11.391 1 97.25 253 LEU B C 1
ATOM 3872 O O . LEU B 1 253 ? 20.219 -19.406 -11.242 1 97.25 253 LEU B O 1
ATOM 3876 N N . GLU B 1 254 ? 19.594 -17.672 -12.461 1 96.12 254 GLU B N 1
ATOM 3877 C CA . GLU B 1 254 ? 19.391 -18.5 -13.656 1 96.12 254 GLU B CA 1
ATOM 3878 C C . GLU B 1 254 ? 20.703 -19.109 -14.133 1 96.12 254 GLU B C 1
ATOM 3880 O O . GLU B 1 254 ? 20.703 -20.203 -14.711 1 96.12 254 GLU B O 1
ATOM 3885 N N . GLU B 1 255 ? 21.75 -18.438 -13.883 1 96.5 255 GLU B N 1
ATOM 3886 C CA . GLU B 1 255 ? 23.078 -18.844 -14.344 1 96.5 255 GLU B CA 1
ATOM 3887 C C . GLU B 1 255 ? 23.594 -20.031 -13.555 1 96.5 255 GLU B C 1
ATOM 3889 O O . GLU B 1 255 ? 24.578 -20.672 -13.953 1 96.5 255 GLU B O 1
ATOM 3894 N N . GLU B 1 256 ? 22.922 -20.453 -12.578 1 97.56 256 GLU B N 1
ATOM 3895 C CA . GLU B 1 256 ? 23.406 -21.516 -11.703 1 97.56 256 GLU B CA 1
ATOM 3896 C C . GLU B 1 256 ? 22.766 -22.859 -12.07 1 97.56 256 GLU B C 1
ATOM 3898 O O . GLU B 1 256 ? 22.75 -23.781 -11.258 1 97.56 256 GLU B O 1
ATOM 3903 N N . LYS B 1 257 ? 22.328 -22.984 -13.211 1 96.69 257 LYS B N 1
ATOM 3904 C CA . LYS B 1 257 ? 21.703 -24.219 -13.68 1 96.69 257 LYS B CA 1
ATOM 3905 C C . LYS B 1 257 ? 22.703 -25.375 -13.656 1 96.69 257 LYS B C 1
ATOM 3907 O O . LYS B 1 257 ? 23.859 -25.219 -14.039 1 96.69 257 LYS B O 1
ATOM 3912 N N . LYS B 1 258 ? 22.25 -26.531 -13.18 1 95.19 258 LYS B N 1
ATOM 3913 C CA . LYS B 1 258 ? 23.047 -27.75 -13.227 1 95.19 258 LYS B CA 1
ATOM 3914 C C . LYS B 1 258 ? 22.281 -28.875 -13.922 1 95.19 258 LYS B C 1
ATOM 3916 O O . LYS B 1 258 ? 21.062 -28.953 -13.82 1 95.19 258 LYS B O 1
#

Sequence (516 aa):
MASADDELLRVACLDCINAWCTGTPSPSMLEGCSVLHVELDGSYKSSPGAEYTLPAGSSAAEAVIEMVRVLQTGSKSSASVHARIGSKASLWLVFLKDVQWKCISVAAAPPGEMTLPKDFEGISACVWDGYCKANRACDGNTMAEYFHETCRLTFVDGTGAVMIIDSAQFCNMVQTRYTTPMHKDYAHLRDDPRVGSRDALLSIDFGSLSAPIAMVVLTVAHPPCLWTDLLTVAKLQGKWWIVHKSSVKDPFLEEEKKMASADDELLRVACLDCINAWCTGTPSPSMLEGCSVLHVELDGSYKSSPGAEYTLPAGSSAAEAVIEMVRVLQTGSKSSASVHARIGSKASLWLVFLKDVQWKCISVAAAPPGEMTLPKDFEGISACVWDGYCKANRACDGNTMAEYFHETCRLTFVDGTGAVMIIDSAQFCNMVQTRYTTPMHKDYAHLRDDPRVGSRDALLSIDFGSLSAPIAMVVLTVAHPPCLWTDLLTVAKLQGKWWIVHKSSVKDPFLEEEKK

Radius of gyration: 22.31 Å; Cα contacts (8 Å, |Δi|>4): 1216; chains: 2; bounding box: 54×62×50 Å

Secondary structure (DSSP, 8-state):
-HHHHHHHHHHHHHHHHHHHHH----TTEEEEEEEEEE-TTS-EEEEEGGG--PPTT--GGGEEEEEEEEEEETTEEEEEEEEEETTTEEEEEEEEESSSEEEEEEEEE---SPP-HHHHHHHHIIIIIIIIHHHHTT-HHHHTTTEEEEEEEEEE-TTS-EEEEEHHHHHHHHHTGGGSTTTGGGGGGTT-HHHHTT-EEEEEE-TTS--SEEEEEEEEEETTEEEEEEEEEEEETTEEEEEEEEEEEEE-SGGG--/-HHHHHHHHHHHHHHHHHHHHH----TTEEEEEEEEEE-TTS-EEEEEGGG--PPTT--GGGEEEEEEEEEEETTEEEEEEEEEETTTEEEEEEEEESSSEEEEEEEEE---SPP-HHHHHHHHIIIIIIIIHHHHTT-HHHHTTTEEEEEEEEEE-TTS-EEEEEHHHHHHHHHTGGGSTTTGGGGGGTT-HHHHTT-EEEEEE-TTS--SEEEEEEEEEETTEEEEEEEEEEEETTEEEEEEEEEEEEE-SGGG--

Solvent-accessible surface area (backbone atoms only — not comparable to full-atom values): 25945 Å² total; per-residue (Å²): 111,75,60,59,52,51,46,53,43,51,52,30,50,50,42,44,48,36,18,26,52,69,74,45,87,42,92,24,49,37,92,80,12,36,29,40,38,40,44,93,80,19,51,71,49,76,42,51,47,90,74,46,66,56,62,89,88,52,48,56,87,48,51,43,77,34,33,43,33,49,49,85,30,93,94,43,37,41,32,43,35,32,34,30,38,68,86,59,32,38,34,44,37,34,32,40,35,80,95,53,54,22,34,46,37,34,42,35,23,45,57,56,70,54,35,41,69,66,55,55,51,48,46,44,45,36,49,47,68,32,34,48,48,21,57,72,66,34,33,22,74,66,27,49,76,31,41,33,88,80,13,42,36,40,38,64,48,97,84,64,47,81,42,75,45,44,42,70,60,48,24,51,48,42,49,46,38,51,74,34,88,78,18,36,44,34,45,88,45,70,81,38,66,75,37,65,57,53,37,24,55,28,32,45,36,32,59,95,48,34,37,65,42,34,44,33,34,35,31,46,44,52,49,40,29,33,31,41,36,46,32,36,34,33,42,45,69,88,38,59,26,35,45,33,38,33,53,46,57,40,85,32,70,57,87,63,63,98,113,75,60,60,50,52,48,52,42,51,52,30,50,51,41,43,47,35,17,26,53,69,74,45,90,41,93,24,48,38,94,80,13,36,29,40,39,39,45,92,81,20,50,71,50,78,42,50,46,91,73,44,67,56,63,89,86,54,47,55,88,46,50,43,77,34,33,44,34,48,47,83,29,90,95,43,35,42,31,42,35,32,36,30,38,66,86,60,32,36,34,43,37,33,32,40,35,80,95,53,54,22,34,46,36,34,42,34,24,44,58,55,70,53,36,43,71,66,54,57,52,48,46,43,45,34,48,47,68,32,35,48,48,20,58,72,66,34,34,21,73,66,28,49,77,30,40,33,87,80,14,42,37,40,40,64,49,96,85,65,46,82,42,76,46,44,42,68,58,49,26,52,48,40,48,46,38,50,73,33,91,78,18,35,43,34,45,89,46,71,80,38,67,75,36,65,59,53,38,24,57,28,32,46,34,32,58,94,45,35,36,64,42,34,44,33,34,34,31,46,46,52,49,38,28,34,32,41,35,45,31,35,33,33,42,44,69,88,38,61,26,36,45,32,38,34,52,45,55,39,85,32,70,58,86,62,63,98

Organism: Symbiodinium microadriaticum (NCBI:txid2951)